Protein 7XPO (pdb70)

Solvent-accessible surface area: 27272 Å² total; per-residue (Å²): 158,76,15,0,0,0,0,10,0,2,21,29,29,1,1,2,0,0,0,29,0,0,91,119,47,17,98,0,6,0,1,14,48,26,98,93,29,54,92,32,4,7,62,62,0,31,109,42,7,48,180,52,12,88,38,23,74,64,45,131,26,36,14,84,68,108,138,22,0,57,74,10,6,78,83,60,223,22,44,0,0,0,2,26,27,34,23,100,26,71,52,57,0,72,125,87,4,25,71,1,1,14,23,6,0,20,2,2,0,4,0,0,32,4,0,34,84,52,68,8,47,57,0,0,1,8,2,20,11,38,0,2,12,69,21,150,124,43,58,0,49,18,168,39,82,62,52,24,74,16,5,29,0,39,0,15,27,16,3,0,41,0,0,49,2,3,44,145,34,34,100,92,3,29,0,0,1,0,2,12,10,48,41,9,2,0,31,57,30,1,90,0,3,24,66,40,117,57,98,9,99,80,37,5,11,37,0,12,12,11,9,38,64,98,38,94,65,6,36,1,92,0,64,100,15,103,28,167,53,7,0,8,8,37,0,11,0,0,0,6,1,0,0,26,0,0,33,11,0,2,106,29,13,130,113,28,31,134,170,11,9,26,43,20,2,1,0,2,23,26,144,30,15,0,23,58,61,0,8,57,23,0,51,175,35,13,57,92,163,8,73,60,61,134,41,57,126,92,131,70,42,15,61,50,12,48,2,16,24,76,58,1,64,170,64,3,125,19,131,21,125,39,29,41,127,58,2,2,107,2,8,46,33,2,0,48,122,18,48,121,8,33,102,78,126,8,0,0,0,0,8,0,2,20,28,25,2,1,3,0,0,17,34,0,0,122,99,49,16,124,0,0,0,1,14,51,37,92,102,19,41,98,33,3,6,58,44,0,30,110,64,14,54,108,43,13,99,55,27,51,47,64,140,22,36,13,83,69,109,134,23,0,64,68,11,3,86,77,47,95,16,40,1,0,0,2,26,27,33,21,101,28,73,41,68,0,61,135,117,4,24,71,1,1,13,22,6,0,19,2,2,1,5,0,0,33,7,0,34,96,62,59,7,52,54,0,0,0,6,2,19,10,36,0,8,12,152,22,137,112,47,59,0,46,12,136,33,85,57,80,11,44,17,5,26,0,42,0,14,28,16,2,0,40,0,0,48,2,3,43,149,29,34,98,100,3,36,0,0,0,0,2,14,10,44,50,6,4,0,46,77,43,0,74,0,3,65,85,134,83,37,4,46,85,0,12,40,8,10,67,61,171,67,103,69,8,40,0,92,0,66,100,15,107,22,131,52,9,1,8,3,41,0,10,0,2,0,22,2,0,0,48,0,0,28,7,0,2,68,17,3,125,121,53,20,148,181,15,10,29,37,19,1,1,0,1,23,26,151,23,13,0,21,48,68,0,7,57,10,0,40,118,19,12,69,93,156,7,73,59,65,120,34,57,122,109,131,52,38,12,48,47,12,50,2,16,24,61,43,1,63,152,68,0,124,12,116,20,161,81,37,25,88,60,1,0,102,14,15,46,52,9,12,59,122,18,112,94,14,63

Radius of gyration: 27.95 Å; Cα contacts (8 Å, |Δi|>4): 1480; chains: 2; bounding box: 61×54×88 Å

Secondary structure (DSSP, 8-state):
--EEEEETTTSHHHHHHHHHHHHTT-EEEEE---SS--HHHHHHHHHHTGGGGGGEEEE---TT-HHHHHHHHHH---SEEEE--S---HHHHHH-HHHHIIIIIIHHHHHHHHHHHTT--EEEEEEEGGGG-S-SSSSBPTTS----SSHHHHHHHHHHHHHHHHHHH-TT-EEEEEEE-EEE---TTSS-----SSS-SSHHHHHHHHHTTSSS-EEEE-S-SSSSSSS-EE-EEEHHHHHHHHHHHHHHHHH-GGG-SEEEEEES-S--EEHHHHHHHHHHHHS----EEEE-PPTT--SB--B--HHIIIII-------HHHHHHHHHHHHHH-TTTTT-/-EEEEETTTSHHHHHHHHHHHHTT-EEEEE---SS--HHHHHHHHHHTGGGGGGEEEE---TT-HHHHHHHHHT---SEEEE--S---HHHHHH-HHHHIIIIIIHHHHHHHHHHHHT--EEEEEEEGGGG-S-SSSSBPTTS----SSHHHHHHHHHHHHHHHHHHH-TT-EEEEEEE-EEE---TTSSS-----HHHHHHHHHTTSSS-EEEE-S-SSSTTSS-EE-EEEHHHHHHHHHHHHHHHHHHGGG-SEEEEEES-S--EEHHHHHHHHHHHHS----EEEEPPPTT--SB--B--HHIIIII-------HHHHHHHHHHHHHH-TT--

Sequence (680 aa):
LRTILVTGGAGYIGSHTVLQLLQQGFRRVVVVDNLDNASEAALARVAELAGHDGANLVFHKVDLRDRHALVDIFSSHRFEAVIHFAGLKAVGESVHHKPLLYYDNNLVGTITLLEVMAANGCKKLVFSSSATVYGWPKEVPCTEEFPLCATNPYGRRTKLVIEDICRDVHRSDPDWKIILLRYFNPVGAHPSGYIGEDPCCCGVPNNLMPYVQQVAVGRLPHLTVYYGTDYSTKDGTGVRDYIHVVDLADGHIAALRKLYEDSDKIGCEVYNLGTGKGTSVLEMVAAFEKASGKKIPLVFAGRRPGDAEIVYAATAKAEKELKWKAKYGIEEEMCRDLWNWASKNPYGYAGRTILVTGGAGYIGSHTVLQLLQQGFRVVVVDNLDNASEAALARVAELAGHDGANLVFHKVDLRDRHALVDIFSSHRFEAVIHFAGLKAVGESVHHKPLLYYDNNLVGTITLLEVMAANGCKKLVFSSSATVYGWPKEVPCTEEEFPLCATNPYGRTKLVIEDICRDVHRSDPDWKIILLRYFNPVGAHPSGYIGEDNNLMPYVQQVAVGRLPHLTVYGTDYSTKDGTGVRDYIHVVDLADGHIAALRKLYEDSDKIGCEVYNLGTGKGTSVLEMVAAFEKASGKKIPLVFAGRRPGDAEIVYAATAKAEKELKWKAKYGIIEEMCRDLWNWASKNPYGY

Foldseek 3Di:
DAEEEEEPLQAFLNLLLVLVCLLVPYQYEYEYQCPWGDCLSLVVSLVVSVVSSVSYHYDNDQLLPLVVLLVVLQVDDHQEYEYPDADADQVVCQVCVVVRCCRLVSSLVSNCVSCVVSVHQEYEYEAAPQQLQQPPDDDDEPPHHGDHDGSNNVSRVVSLVVLVVVLVVPVVHFYEYEHEWAEFFDDQVLSGHHQGPDQDPDQLVNQLLCQLPNDVAAEFAFQCFPDPRTAAKTFYAYSNLVSVLVVLSSVCCVPPVVVGTHYYAYRGQRDIDGSVRLQVLLCVLQVGHHHYDYHYHDPRDHRYYGHDHVCCCPRSVGHGDDDSNNRSNRNNSNCVVCVNHSVD/DEEEEEPLQAFLNLLLVLVCLLVPYQYEYEYLCPFGDPVSLVVSLVSSVPSSVSYHYDNDQLLPLVVLLVVLVVDPHQEYEYPDADAAQVCCQVPVVVRCCRLVSSLVSNCVSCVVSVRQEYEYEAAPQQLFQPPDDADEPPHHGDHDGSNNVSRVVSLVVQVVVLVVPVVHFYEYEHEWAEFFHDQVLQAHHLNDQLVVLLCCQVPVDVAAEFAFQCFPDPRTGAKTFYAYSNQVSVLVVLSSVCCVPPVVPGTYYYAYRGQRDIDGSVRLQVLLCVLQVGHHHYDYHYHDPRDHRYYGHDHVCCCPRSVGHGDDDSSVSSNRNNSNCVVPVSGD

InterPro domains:
  IPR005886 UDP-glucose 4-epimerase [TIGR01179] (9-345)
  IPR005886 UDP-glucose 4-epimerase [cd05247] (8-339)
  IPR016040 NAD(P)-binding domain [PF16363] (10-335)
  IPR036291 NAD(P)-binding domain superfamily [SSF51735] (8-347)

B-factor: mean 18.94, std 8.6, range [9.2, 79.82]

Structure (mmCIF, N/CA/C/O backbone):
data_7XPO
#
_entry.id   7XPO
#
_cell.length_a   60.933
_cell.length_b   84.657
_cell.length_c   73.514
_cell.angle_alpha   90.000
_cell.angle_beta   109.320
_cell.angle_gamma   90.000
#
_symmetry.space_group_name_H-M   'P 1 21 1'
#
loop_
_entity.id
_entity.type
_entity.pdbx_description
1 polymer 'UDP-glucose 4-epimerase'
2 non-polymer NICOTINAMIDE-ADENINE-DINUCLEOTIDE
3 non-polymer "URIDINE-5'-DIPHOSPHATE-GLUCOSE"
4 non-polymer GLYCEROL
5 water water
#
loop_
_atom_site.group_PDB
_atom_site.id
_atom_site.type_symbol
_atom_site.label_atom_id
_atom_site.label_alt_id
_atom_site.label_comp_id
_atom_site.label_asym_id
_atom_site.label_entity_id
_atom_site.label_seq_id
_atom_site.pdbx_PDB_ins_code
_atom_site.Cartn_x
_atom_site.Cartn_y
_atom_site.Cartn_z
_atom_site.occupancy
_atom_site.B_iso_or_equiv
_atom_site.auth_seq_id
_atom_site.auth_comp_id
_atom_site.auth_asym_id
_atom_site.auth_atom_id
_atom_site.pdbx_PDB_model_num
ATOM 1 N N . LEU A 1 6 ? -42.383 10.845 -23.242 1.00 28.44 6 LEU A N 1
ATOM 2 C CA . LEU A 1 6 ? -41.019 10.467 -23.581 1.00 28.00 6 LEU A CA 1
ATOM 3 C C . LEU A 1 6 ? -40.422 9.584 -22.492 1.00 23.93 6 LEU A C 1
ATOM 4 O O . LEU A 1 6 ? -40.476 9.909 -21.304 1.00 27.49 6 LEU A O 1
ATOM 9 N N . ARG A 1 7 ? -39.860 8.459 -22.890 1.00 17.65 7 ARG A N 1
ATOM 10 C CA . ARG A 1 7 ? -39.189 7.559 -21.959 1.00 17.59 7 ARG A CA 1
ATOM 11 C C . ARG A 1 7 ? -37.765 7.347 -22.445 1.00 15.32 7 ARG A C 1
ATOM 12 O O . ARG A 1 7 ? -37.560 6.950 -23.602 1.00 15.93 7 ARG A O 1
ATOM 20 N N . THR A 1 8 ? -36.785 7.655 -21.588 1.00 14.04 8 THR A N 1
ATOM 21 C CA . THR A 1 8 ? -35.365 7.584 -21.932 1.00 13.29 8 THR A CA 1
ATOM 22 C C . THR A 1 8 ? -34.702 6.481 -21.120 1.00 13.58 8 THR A C 1
ATOM 23 O O . THR A 1 8 ? -34.795 6.458 -19.880 1.00 15.53 8 THR A O 1
ATOM 27 N N . ILE A 1 9 ? -33.956 5.628 -21.806 1.00 12.72 9 ILE A N 1
ATOM 28 C CA . ILE A 1 9 ? -33.231 4.521 -21.189 1.00 11.54 9 ILE A CA 1
ATOM 29 C C . ILE A 1 9 ? -31.742 4.769 -21.343 1.00 12.25 9 ILE A C 1
ATOM 30 O O . ILE A 1 9 ? -31.270 5.094 -22.431 1.00 12.83 9 ILE A O 1
ATOM 35 N N . LEU A 1 10 ? -30.983 4.594 -20.251 1.00 10.88 10 LEU A N 1
ATOM 36 C CA . LEU A 1 10 ? -29.527 4.617 -20.342 1.00 11.34 10 LEU A CA 1
ATOM 37 C C . LEU A 1 10 ? -29.061 3.185 -20.561 1.00 11.87 10 LEU A C 1
ATOM 38 O O . LEU A 1 10 ? -29.406 2.287 -19.774 1.00 12.15 10 LEU A O 1
ATOM 43 N N . VAL A 1 11 ? -28.272 2.962 -21.610 1.00 10.34 11 VAL A N 1
ATOM 44 C CA . VAL A 1 11 ? -27.787 1.627 -21.936 1.00 10.84 11 VAL A CA 1
ATOM 45 C C . VAL A 1 11 ? -26.263 1.645 -21.857 1.00 10.67 11 VAL A C 1
ATOM 46 O O . VAL A 1 11 ? -25.590 2.255 -22.682 1.00 11.81 11 VAL A O 1
ATOM 50 N N . THR A 1 12 ? -25.708 0.994 -20.828 1.00 10.38 12 THR A N 1
ATOM 51 C CA . THR A 1 12 ? -24.251 0.880 -20.779 1.00 10.71 12 THR A CA 1
ATOM 52 C C . THR A 1 12 ? -23.824 -0.274 -21.680 1.00 10.34 12 THR A C 1
ATOM 53 O O . THR A 1 12 ? -24.556 -1.257 -21.853 1.00 11.05 12 THR A O 1
ATOM 57 N N . GLY A 1 13 ? -22.632 -0.149 -22.266 1.00 10.35 13 GLY A N 1
ATOM 58 C CA . GLY A 1 13 ? -22.170 -1.195 -23.158 1.00 10.55 13 GLY A CA 1
ATOM 59 C C . GLY A 1 13 ? -22.998 -1.331 -24.427 1.00 10.03 13 GLY A C 1
ATOM 60 O O . GLY A 1 13 ? -22.966 -2.390 -25.087 1.00 10.97 13 GLY A O 1
ATOM 61 N N . GLY A 1 14 ? -23.748 -0.285 -24.787 1.00 11.14 14 GLY A N 1
ATOM 62 C CA . GLY A 1 14 ? -24.687 -0.377 -25.899 1.00 11.48 14 GLY A CA 1
ATOM 63 C C . GLY A 1 14 ? -24.057 -0.455 -27.282 1.00 11.06 14 GLY A C 1
ATOM 64 O O . GLY A 1 14 ? -24.784 -0.703 -28.249 1.00 13.14 14 GLY A O 1
ATOM 65 N N . ALA A 1 15 ? -22.749 -0.265 -27.419 1.00 11.55 15 ALA A N 1
ATOM 66 C CA . ALA A 1 15 ? -22.114 -0.432 -28.714 1.00 12.59 15 ALA A CA 1
ATOM 67 C C . ALA A 1 15 ? -21.761 -1.878 -29.012 1.00 13.06 15 ALA A C 1
ATOM 68 O O . ALA A 1 15 ? -21.414 -2.196 -30.1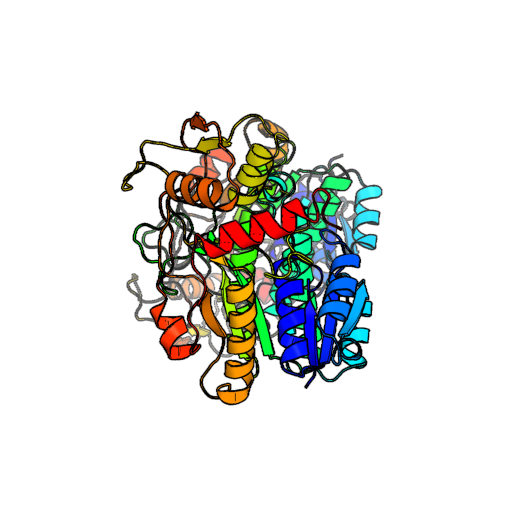56 1.00 14.15 15 ALA A O 1
ATOM 70 N N . GLY A 1 16 ? -21.836 -2.763 -28.017 1.00 12.05 16 GLY A N 1
ATOM 71 C CA . GLY A 1 16 ? -21.457 -4.147 -28.152 1.00 12.42 16 GLY A CA 1
ATOM 72 C C . GLY A 1 16 ? -22.539 -4.982 -28.830 1.00 11.65 16 GLY A C 1
ATOM 73 O O . GLY A 1 16 ? -23.523 -4.474 -29.374 1.00 12.60 16 GLY A O 1
ATOM 74 N N . TYR A 1 17 ? -22.325 -6.295 -28.821 1.00 11.75 17 TYR A N 1
ATOM 75 C CA . TYR A 1 17 ? -23.171 -7.225 -29.577 1.00 11.43 17 TYR A CA 1
ATOM 76 C C . TYR A 1 17 ? -24.616 -7.217 -29.065 1.00 10.87 17 TYR A C 1
ATOM 77 O O . TYR A 1 17 ? -25.562 -6.894 -29.810 1.00 12.05 17 TYR A O 1
ATOM 86 N N . ILE A 1 18 ? -24.832 -7.627 -27.820 1.00 10.83 18 ILE A N 1
ATOM 87 C CA . ILE A 1 18 ? -26.200 -7.726 -27.332 1.00 10.40 18 ILE A CA 1
ATOM 88 C C . ILE A 1 18 ? -26.779 -6.339 -27.134 1.00 11.02 18 ILE A C 1
ATOM 89 O O . ILE A 1 18 ? -27.969 -6.079 -27.392 1.00 11.07 18 ILE A O 1
ATOM 94 N N . GLY A 1 19 ? -25.959 -5.424 -26.628 1.00 11.29 19 GLY A N 1
ATOM 95 C CA . GLY A 1 19 ? -26.409 -4.075 -26.395 1.00 11.43 19 GLY A CA 1
ATOM 96 C C . GLY A 1 19 ? -26.899 -3.392 -27.653 1.00 11.75 19 GLY A C 1
ATOM 97 O O . GLY A 1 19 ? -27.942 -2.746 -27.632 1.00 11.12 19 GLY A O 1
ATOM 98 N N . SER A 1 20 ? -26.130 -3.483 -28.743 1.00 11.78 20 SER A N 1
ATOM 99 C CA . SER A 1 20 ? -26.550 -2.807 -29.974 1.00 11.86 20 SER A CA 1
ATOM 100 C C . SER A 1 20 ? -27.909 -3.325 -30.444 1.00 10.50 20 SER A C 1
ATOM 101 O O . SER A 1 20 ? -28.750 -2.544 -30.912 1.00 10.53 20 SER A O 1
ATOM 104 N N . HIS A 1 21 ? -28.124 -4.634 -30.357 1.00 10.50 21 HIS A N 1
ATOM 105 C CA . HIS A 1 21 ? -29.404 -5.182 -30.775 1.00 10.82 21 HIS A CA 1
ATOM 106 C C . HIS A 1 21 ? -30.512 -4.699 -29.867 1.00 10.77 21 HIS A C 1
ATOM 107 O O . HIS A 1 21 ? -31.645 -4.490 -30.328 1.00 10.87 21 HIS A O 1
ATOM 114 N N . THR A 1 22 ? -30.219 -4.573 -28.559 1.00 9.91 22 THR A N 1
ATOM 115 C CA . THR A 1 22 ? -31.230 -4.066 -27.647 1.00 10.10 22 THR A CA 1
ATOM 116 C C . THR A 1 22 ? -31.510 -2.590 -27.905 1.00 9.20 22 THR A C 1
ATOM 117 O O . THR A 1 22 ? -32.665 -2.168 -27.860 1.00 10.39 22 THR A O 1
ATOM 121 N N . VAL A 1 23 ? -30.475 -1.782 -28.153 1.00 10.32 23 VAL A N 1
ATOM 122 C CA . VAL A 1 23 ? -30.698 -0.380 -28.511 1.00 10.64 23 VAL A CA 1
ATOM 123 C C . VAL A 1 23 ? -31.645 -0.290 -29.694 1.00 9.80 23 VAL A C 1
ATOM 124 O O . VAL A 1 23 ? -32.582 0.510 -29.699 1.00 11.05 23 VAL A O 1
ATOM 128 N N . LEU A 1 24 ? -31.405 -1.113 -30.720 1.00 10.26 24 LEU A N 1
ATOM 129 C CA . LEU A 1 24 ? -32.275 -1.070 -31.894 1.00 10.36 24 LEU A CA 1
ATOM 130 C C . LEU A 1 24 ? -33.723 -1.381 -31.519 1.00 10.87 24 LEU A C 1
ATOM 131 O O . LEU A 1 24 ? -34.643 -0.668 -31.922 1.00 10.94 24 LEU A O 1
ATOM 136 N N . GLN A 1 25 ? -33.947 -2.454 -30.756 1.00 10.47 25 GLN A N 1
ATOM 137 C CA . GLN A 1 25 ? -35.323 -2.791 -30.389 1.00 11.17 25 GLN A CA 1
ATOM 138 C C . GLN A 1 25 ? -35.972 -1.668 -29.598 1.00 11.64 25 GLN A C 1
ATOM 139 O O . GLN A 1 25 ? -37.167 -1.392 -29.764 1.00 12.99 25 GLN A O 1
ATOM 145 N N . LEU A 1 26 ? -35.217 -1.052 -28.677 1.00 11.08 26 LEU A N 1
ATOM 146 C CA . LEU A 1 26 ? -35.729 0.090 -27.917 1.00 12.48 26 LEU A CA 1
ATOM 147 C C . LEU A 1 26 ? -36.137 1.243 -28.824 1.00 11.52 26 LEU A C 1
ATOM 148 O O . LEU A 1 26 ? -37.202 1.835 -28.627 1.00 12.98 26 LEU A O 1
ATOM 153 N N . LEU A 1 27 ? -35.269 1.610 -29.777 1.00 11.19 27 LEU A N 1
ATOM 154 C CA . LEU A 1 27 ? -35.604 2.710 -30.681 1.00 11.93 27 LEU A CA 1
ATOM 155 C C . LEU A 1 27 ? -36.856 2.403 -31.481 1.00 13.04 27 LEU A C 1
ATOM 156 O O . LEU A 1 27 ? -37.690 3.289 -31.700 1.00 13.80 27 LEU A O 1
ATOM 161 N N . GLN A 1 28 ? -37.016 1.146 -31.887 1.00 12.59 28 GLN A N 1
ATOM 162 C CA . GLN A 1 28 ? -38.190 0.799 -32.689 1.00 14.11 28 GLN A CA 1
ATOM 163 C C . GLN A 1 28 ? -39.456 0.867 -31.860 1.00 15.70 28 GLN A C 1
ATOM 164 O O . GLN A 1 28 ? -40.532 1.067 -32.424 1.00 18.98 28 GLN A O 1
ATOM 170 N N . GLN A 1 29 ? -39.365 0.748 -30.529 1.00 16.82 29 GLN A N 1
ATOM 171 C CA . GLN A 1 29 ? -40.522 0.904 -29.653 1.00 16.98 29 GLN A CA 1
ATOM 172 C C . GLN A 1 29 ? -40.807 2.360 -29.304 1.00 20.15 29 GLN A C 1
ATOM 173 O O . GLN A 1 29 ? -41.829 2.630 -28.680 1.00 22.59 29 GLN A O 1
ATOM 179 N N . GLY A 1 30 ? -39.953 3.301 -29.689 1.00 17.44 30 GLY A N 1
ATOM 180 C CA . GLY A 1 30 ? -40.186 4.700 -29.410 1.00 17.19 30 GLY A CA 1
ATOM 181 C C . GLY A 1 30 ? -39.415 5.242 -28.222 1.00 15.82 30 GLY A C 1
ATOM 182 O O . GLY A 1 30 ? -39.588 6.419 -27.874 1.00 17.66 30 GLY A O 1
ATOM 183 N N . PHE A 1 31 ? -38.554 4.444 -27.598 1.00 14.66 31 PHE A N 1
ATOM 184 C CA . PHE A 1 31 ? -37.758 4.977 -26.501 1.00 13.11 31 PHE A CA 1
ATOM 185 C C . PHE A 1 31 ? -36.672 5.899 -27.027 1.00 13.42 31 PHE A C 1
ATOM 186 O O . PHE A 1 31 ? -36.167 5.736 -28.134 1.00 15.69 31 PHE A O 1
ATOM 194 N N . ARG A 1 32 ? -36.300 6.873 -26.212 1.00 13.60 32 ARG A N 1
ATOM 195 C CA A ARG A 1 32 ? -35.017 7.542 -26.403 0.63 13.97 32 ARG A CA 1
ATOM 196 C CA B ARG A 1 32 ? -35.031 7.566 -26.371 0.37 13.66 32 ARG A CA 1
ATOM 197 C C . ARG A 1 32 ? -33.943 6.737 -25.698 1.00 13.06 32 ARG A C 1
ATOM 198 O O . ARG A 1 32 ? -34.176 6.170 -24.628 1.00 13.88 32 ARG A O 1
ATOM 213 N N . VAL A 1 33 ? -32.779 6.641 -26.335 1.00 12.73 33 VAL A N 1
ATOM 214 C CA . VAL A 1 33 ? -31.709 5.790 -25.822 1.00 12.32 33 VAL A CA 1
ATOM 215 C C . VAL A 1 33 ? -30.434 6.606 -25.704 1.00 12.72 33 VAL A C 1
ATOM 216 O O . VAL A 1 33 ? -30.007 7.248 -26.667 1.00 15.61 33 VAL A O 1
ATOM 220 N N . VAL A 1 34 ? -29.823 6.589 -24.519 1.00 11.69 34 VAL A N 1
ATOM 221 C CA . VAL A 1 34 ? -28.498 7.175 -24.318 1.00 12.01 34 VAL A CA 1
ATOM 222 C C . VAL A 1 34 ? -27.570 6.006 -24.100 1.00 11.12 34 VAL A C 1
ATOM 223 O O . VAL A 1 34 ? -27.790 5.205 -23.177 1.00 13.24 34 VAL A O 1
ATOM 227 N N . VAL A 1 35 ? -26.515 5.914 -24.899 1.00 10.50 35 VAL A N 1
ATOM 228 C CA . VAL A 1 35 ? -25.549 4.831 -24.777 1.00 11.64 35 VAL A CA 1
ATOM 229 C C . VAL A 1 35 ? -24.287 5.371 -24.142 1.00 11.65 35 VAL A C 1
ATOM 230 O O . VAL A 1 35 ? -23.761 6.403 -24.571 1.00 12.99 35 VAL A O 1
ATOM 234 N N . VAL A 1 36 ? -23.793 4.659 -23.129 1.00 11.63 36 VAL A N 1
ATOM 235 C CA . VAL A 1 36 ? -22.469 4.901 -22.556 1.00 12.65 36 VAL A CA 1
ATOM 236 C C . VAL A 1 36 ? -21.614 3.674 -22.866 1.00 11.31 36 VAL A C 1
ATOM 237 O O . VAL A 1 36 ? -21.950 2.564 -22.444 1.00 12.80 36 VAL A O 1
ATOM 241 N N . ASP A 1 37 ? -20.506 3.866 -23.575 1.00 11.31 37 ASP A N 1
ATOM 242 C CA . ASP A 1 37 ? -19.619 2.764 -23.934 1.00 11.23 37 ASP A CA 1
ATOM 243 C C . ASP A 1 37 ? -18.241 3.345 -24.201 1.00 11.74 37 ASP A C 1
ATOM 244 O O . ASP A 1 37 ? -18.123 4.408 -24.829 1.00 13.78 37 ASP A O 1
ATOM 249 N N . ASN A 1 38 ? -17.207 2.691 -23.652 1.00 11.96 38 ASN A N 1
ATOM 250 C CA . ASN A 1 38 ? -15.837 3.164 -23.839 1.00 12.41 38 ASN A CA 1
ATOM 251 C C . ASN A 1 38 ? -15.204 2.682 -25.129 1.00 14.26 38 ASN A C 1
ATOM 252 O O . ASN A 1 38 ? -14.057 3.026 -25.402 1.00 16.54 38 ASN A O 1
ATOM 257 N N . LEU A 1 39 ? -15.906 1.848 -25.879 1.00 13.22 39 LEU A N 1
ATOM 258 C CA . LEU A 1 39 ? -15.440 1.318 -27.157 1.00 14.14 39 LEU A CA 1
ATOM 259 C C . LEU A 1 39 ? -14.185 0.450 -26.996 1.00 14.60 39 LEU A C 1
ATOM 260 O O . LEU A 1 39 ? -13.418 0.270 -27.941 1.00 17.98 39 LEU A O 1
ATOM 265 N N . ASP A 1 40 ? -13.982 -0.122 -25.801 1.00 14.96 40 ASP A N 1
ATOM 266 C CA . ASP A 1 40 ? -12.884 -1.077 -25.636 1.00 17.09 40 ASP A CA 1
ATOM 267 C C . ASP A 1 40 ? -13.061 -2.341 -26.472 1.00 16.91 40 ASP A C 1
ATOM 268 O O . ASP A 1 40 ? -12.069 -2.895 -26.957 1.00 18.79 40 ASP A O 1
ATOM 273 N N . ASN A 1 41 ? -14.288 -2.818 -26.618 1.00 13.40 41 ASN A N 1
ATOM 274 C CA . ASN A 1 41 ? -14.518 -4.027 -27.396 1.00 14.69 41 ASN A CA 1
ATOM 275 C C . ASN A 1 41 ? -15.559 -3.832 -28.480 1.00 14.81 41 ASN A C 1
ATOM 276 O O . ASN A 1 41 ? -16.227 -4.778 -28.871 1.00 19.42 41 ASN A O 1
ATOM 281 N N . ALA A 1 42 ? -15.699 -2.603 -28.952 1.00 15.31 42 ALA A N 1
ATOM 282 C CA . ALA A 1 42 ? -16.649 -2.328 -30.022 1.00 16.13 42 ALA A CA 1
ATOM 283 C C . ALA A 1 42 ? -16.214 -1.048 -30.716 1.00 18.50 42 ALA A C 1
ATOM 284 O O . ALA A 1 42 ? -15.474 -0.256 -30.168 1.00 22.78 42 ALA A O 1
ATOM 286 N N . SER A 1 43 ? -16.743 -0.806 -31.909 1.00 24.16 43 SER A N 1
ATOM 287 C CA . SER A 1 43 ? -16.555 0.519 -32.500 1.00 22.33 43 SER A CA 1
ATOM 288 C C . SER A 1 43 ? -17.895 1.219 -32.627 1.00 20.20 43 SER A C 1
ATOM 289 O O . SER A 1 43 ? -18.955 0.630 -32.393 1.00 26.15 43 SER A O 1
ATOM 292 N N . GLU A 1 44 ? -17.840 2.501 -32.994 1.00 17.72 44 GLU A N 1
ATOM 293 C CA . GLU A 1 44 ? -19.055 3.262 -33.225 1.00 17.84 44 GLU A CA 1
ATOM 294 C C . GLU A 1 44 ? -19.873 2.690 -34.375 1.00 14.21 44 GLU A C 1
ATOM 295 O O . GLU A 1 44 ? -21.057 3.020 -34.497 1.00 14.69 44 GLU A O 1
ATOM 301 N N . ALA A 1 45 ? -19.284 1.830 -35.209 1.00 15.97 45 ALA A N 1
ATOM 302 C CA . ALA A 1 45 ? -19.959 1.392 -36.432 1.00 14.21 45 ALA A CA 1
ATOM 303 C C . ALA A 1 45 ? -21.260 0.657 -36.138 1.00 13.87 45 ALA A C 1
ATOM 304 O O . ALA A 1 45 ? -22.248 0.822 -36.870 1.00 13.97 45 ALA A O 1
ATOM 306 N N . ALA A 1 46 ? -21.286 -0.171 -35.089 1.00 14.54 46 ALA A N 1
ATOM 307 C CA . ALA A 1 46 ? -22.518 -0.867 -34.774 1.00 16.09 46 ALA A CA 1
ATOM 308 C C . ALA A 1 46 ? -23.628 0.116 -34.464 1.00 13.12 46 ALA A C 1
ATOM 309 O O . ALA A 1 46 ? -24.755 -0.037 -34.952 1.00 15.54 46 ALA A O 1
ATOM 311 N N . LEU A 1 47 ? -23.329 1.151 -33.673 1.00 12.49 47 LEU A N 1
ATOM 312 C CA . LEU A 1 47 ? -24.362 2.105 -33.322 1.00 13.34 47 LEU A CA 1
ATOM 313 C C . LEU A 1 47 ? -24.773 2.939 -34.524 1.00 11.58 47 LEU A C 1
ATOM 314 O O . LEU A 1 47 ? -25.942 3.295 -34.655 1.00 11.95 47 LEU A O 1
ATOM 319 N N . ALA A 1 48 ? -23.826 3.278 -35.397 1.00 11.61 48 ALA A N 1
ATOM 320 C CA . ALA A 1 48 ? -24.211 4.010 -36.605 1.00 11.92 48 ALA A CA 1
ATOM 321 C C . ALA A 1 48 ? -25.146 3.173 -37.475 1.00 12.16 48 ALA A C 1
ATOM 322 O O . ALA A 1 48 ? -26.100 3.698 -38.063 1.00 12.67 48 ALA A O 1
ATOM 324 N N . ARG A 1 49 ? -24.927 1.859 -37.539 1.00 12.20 49 ARG A N 1
ATOM 325 C CA . ARG A 1 49 ? -25.888 1.036 -38.329 1.00 12.74 49 ARG A CA 1
ATOM 326 C C . ARG A 1 49 ? -27.191 0.887 -37.537 1.00 12.13 49 ARG A C 1
ATOM 327 O O . ARG A 1 49 ? -28.255 0.916 -38.175 1.00 13.22 49 ARG A O 1
ATOM 335 N N . VAL A 1 50 ? -27.169 0.771 -36.329 1.00 12.03 50 VAL A N 1
ATOM 336 C CA . VAL A 1 50 ? -28.433 0.811 -35.596 1.00 12.32 50 VAL A CA 1
ATOM 337 C C . VAL A 1 50 ? -29.213 2.075 -35.937 1.00 11.93 50 VAL A C 1
ATOM 338 O O . VAL A 1 50 ? -30.418 2.022 -36.238 1.00 13.69 50 VAL A O 1
ATOM 342 N N . ALA A 1 51 ? -28.549 3.228 -35.916 1.00 11.49 51 ALA A N 1
ATOM 343 C CA . ALA A 1 51 ? -29.224 4.481 -36.223 1.00 12.32 51 ALA A CA 1
ATOM 344 C C . ALA A 1 51 ? -29.759 4.491 -37.650 1.00 12.78 51 ALA A C 1
ATOM 345 O O . ALA A 1 51 ? -30.804 5.103 -37.909 1.00 13.98 51 ALA A O 1
ATOM 347 N N . GLU A 1 52 ? -29.033 3.864 -38.578 1.00 12.62 52 GLU A N 1
ATOM 348 C CA . GLU A 1 52 ? -29.499 3.754 -39.955 1.00 13.71 52 GLU A CA 1
ATOM 349 C C . GLU A 1 52 ? -30.759 2.885 -40.044 1.00 13.76 52 GLU A C 1
ATOM 350 O O . GLU A 1 52 ? -31.750 3.271 -40.682 1.00 15.35 52 GLU A O 1
ATOM 356 N N . LEU A 1 53 ? -30.739 1.690 -39.426 1.00 13.36 53 LEU A N 1
ATOM 357 C CA . LEU A 1 53 ? -31.918 0.825 -39.413 1.00 13.80 53 LEU A CA 1
ATOM 358 C C . LEU A 1 53 ? -33.107 1.479 -38.726 1.00 14.60 53 LEU A C 1
ATOM 359 O O . LEU A 1 53 ? -34.249 1.221 -39.094 1.00 16.60 53 LEU A O 1
ATOM 364 N N . ALA A 1 54 ? -32.867 2.312 -37.700 1.00 13.11 54 ALA A N 1
ATOM 365 C CA . ALA A 1 54 ? -33.933 2.989 -36.957 1.00 12.97 54 ALA A CA 1
ATOM 366 C C . ALA A 1 54 ? -34.574 4.123 -37.751 1.00 12.81 54 ALA A C 1
ATOM 367 O O . ALA A 1 54 ? -35.563 4.698 -37.272 1.00 15.06 54 ALA A O 1
ATOM 369 N N . GLY A 1 55 ? -34.064 4.432 -38.951 1.00 14.49 55 GLY A N 1
ATOM 370 C CA . GLY A 1 55 ? -34.686 5.488 -39.741 1.00 15.88 55 GLY A CA 1
ATOM 371 C C . GLY A 1 55 ? -34.625 6.815 -39.029 1.00 15.51 55 GLY A C 1
ATOM 372 O O . GLY A 1 55 ? -33.591 7.180 -38.444 1.00 15.11 55 GLY A O 1
ATOM 373 N N . HIS A 1 56 ? -35.761 7.525 -38.984 1.00 16.41 56 HIS A N 1
ATOM 374 C CA . HIS A 1 56 ? -35.790 8.819 -38.318 1.00 18.84 56 HIS A CA 1
ATOM 375 C C . HIS A 1 56 ? -35.597 8.656 -36.819 1.00 15.61 56 HIS A C 1
ATOM 376 O O . HIS A 1 56 ? -35.114 9.581 -36.150 1.00 17.48 56 HIS A O 1
ATOM 383 N N . ASP A 1 57 ? -35.916 7.474 -36.273 1.00 14.85 57 ASP A N 1
ATOM 384 C CA . ASP A 1 57 ? -35.694 7.221 -34.851 1.00 15.84 57 ASP A CA 1
ATOM 385 C C . ASP A 1 57 ? -34.213 7.121 -34.496 1.00 14.48 57 ASP A C 1
ATOM 386 O O . ASP A 1 57 ? -33.883 7.082 -33.302 1.00 14.91 57 ASP A O 1
ATOM 391 N N . GLY A 1 58 ? -33.310 7.066 -35.479 1.00 14.77 58 GLY A N 1
ATOM 392 C CA . GLY A 1 58 ? -31.894 7.168 -35.168 1.00 14.28 58 GLY A CA 1
ATOM 393 C C . GLY A 1 58 ? -31.530 8.470 -34.482 1.00 14.70 58 GLY A C 1
ATOM 394 O O . GLY A 1 58 ? -30.517 8.532 -33.777 1.00 15.58 58 GLY A O 1
ATOM 395 N N . ALA A 1 59 ? -32.333 9.518 -34.658 1.00 14.42 59 ALA A N 1
ATOM 396 C CA . ALA A 1 59 ? -32.121 10.771 -33.937 1.00 15.83 59 ALA A CA 1
ATOM 397 C C . ALA A 1 59 ? -32.364 10.625 -32.440 1.00 16.30 59 ALA A C 1
ATOM 398 O O . ALA A 1 59 ? -31.984 11.518 -31.665 1.00 18.99 59 ALA A O 1
ATOM 400 N N . ASN A 1 60 ? -33.017 9.536 -32.024 1.00 15.13 60 ASN A N 1
ATOM 401 C CA . ASN A 1 60 ? -33.323 9.270 -30.625 1.00 14.73 60 ASN A CA 1
ATOM 402 C C . ASN A 1 60 ? -32.229 8.464 -29.927 1.00 14.31 60 ASN A C 1
ATOM 403 O O . ASN A 1 60 ? -32.428 8.070 -28.775 1.00 14.96 60 ASN A O 1
ATOM 408 N N . LEU A 1 61 ? -31.104 8.202 -30.588 1.00 13.40 61 LEU A N 1
ATOM 409 C CA . LEU A 1 61 ? -29.951 7.505 -30.009 1.00 13.08 61 LEU A CA 1
ATOM 410 C C . LEU A 1 61 ? -28.807 8.513 -29.864 1.00 12.76 61 LEU A C 1
ATOM 411 O O . LEU A 1 61 ? -28.349 9.087 -30.860 1.00 14.22 61 LEU A O 1
ATOM 416 N N . VAL A 1 62 ? -28.352 8.750 -28.633 1.00 11.94 62 VAL A N 1
ATOM 417 C CA . VAL A 1 62 ? -27.214 9.637 -28.396 1.00 11.37 62 VAL A CA 1
ATOM 418 C C . VAL A 1 62 ? -26.123 8.820 -27.727 1.00 11.40 62 VAL A C 1
ATOM 419 O O . VAL A 1 62 ? -26.377 8.135 -26.729 1.00 12.65 62 VAL A O 1
ATOM 423 N N . PHE A 1 63 ? -24.912 8.915 -28.260 1.00 10.91 63 PHE A N 1
ATOM 424 C CA . PHE A 1 63 ? -23.797 8.090 -27.827 1.00 11.33 63 PHE A CA 1
ATOM 425 C C . PHE A 1 63 ? -22.778 8.928 -27.064 1.00 11.99 63 PHE A C 1
ATOM 426 O O . PHE A 1 63 ? -22.312 9.962 -27.561 1.00 12.47 63 PHE A O 1
ATOM 434 N N . HIS A 1 64 ? -22.405 8.450 -25.866 1.00 11.08 64 HIS A N 1
ATOM 435 C CA . HIS A 1 64 ? -21.399 9.087 -25.016 1.00 12.37 64 HIS A CA 1
ATOM 436 C C . HIS A 1 64 ? -20.245 8.110 -24.850 1.00 12.07 64 HIS A C 1
ATOM 437 O O . HIS A 1 64 ? -20.428 7.034 -24.264 1.00 12.50 64 HIS A O 1
ATOM 444 N N . LYS A 1 65 ? -19.067 8.468 -25.365 1.00 12.52 65 LYS A N 1
ATOM 445 C CA . LYS A 1 65 ? -17.885 7.613 -25.242 1.00 13.28 65 LYS A CA 1
ATOM 446 C C . LYS A 1 65 ? -17.277 7.896 -23.880 1.00 15.01 65 LYS A C 1
ATOM 447 O O . LYS A 1 65 ? -16.503 8.846 -23.703 1.00 16.56 65 LYS A O 1
ATOM 453 N N . VAL A 1 66 ? -17.681 7.087 -22.895 1.00 14.26 66 VAL A N 1
ATOM 454 C CA . VAL A 1 66 ? -17.350 7.281 -21.487 1.00 15.17 66 VAL A CA 1
ATOM 455 C C . VAL A 1 66 ? -17.183 5.909 -20.869 1.00 14.78 66 VAL A C 1
ATOM 456 O O . VAL A 1 66 ? -17.929 4.970 -21.168 1.00 14.12 66 VAL A O 1
ATOM 460 N N . ASP A 1 67 ? -16.208 5.807 -19.970 1.00 14.13 67 ASP A N 1
ATOM 461 C CA . ASP A 1 67 ? -16.002 4.607 -19.181 1.00 13.19 67 ASP A CA 1
ATOM 462 C C . ASP A 1 67 ? -16.835 4.728 -17.909 1.00 13.34 67 ASP A C 1
ATOM 463 O O . ASP A 1 67 ? -16.852 5.777 -17.259 1.00 14.68 67 ASP A O 1
ATOM 468 N N . LEU A 1 68 ? -17.509 3.638 -17.526 1.00 12.84 68 LEU A N 1
ATOM 469 C CA . LEU A 1 68 ? -18.285 3.665 -16.277 1.00 12.40 68 LEU A CA 1
ATOM 470 C C . LEU A 1 68 ? -17.448 3.991 -15.043 1.00 12.80 68 LEU A C 1
ATOM 471 O O . LEU A 1 68 ? -18.008 4.477 -14.051 1.00 14.46 68 LEU A O 1
ATOM 476 N N . AR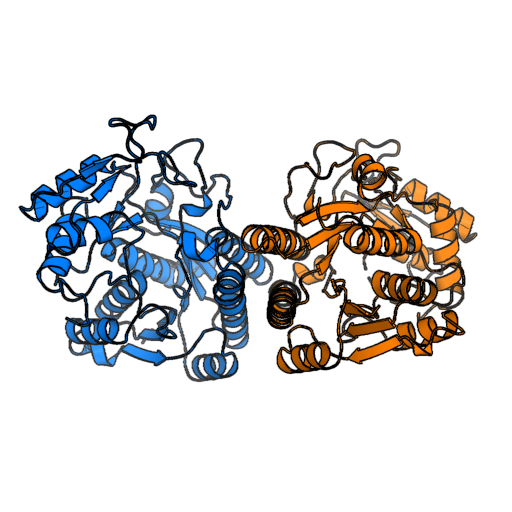G A 1 69 ? -16.135 3.757 -15.084 1.00 13.49 69 ARG A N 1
ATOM 477 C CA . ARG A 1 69 ? -15.278 4.092 -13.942 1.00 14.23 69 ARG A CA 1
ATOM 478 C C . ARG A 1 69 ? -14.986 5.586 -13.860 1.00 14.79 69 ARG A C 1
ATOM 479 O O . ARG A 1 69 ? -14.445 6.035 -12.830 1.00 16.30 69 ARG A O 1
ATOM 487 N N . ASP A 1 70 ? -15.278 6.364 -14.914 1.00 15.60 70 ASP A N 1
ATOM 488 C CA . ASP A 1 70 ? -15.051 7.814 -14.942 1.00 15.62 70 ASP A CA 1
ATOM 489 C C . ASP A 1 70 ? -16.220 8.461 -14.211 1.00 14.99 70 ASP A C 1
ATOM 490 O O . ASP A 1 70 ? -17.223 8.883 -14.814 1.00 15.76 70 ASP A O 1
ATOM 495 N N . ARG A 1 71 ? -16.079 8.546 -12.877 1.00 16.26 71 ARG A N 1
ATOM 496 C CA . ARG A 1 71 ? -17.184 8.997 -12.043 1.00 16.37 71 ARG A CA 1
ATOM 497 C C . ARG A 1 71 ? -17.664 10.388 -12.437 1.00 16.10 71 ARG A C 1
ATOM 498 O O . ARG A 1 71 ? -18.880 10.629 -12.495 1.00 18.82 71 ARG A O 1
ATOM 506 N N . HIS A 1 72 ? -16.735 11.323 -12.693 1.00 17.68 72 HIS A N 1
ATOM 507 C CA . HIS A 1 72 ? -17.160 12.681 -13.007 1.00 18.47 72 HIS A CA 1
ATOM 508 C C . HIS A 1 72 ? -17.982 12.712 -14.286 1.00 17.86 72 HIS A C 1
ATOM 509 O O . HIS A 1 72 ? -19.018 13.388 -14.350 1.00 18.47 72 HIS A O 1
ATOM 516 N N . ALA A 1 73 ? -17.531 11.993 -15.318 1.00 16.88 73 ALA A N 1
ATOM 517 C CA . ALA A 1 73 ? -18.270 12.005 -16.574 1.00 15.85 73 ALA A CA 1
ATOM 518 C C . ALA A 1 73 ? -19.621 11.328 -16.405 1.00 15.19 73 ALA A C 1
ATOM 519 O O . ALA A 1 73 ? -20.619 11.771 -16.977 1.00 16.06 73 ALA A O 1
ATOM 521 N N . LEU A 1 74 ? -19.679 10.266 -15.609 1.00 15.32 74 LEU A N 1
ATOM 522 C CA . LEU A 1 74 ? -20.947 9.585 -15.376 1.00 14.91 74 LEU A CA 1
ATOM 523 C C . LEU A 1 74 ? -21.924 10.467 -14.595 1.00 15.61 74 LEU A C 1
ATOM 524 O O . LEU A 1 74 ? -23.125 10.508 -14.901 1.00 16.82 74 LEU A O 1
ATOM 529 N N . VAL A 1 75 ? -21.432 11.182 -13.583 1.00 16.24 75 VAL A N 1
ATOM 530 C CA . VAL A 1 75 ? -22.287 12.110 -12.839 1.00 17.38 75 VAL A CA 1
ATOM 531 C C . VAL A 1 75 ? -22.853 13.181 -13.769 1.00 17.54 75 VAL A C 1
ATOM 532 O O . VAL A 1 75 ? -24.032 13.525 -13.689 1.00 20.30 75 VAL A O 1
ATOM 536 N N . ASP A 1 76 ? -22.022 13.718 -14.669 1.00 16.78 76 ASP A N 1
ATOM 537 C CA . ASP A 1 76 ? -22.507 14.731 -15.612 1.00 16.98 76 ASP A CA 1
ATOM 538 C C . ASP A 1 76 ? -23.669 14.199 -16.449 1.00 17.11 76 ASP A C 1
ATOM 539 O O . ASP A 1 76 ? -24.626 14.925 -16.732 1.00 19.38 76 ASP A O 1
ATOM 544 N N . ILE A 1 77 ? -23.594 12.933 -16.869 1.00 15.35 77 ILE A N 1
ATOM 545 C CA . ILE A 1 77 ? -24.681 12.334 -17.646 1.00 16.71 77 ILE A CA 1
ATOM 546 C C . ILE A 1 77 ? -25.936 12.188 -16.797 1.00 15.99 77 ILE A C 1
ATOM 547 O O . ILE A 1 77 ? -27.028 12.594 -17.198 1.00 18.08 77 ILE A O 1
ATOM 552 N N . PHE A 1 78 ? -25.806 11.613 -15.603 1.00 15.78 78 PHE A N 1
ATOM 553 C CA . PHE A 1 78 ? -27.007 11.379 -14.808 1.00 16.97 78 PHE A CA 1
ATOM 554 C C . PHE A 1 78 ? -27.630 12.670 -14.306 1.00 23.08 78 PHE A C 1
ATOM 555 O O . PHE A 1 78 ? -28.858 12.753 -14.176 1.00 22.49 78 PHE A O 1
ATOM 563 N N . SER A 1 79 ? -26.823 13.688 -14.036 1.00 21.68 79 SER A N 1
ATOM 564 C CA . SER A 1 79 ? -27.418 14.921 -13.546 1.00 23.47 79 SER A CA 1
ATOM 565 C C . SER A 1 79 ? -28.096 15.736 -14.646 1.00 25.48 79 SER A C 1
ATOM 566 O O . SER A 1 79 ? -28.889 16.628 -14.337 1.00 27.54 79 SER A O 1
ATOM 569 N N . SER A 1 80 ? -27.844 15.435 -15.916 1.00 24.43 80 SER A N 1
ATOM 570 C CA . SER A 1 80 ? -28.414 16.200 -17.019 1.00 25.43 80 SER A CA 1
ATOM 571 C C . SER A 1 80 ? -29.527 15.461 -17.753 1.00 22.62 80 SER A C 1
ATOM 572 O O . SER A 1 80 ? -30.069 15.996 -18.735 1.00 26.30 80 SER A O 1
ATOM 575 N N . HIS A 1 81 ? -29.897 14.257 -17.297 1.00 20.30 81 HIS A N 1
ATOM 576 C CA . HIS A 1 81 ? -30.930 13.458 -17.943 1.00 20.32 81 HIS A CA 1
ATOM 577 C C . HIS A 1 81 ? -31.928 12.989 -16.895 1.00 18.58 81 HIS A C 1
ATOM 578 O O . HIS A 1 81 ? -31.594 12.850 -15.715 1.00 21.96 81 HIS A O 1
ATOM 585 N N . ARG A 1 82 ? -33.140 12.713 -17.331 1.00 19.95 82 ARG A N 1
ATOM 586 C CA . ARG A 1 82 ? -34.123 11.962 -16.556 1.00 19.86 82 ARG A CA 1
ATOM 587 C C . ARG A 1 82 ? -34.201 10.580 -17.205 1.00 18.43 82 ARG A C 1
ATOM 588 O O . ARG A 1 82 ? -34.681 10.448 -18.345 1.00 22.51 82 ARG A O 1
ATOM 596 N N . PHE A 1 83 ? -33.698 9.555 -16.525 1.00 15.90 83 PHE A N 1
ATOM 597 C CA . PHE A 1 83 ? -33.731 8.196 -17.048 1.00 15.99 83 PHE A CA 1
ATOM 598 C C . PHE A 1 83 ? -34.817 7.382 -16.364 1.00 15.25 83 PHE A C 1
ATOM 599 O O . PHE A 1 83 ? -34.911 7.361 -15.131 1.00 17.90 83 PHE A O 1
ATOM 607 N N . GLU A 1 84 ? -35.591 6.660 -17.156 1.00 14.59 84 GLU A N 1
ATOM 608 C CA . GLU A 1 84 ? -36.560 5.732 -16.588 1.00 15.01 84 GLU A CA 1
ATOM 609 C C . GLU A 1 84 ? -35.862 4.538 -15.941 1.00 15.18 84 GLU A C 1
ATOM 610 O O . GLU A 1 84 ? -36.280 4.059 -14.882 1.00 16.50 84 GLU A O 1
ATOM 616 N N . ALA A 1 85 ? -34.801 4.039 -16.569 1.00 13.40 85 ALA A N 1
ATOM 617 C CA . ALA A 1 85 ? -34.084 2.862 -16.093 1.00 11.84 85 ALA A CA 1
ATOM 618 C C . ALA A 1 85 ? -32.738 2.824 -16.784 1.00 11.96 85 ALA A C 1
ATOM 619 O O . ALA A 1 85 ? -32.507 3.516 -17.791 1.00 12.45 85 ALA A O 1
ATOM 621 N N . VAL A 1 86 ? -31.861 1.996 -16.224 1.00 11.48 86 VAL A N 1
ATOM 622 C CA . VAL A 1 86 ? -30.548 1.695 -16.783 1.00 10.98 86 VAL A CA 1
ATOM 623 C C . VAL A 1 86 ? -30.530 0.226 -17.162 1.00 10.95 86 VAL A C 1
ATOM 624 O O . VAL A 1 86 ? -30.907 -0.634 -16.355 1.00 11.80 86 VAL A O 1
ATOM 628 N N . ILE A 1 87 ? -30.047 -0.070 -18.366 1.00 10.50 87 ILE A N 1
ATOM 629 C CA . ILE A 1 87 ? -29.708 -1.434 -18.752 1.00 9.95 87 ILE A CA 1
ATOM 630 C C . ILE A 1 87 ? -28.192 -1.523 -18.825 1.00 10.82 87 ILE A C 1
ATOM 631 O O . ILE A 1 87 ? -27.557 -0.782 -19.589 1.00 11.27 87 ILE A O 1
ATOM 636 N N . HIS A 1 88 ? -27.617 -2.432 -18.038 1.00 9.96 88 HIS A N 1
ATOM 637 C CA . HIS A 1 88 ? -26.164 -2.480 -17.852 1.00 9.68 88 HIS A CA 1
ATOM 638 C C . HIS A 1 88 ? -25.556 -3.709 -18.538 1.00 11.45 88 HIS A C 1
ATOM 639 O O . HIS A 1 88 ? -25.440 -4.783 -17.941 1.00 11.68 88 HIS A O 1
ATOM 646 N N . PHE A 1 89 ? -25.136 -3.522 -19.796 1.00 10.65 89 PHE A N 1
ATOM 647 C CA . PHE A 1 89 ? -24.395 -4.531 -20.547 1.00 10.83 89 PHE A CA 1
ATOM 648 C C . PHE A 1 89 ? -22.892 -4.357 -20.452 1.00 11.36 89 PHE A C 1
ATOM 649 O O . PHE A 1 89 ? -22.174 -5.279 -20.836 1.00 11.89 89 PHE A O 1
ATOM 657 N N . ALA A 1 90 ? -22.388 -3.195 -20.009 1.00 10.70 90 ALA A N 1
ATOM 658 C CA . ALA A 1 90 ? -20.949 -2.954 -20.101 1.00 11.42 90 ALA A CA 1
ATOM 659 C C . ALA A 1 90 ? -20.172 -3.961 -19.266 1.00 10.80 90 ALA A C 1
ATOM 660 O O . ALA A 1 90 ? -20.528 -4.234 -18.115 1.00 13.42 90 ALA A O 1
ATOM 662 N N . GLY A 1 91 ? -19.112 -4.508 -19.847 1.00 12.31 91 GLY A N 1
ATOM 663 C CA . GLY A 1 91 ? -18.220 -5.381 -19.107 1.00 13.03 91 GLY A CA 1
ATOM 664 C C . GLY A 1 91 ? -17.293 -6.066 -20.082 1.00 12.44 91 GLY A C 1
ATOM 665 O O . GLY A 1 91 ? -17.515 -6.052 -21.310 1.00 13.44 91 GLY A O 1
ATOM 666 N N . LEU A 1 92 ? -16.241 -6.651 -19.535 1.00 11.12 92 LEU A N 1
ATOM 667 C CA . LEU A 1 92 ? -15.349 -7.557 -20.251 1.00 11.67 92 LEU A CA 1
ATOM 668 C C . LEU A 1 92 ? -15.850 -8.975 -20.048 1.00 10.54 92 LEU A C 1
ATOM 669 O O . LEU A 1 92 ? -16.381 -9.303 -18.983 1.00 11.66 92 LEU A O 1
ATOM 674 N N . LYS A 1 93 ? -15.693 -9.833 -21.086 1.00 11.27 93 LYS A N 1
ATOM 675 C CA . LYS A 1 93 ? -16.370 -11.129 -21.051 1.00 13.26 93 LYS A CA 1
ATOM 676 C C . LYS A 1 93 ? -15.557 -12.316 -21.574 1.00 13.17 93 LYS A C 1
ATOM 677 O O . LYS A 1 93 ? -16.112 -13.419 -21.732 1.00 16.72 93 LYS A O 1
ATOM 683 N N . ALA A 1 94 ? -14.279 -12.153 -21.892 1.00 13.17 94 ALA A N 1
ATOM 684 C CA . ALA A 1 94 ? -13.499 -13.258 -22.444 1.00 13.79 94 ALA A CA 1
ATOM 685 C C . ALA A 1 94 ? -12.927 -14.108 -21.298 1.00 13.50 94 ALA A C 1
ATOM 686 O O . ALA A 1 94 ? -12.142 -13.629 -20.451 1.00 13.61 94 ALA A O 1
ATOM 688 N N . VAL A 1 95 ? -13.340 -15.374 -21.255 1.00 14.65 95 VAL A N 1
ATOM 689 C CA . VAL A 1 95 ? -12.958 -16.271 -20.162 1.00 14.63 95 VAL A CA 1
ATOM 690 C C . VAL A 1 95 ? -11.444 -16.428 -20.068 1.00 14.82 95 VAL A C 1
ATOM 691 O O . VAL A 1 95 ? -10.853 -16.282 -18.982 1.00 14.43 95 VAL A O 1
ATOM 695 N N . GLY A 1 96 ? -10.797 -16.816 -21.171 1.00 15.93 96 GLY A N 1
ATOM 696 C CA . GLY A 1 96 ? -9.351 -17.015 -21.136 1.00 15.28 96 GLY A CA 1
ATOM 697 C C . GLY A 1 96 ? -8.605 -15.762 -20.717 1.00 16.01 96 GLY A C 1
ATOM 698 O O . GLY A 1 96 ? -7.676 -15.812 -19.896 1.00 17.02 96 GLY A O 1
ATOM 699 N N . GLU A 1 97 ? -9.035 -14.612 -21.229 1.00 16.18 97 GLU A N 1
ATOM 700 C CA . GLU A 1 97 ? -8.395 -13.367 -20.851 1.00 15.94 97 GLU A CA 1
ATOM 701 C C . GLU A 1 97 ? -8.577 -13.094 -19.368 1.00 14.71 97 GLU A C 1
ATOM 702 O O . GLU A 1 97 ? -7.668 -12.558 -18.723 1.00 15.98 97 GLU A O 1
ATOM 708 N N . SER A 1 98 ? -9.741 -13.454 -18.815 1.00 14.04 98 SER A N 1
ATOM 709 C CA . SER A 1 98 ? -9.977 -13.224 -17.391 1.00 12.91 98 SER A CA 1
ATOM 710 C C . SER A 1 98 ? -9.068 -14.076 -16.518 1.00 12.87 98 SER A C 1
ATOM 711 O O . SER A 1 98 ? -8.674 -13.635 -15.433 1.00 13.51 98 SER A O 1
ATOM 714 N N . VAL A 1 99 ? -8.695 -15.275 -16.987 1.00 13.73 99 VAL A N 1
ATOM 715 C CA . VAL A 1 99 ? -7.779 -16.116 -16.208 1.00 15.00 99 VAL A CA 1
ATOM 716 C C . VAL A 1 99 ? -6.378 -15.530 -16.244 1.00 14.37 99 VAL A C 1
ATOM 717 O O . VAL A 1 99 ? -5.633 -15.577 -15.254 1.00 16.00 99 VAL A O 1
ATOM 721 N N . HIS A 1 100 ? -5.989 -14.957 -17.381 1.00 16.10 100 HIS A N 1
ATOM 722 C CA A HIS A 1 100 ? -4.653 -14.405 -17.557 0.58 15.51 100 HIS A CA 1
ATOM 723 C CA B HIS A 1 100 ? -4.647 -14.415 -17.538 0.42 16.62 100 HIS A CA 1
ATOM 724 C C . HIS A 1 100 ? -4.515 -13.010 -16.962 1.00 15.53 100 HIS A C 1
ATOM 725 O O . HIS A 1 100 ? -3.427 -12.646 -16.474 1.00 17.38 100 HIS A O 1
ATOM 738 N N . LYS A 1 101 ? -5.603 -12.236 -16.945 1.00 15.73 101 LYS A N 1
ATOM 739 C CA . LYS A 1 101 ? -5.601 -10.837 -16.504 1.00 15.88 101 LYS A CA 1
ATOM 740 C C . LYS A 1 101 ? -6.748 -10.595 -15.530 1.00 12.87 101 LYS A C 1
ATOM 741 O O . LYS A 1 101 ? -7.652 -9.789 -15.776 1.00 13.69 101 LYS A O 1
ATOM 747 N N . PRO A 1 102 ? -6.735 -11.264 -14.386 1.00 13.63 102 PRO A N 1
ATOM 748 C CA . PRO A 1 102 ? -7.905 -11.155 -13.501 1.00 13.55 102 PRO A CA 1
ATOM 749 C C . PRO A 1 102 ? -8.128 -9.749 -12.983 1.00 13.74 102 PRO A C 1
ATOM 750 O O . PRO A 1 102 ? -9.276 -9.318 -12.852 1.00 12.89 102 PRO A O 1
ATOM 754 N N . LEU A 1 103 ? -7.055 -9.013 -12.677 1.00 13.59 103 LEU A N 1
ATOM 755 C CA . LEU A 1 103 ? -7.261 -7.665 -12.148 1.00 14.18 103 LEU A CA 1
ATOM 756 C C . LEU A 1 103 ? -7.944 -6.764 -13.159 1.00 13.20 103 LEU A C 1
ATOM 757 O O . LEU A 1 103 ? -8.720 -5.885 -12.771 1.00 14.14 103 LEU A O 1
ATOM 762 N N . LEU A 1 104 ? -7.647 -6.950 -14.453 1.00 13.71 104 LEU A N 1
ATOM 763 C CA . LEU A 1 104 ? -8.341 -6.186 -15.480 1.00 13.66 104 LEU A CA 1
ATOM 764 C C . LEU A 1 104 ? -9.847 -6.430 -15.403 1.00 13.44 104 LEU A C 1
ATOM 765 O O . LEU A 1 104 ? -10.647 -5.489 -15.510 1.00 14.01 104 LEU A O 1
ATOM 770 N N . TYR A 1 105 ? -10.245 -7.688 -15.197 1.00 12.52 105 TYR A N 1
ATOM 771 C CA . TYR A 1 105 ? -11.665 -8.048 -15.119 1.00 12.25 105 TYR A CA 1
ATOM 772 C C . TYR A 1 105 ? -12.298 -7.551 -13.820 1.00 11.56 105 TYR A C 1
ATOM 773 O O . TYR A 1 105 ? -13.409 -7.001 -13.828 1.00 13.14 105 TYR A O 1
ATOM 782 N N . TYR A 1 106 ? -11.635 -7.782 -12.668 1.00 11.60 106 TYR A N 1
ATOM 783 C CA . TYR A 1 106 ? -12.205 -7.298 -11.417 1.00 11.90 106 TYR A CA 1
ATOM 784 C C . TYR A 1 106 ? -12.314 -5.784 -11.412 1.00 12.62 106 TYR A C 1
ATOM 785 O O . TYR A 1 106 ? -13.331 -5.238 -10.982 1.00 13.05 106 TYR A O 1
ATOM 794 N N . ASP A 1 107 ? -11.295 -5.100 -11.924 1.00 12.42 107 ASP A N 1
ATOM 795 C CA . ASP A 1 107 ? -11.330 -3.642 -11.970 1.00 12.97 107 ASP A CA 1
ATOM 796 C C . ASP A 1 107 ? -12.449 -3.182 -12.908 1.00 13.19 107 ASP A C 1
ATOM 797 O O . ASP A 1 107 ? -13.400 -2.505 -12.491 1.00 13.33 107 ASP A O 1
ATOM 802 N N . ASN A 1 108 ? -12.383 -3.574 -14.185 1.00 12.00 108 ASN A N 1
ATOM 803 C CA . ASN A 1 108 ? -13.385 -3.077 -15.122 1.00 12.12 108 ASN A CA 1
ATOM 804 C C . ASN A 1 108 ? -14.795 -3.420 -14.661 1.00 12.13 108 ASN A C 1
ATOM 805 O O . ASN A 1 108 ? -15.677 -2.550 -14.599 1.00 12.45 108 ASN A O 1
ATOM 810 N N . ASN A 1 109 ? -15.040 -4.700 -14.366 1.00 11.74 109 ASN A N 1
ATOM 811 C CA . ASN A 1 109 ? -16.419 -5.130 -14.134 1.00 11.55 109 ASN A CA 1
ATOM 812 C C . ASN A 1 109 ? -16.943 -4.703 -12.772 1.00 11.73 109 ASN A C 1
ATOM 813 O O . ASN A 1 109 ? -18.064 -4.203 -12.658 1.00 12.43 109 ASN A O 1
ATOM 818 N N . LEU A 1 110 ? -16.142 -4.872 -11.705 1.00 11.50 110 LEU A N 1
ATOM 819 C CA . LEU A 1 110 ? -16.633 -4.517 -10.370 1.00 11.91 110 LEU A CA 1
ATOM 820 C C . LEU A 1 110 ? -16.543 -3.027 -10.126 1.00 11.85 110 LEU A C 1
ATOM 821 O O . LEU A 1 110 ? -17.493 -2.440 -9.611 1.00 12.70 110 LEU A O 1
ATOM 826 N N . VAL A 1 111 ? -15.406 -2.396 -10.444 1.00 12.99 111 VAL A N 1
ATOM 827 C CA . VAL A 1 111 ? -15.321 -0.962 -10.172 1.00 13.24 111 VAL A CA 1
ATOM 828 C C . VAL A 1 111 ? -16.306 -0.205 -11.060 1.00 12.28 111 VAL A C 1
ATOM 829 O O . VAL A 1 111 ? -16.971 0.738 -10.614 1.00 13.08 111 VAL A O 1
ATOM 833 N N . GLY A 1 112 ? -16.431 -0.603 -12.335 1.00 12.39 112 GLY A N 1
ATOM 834 C CA . GLY A 1 112 ? -17.411 0.070 -13.201 1.00 12.09 112 GLY A CA 1
ATOM 835 C C . GLY A 1 112 ? -18.824 -0.071 -12.665 1.00 11.19 112 GLY A C 1
ATOM 836 O O . GLY A 1 112 ? -19.591 0.896 -12.626 1.00 13.02 112 GLY A O 1
ATOM 837 N N . THR A 1 113 ? -19.199 -1.288 -12.242 1.00 10.83 113 THR A N 1
ATOM 838 C CA . THR A 1 113 ? -20.561 -1.504 -11.775 1.00 10.90 113 THR A CA 1
ATOM 839 C C . THR A 1 113 ? -20.807 -0.772 -10.468 1.00 11.75 113 THR A C 1
ATOM 840 O O . THR A 1 113 ? -21.864 -0.174 -10.274 1.00 12.38 113 THR A O 1
ATOM 844 N N . ILE A 1 114 ? -19.848 -0.828 -9.524 1.00 11.74 114 ILE A N 1
ATOM 845 C CA . ILE A 1 114 ? -20.044 -0.127 -8.258 1.00 12.60 114 ILE A CA 1
ATOM 846 C C . ILE A 1 114 ? -20.201 1.375 -8.500 1.00 12.63 114 ILE A C 1
ATOM 847 O O . ILE A 1 114 ? -21.049 2.027 -7.888 1.00 12.57 114 ILE A O 1
ATOM 852 N N . THR A 1 115 ? -19.357 1.948 -9.364 1.00 11.75 115 THR A N 1
ATOM 853 C CA . THR A 1 115 ? -19.454 3.378 -9.655 1.00 12.48 115 THR A CA 1
ATOM 854 C C . THR A 1 115 ? -20.820 3.705 -10.251 1.00 11.79 115 THR A C 1
ATOM 855 O O . THR A 1 115 ? -21.500 4.652 -9.811 1.00 12.74 115 THR A O 1
ATOM 859 N N . LEU A 1 116 ? -21.275 2.877 -11.202 1.00 11.83 116 LEU A N 1
ATOM 860 C CA . LEU A 1 116 ? -22.589 3.082 -11.803 1.00 12.07 116 LEU A CA 1
ATOM 861 C C . LEU A 1 116 ? -23.692 3.064 -10.743 1.00 12.10 116 LEU A C 1
ATOM 862 O O . LEU A 1 116 ? -24.542 3.955 -10.718 1.00 12.64 116 LEU A O 1
ATOM 867 N N . LEU A 1 117 ? -23.684 2.053 -9.849 1.00 11.74 117 LEU A N 1
ATOM 868 C CA . LEU A 1 117 ? -24.760 1.953 -8.864 1.00 11.54 117 LEU A CA 1
ATOM 869 C C . LEU A 1 117 ? -24.763 3.164 -7.942 1.00 12.02 117 LEU A C 1
ATOM 870 O O . LEU A 1 117 ? -25.826 3.652 -7.543 1.00 13.26 117 LEU A O 1
ATOM 875 N N . GLU A 1 118 ? -23.568 3.627 -7.546 1.00 12.54 118 GLU A N 1
ATOM 876 C CA . GLU A 1 118 ? -23.491 4.795 -6.663 1.00 12.98 118 GLU A CA 1
ATOM 877 C C . GLU A 1 118 ? -24.010 6.041 -7.353 1.00 12.77 118 GLU A C 1
ATOM 878 O O . GLU A 1 118 ? -24.747 6.836 -6.752 1.00 13.90 118 GLU A O 1
ATOM 884 N N . VAL A 1 119 ? -23.642 6.236 -8.620 1.00 12.72 119 VAL A N 1
ATOM 885 C CA . VAL A 1 119 ? -24.089 7.429 -9.331 1.00 13.40 119 VAL A CA 1
ATOM 886 C C . VAL A 1 119 ? -25.594 7.381 -9.569 1.00 12.64 119 VAL A C 1
ATOM 887 O O . VAL A 1 119 ? -26.291 8.390 -9.388 1.00 14.16 119 VAL A O 1
ATOM 891 N N . MET A 1 120 ? -26.125 6.201 -9.941 1.00 12.91 120 MET A N 1
ATOM 892 C CA . MET A 1 120 ? -27.579 5.997 -10.033 1.00 13.52 120 MET A CA 1
ATOM 893 C C . MET A 1 120 ? -28.275 6.390 -8.735 1.00 14.69 120 MET A C 1
ATOM 894 O O . MET A 1 120 ? -29.229 7.183 -8.735 1.00 16.21 120 MET A O 1
ATOM 899 N N . ALA A 1 121 ? -27.799 5.853 -7.603 1.00 14.37 121 ALA A N 1
ATOM 900 C CA . ALA A 1 121 ? -28.490 6.090 -6.338 1.00 16.08 121 ALA A CA 1
ATOM 901 C C . ALA A 1 121 ? -28.475 7.568 -5.976 1.00 16.90 121 ALA A C 1
ATOM 902 O O . ALA A 1 121 ? -29.472 8.101 -5.484 1.00 20.15 121 ALA A O 1
ATOM 904 N N . ALA A 1 122 ? -27.373 8.247 -6.264 1.00 15.18 122 ALA A N 1
ATOM 905 C CA . ALA A 1 122 ? -27.231 9.654 -5.913 1.00 16.88 122 ALA A CA 1
ATOM 906 C C . ALA A 1 122 ? -28.038 10.562 -6.818 1.00 17.25 122 ALA A C 1
ATOM 907 O O . ALA A 1 122 ? -28.289 11.712 -6.436 1.00 22.01 122 ALA A O 1
ATOM 909 N N . ASN A 1 123 ? -28.446 10.082 -7.999 1.00 16.67 123 ASN A N 1
ATOM 910 C CA . ASN A 1 123 ? -29.133 10.895 -8.981 1.00 22.20 123 ASN A CA 1
ATOM 911 C C . ASN A 1 123 ? -30.564 10.428 -9.194 1.00 22.78 123 ASN A C 1
ATOM 912 O O . ASN A 1 123 ? -31.195 10.770 -10.209 1.00 25.90 123 ASN A O 1
ATOM 917 N N . GLY A 1 124 ? -31.082 9.644 -8.246 1.00 23.51 124 GLY A N 1
ATOM 918 C CA . GLY A 1 124 ? -32.496 9.324 -8.188 1.00 25.77 124 GLY A CA 1
ATOM 919 C C . GLY A 1 124 ? -32.985 8.321 -9.206 1.00 24.96 124 GLY A C 1
ATOM 920 O O . GLY A 1 124 ? -34.190 8.280 -9.476 1.00 26.66 124 GLY A O 1
ATOM 921 N N . CYS A 1 125 ? -32.101 7.502 -9.785 1.00 18.36 125 CYS A N 1
ATOM 922 C CA . CYS A 1 125 ? -32.489 6.475 -10.748 1.00 15.78 125 CYS A CA 1
ATOM 923 C C . CYS A 1 125 ? -32.123 5.142 -10.132 1.00 14.49 125 CYS A C 1
ATOM 924 O O . CYS A 1 125 ? -30.957 4.757 -10.142 1.00 19.73 125 CYS A O 1
ATOM 927 N N . LYS A 1 126 ? -33.100 4.461 -9.587 1.00 14.35 126 LYS A N 1
ATOM 928 C CA . LYS A 1 126 ? -32.884 3.205 -8.880 1.00 14.17 126 LYS A CA 1
ATOM 929 C C . LYS A 1 126 ? -33.632 2.074 -9.568 1.00 12.60 126 LYS A C 1
ATOM 930 O O . LYS A 1 126 ? -34.181 1.194 -8.923 1.00 15.91 126 LYS A O 1
ATOM 936 N N . LYS A 1 127 ? -33.599 2.057 -10.901 1.00 13.37 127 LYS A N 1
ATOM 937 C CA . LYS A 1 127 ? -34.218 1.010 -11.718 1.00 13.85 127 LYS A CA 1
ATOM 938 C C . LYS A 1 127 ? -33.146 0.459 -12.659 1.00 12.07 127 LYS A C 1
ATOM 939 O O . LYS A 1 127 ? -32.580 1.205 -13.466 1.00 12.51 127 LYS A O 1
ATOM 945 N N . LEU A 1 128 ? -32.878 -0.845 -12.560 1.00 11.63 128 LEU A N 1
ATOM 946 C CA . LEU A 1 128 ? -31.737 -1.443 -13.222 1.00 10.75 128 LEU A CA 1
ATOM 947 C C . LEU A 1 128 ? -32.095 -2.790 -13.817 1.00 10.84 128 LEU A C 1
ATOM 948 O O . LEU A 1 128 ? -32.777 -3.589 -13.167 1.00 11.87 128 LEU A O 1
ATOM 953 N N . VAL A 1 129 ? -31.614 -3.033 -15.046 1.00 11.18 129 VAL A N 1
ATOM 954 C CA . VAL A 1 129 ? -31.638 -4.353 -15.654 1.00 10.44 129 VAL A CA 1
ATOM 955 C C . VAL A 1 129 ? -30.183 -4.736 -15.908 1.00 10.69 129 VAL A C 1
ATOM 956 O O . VAL A 1 129 ? -29.443 -3.966 -16.530 1.00 12.16 129 VAL A O 1
ATOM 960 N N . PHE A 1 130 ? -29.756 -5.891 -15.390 1.00 11.12 130 PHE A N 1
ATOM 961 C CA . PHE A 1 130 ? -28.355 -6.296 -15.470 1.00 11.14 130 PHE A CA 1
ATOM 962 C C . PHE A 1 130 ? -28.151 -7.532 -16.343 1.00 11.42 130 PHE A C 1
ATOM 963 O O . PHE A 1 130 ? -28.893 -8.519 -16.243 1.00 12.60 130 PHE A O 1
ATOM 971 N N . SER A 1 131 ? -27.089 -7.488 -17.153 1.00 11.44 131 SER A N 1
ATOM 972 C CA . SER A 1 131 ? -26.651 -8.624 -17.985 1.00 11.85 131 SER A CA 1
ATOM 973 C C . SER A 1 131 ? -25.935 -9.650 -17.106 1.00 11.75 131 SER A C 1
ATOM 974 O O . SER A 1 131 ? -24.737 -9.527 -16.835 1.00 13.52 131 SER A O 1
ATOM 977 N N . SER A 1 132 ? -26.649 -10.659 -16.628 1.00 11.84 132 SER A N 1
ATOM 978 C CA . SER A 1 132 ? -25.996 -11.792 -15.997 1.00 12.46 132 SER A CA 1
ATOM 979 C C . SER A 1 132 ? -25.868 -12.937 -17.011 1.00 11.28 132 SER A C 1
ATOM 980 O O . SER A 1 132 ? -26.041 -12.740 -18.223 1.00 13.22 132 SER A O 1
ATOM 983 N N . SER A 1 133 ? -25.578 -14.135 -16.522 1.00 12.29 133 SER A N 1
ATOM 984 C CA . SER A 1 133 ? -25.184 -15.223 -17.401 1.00 12.89 133 SER A CA 1
ATOM 985 C C . SER A 1 133 ? -25.473 -16.552 -16.745 1.00 12.30 133 SER A C 1
ATOM 986 O O . SER A 1 133 ? -25.269 -16.718 -15.539 1.00 14.54 133 SER A O 1
ATOM 989 N N . ALA A 1 134 ? -25.850 -17.524 -17.565 1.00 12.14 134 ALA A N 1
ATOM 990 C CA . ALA A 1 134 ? -25.993 -18.900 -17.125 1.00 12.32 134 ALA A CA 1
ATOM 991 C C . ALA A 1 134 ? -24.678 -19.496 -16.618 1.00 13.75 134 ALA A C 1
ATOM 992 O O . ALA A 1 134 ? -24.691 -20.582 -16.007 1.00 14.44 134 ALA A O 1
ATOM 994 N N . THR A 1 135 ? -23.551 -18.823 -16.842 1.00 12.91 135 THR A N 1
ATOM 995 C CA . THR A 1 135 ? -22.305 -19.279 -16.233 1.00 14.53 135 THR A CA 1
ATOM 996 C C . THR A 1 135 ? -22.412 -19.415 -14.712 1.00 15.30 135 THR A C 1
ATOM 997 O O . THR A 1 135 ? -21.714 -20.241 -14.115 1.00 16.82 135 THR A O 1
ATOM 1001 N N . VAL A 1 136 ? -23.311 -18.655 -14.074 1.00 14.59 136 VAL A N 1
ATOM 1002 C CA . VAL A 1 136 ? -23.444 -18.764 -12.621 1.00 16.86 136 VAL A CA 1
ATOM 1003 C C . VAL A 1 136 ? -23.982 -20.116 -12.187 1.00 15.78 136 VAL A C 1
ATOM 1004 O O . VAL A 1 136 ? -23.863 -20.465 -11.021 1.00 17.99 136 VAL A O 1
ATOM 1008 N N . TYR A 1 137 ? -24.548 -20.905 -13.083 1.00 15.99 137 TYR A N 1
ATOM 1009 C CA . TYR A 1 137 ? -24.963 -22.256 -12.711 1.00 16.25 137 TYR A CA 1
ATOM 1010 C C . TYR A 1 137 ? -23.804 -23.247 -12.676 1.00 17.11 137 TYR A C 1
ATOM 1011 O O . TYR A 1 137 ? -24.001 -24.388 -12.245 1.00 20.50 137 TYR A O 1
ATOM 1020 N N . GLY A 1 138 ? -22.638 -22.810 -13.175 1.00 19.69 138 GLY A N 1
ATOM 1021 C CA . GLY A 1 138 ? -21.423 -23.652 -13.194 1.00 21.95 138 GLY A CA 1
ATOM 1022 C C . GLY A 1 138 ? -21.609 -24.933 -13.975 1.00 22.79 138 GLY A C 1
ATOM 1023 O O . GLY A 1 138 ? -21.877 -24.847 -15.187 1.00 23.73 138 GLY A O 1
ATOM 1024 N N . TRP A 1 139 ? -21.410 -26.076 -13.320 1.00 21.88 139 TRP A N 1
ATOM 1025 C CA . TRP A 1 139 ? -21.667 -27.388 -13.966 1.00 22.10 139 TRP A CA 1
ATOM 1026 C C . TRP A 1 139 ? -22.975 -27.909 -13.375 1.00 23.66 139 TRP A C 1
ATOM 1027 O O . TRP A 1 139 ? -22.920 -28.565 -12.318 1.00 24.03 139 TRP A O 1
ATOM 1029 N N . PRO A 1 140 ? -24.145 -27.635 -13.991 1.00 20.84 140 PRO A N 1
ATOM 1030 C CA . PRO A 1 140 ? -25.431 -28.002 -13.393 1.00 24.02 140 PRO A CA 1
ATOM 1031 C C . PRO A 1 140 ? -25.603 -29.502 -13.125 1.00 25.58 140 PRO A C 1
ATOM 1032 O O . PRO A 1 140 ? -25.339 -30.298 -14.011 1.00 27.26 140 PRO A O 1
ATOM 1036 N N . LYS A 1 141 ? -26.047 -29.842 -11.914 1.00 25.09 141 LYS A N 1
ATOM 1037 C CA . LYS A 1 141 ? -26.243 -31.239 -11.556 1.00 27.40 141 LYS A CA 1
ATOM 1038 C C . LYS A 1 141 ? -27.437 -31.856 -12.267 1.00 27.09 141 LYS A C 1
ATOM 1039 O O . LYS A 1 141 ? -27.506 -33.081 -12.400 1.00 28.92 141 LYS A O 1
ATOM 1045 N N . GLU A 1 142 ? -28.379 -31.037 -12.711 1.00 25.21 142 GLU A N 1
ATOM 1046 C CA . GLU A 1 142 ? -29.512 -31.452 -13.517 1.00 26.13 142 GLU A CA 1
ATOM 1047 C C . GLU A 1 142 ? -29.801 -30.341 -14.515 1.00 23.07 142 GLU A C 1
ATOM 1048 O O . GLU A 1 142 ? -29.287 -29.224 -14.401 1.00 21.22 142 GLU A O 1
ATOM 1054 N N . VAL A 1 143 ? -30.612 -30.664 -15.519 1.00 19.98 143 VAL A N 1
ATOM 1055 C CA . VAL A 1 143 ? -31.165 -29.675 -16.446 1.00 18.81 143 VAL A CA 1
ATOM 1056 C C . VAL A 1 143 ? -32.656 -29.949 -16.610 1.00 18.13 143 VAL A C 1
ATOM 1057 O O . VAL A 1 143 ? -33.086 -31.106 -16.459 1.00 20.58 143 VAL A O 1
ATOM 1061 N N . PRO A 1 144 ? -33.485 -28.936 -16.946 1.00 17.27 144 PRO A N 1
ATOM 1062 C CA . PRO A 1 144 ? -33.108 -27.526 -17.166 1.00 16.03 144 PRO A CA 1
ATOM 1063 C C . PRO A 1 144 ? -32.785 -26.814 -15.858 1.00 16.31 144 PRO A C 1
ATOM 1064 O O . PRO A 1 144 ? -33.188 -27.216 -14.761 1.00 18.53 144 PRO A O 1
ATOM 1068 N N . CYS A 1 145 ? -32.011 -25.750 -15.986 1.00 15.18 145 CYS A N 1
ATOM 1069 C CA . CYS A 1 145 ? -31.575 -24.974 -14.829 1.00 14.66 145 CYS A CA 1
ATOM 1070 C C . CYS A 1 145 ? -32.634 -23.937 -14.481 1.00 14.29 145 CYS A C 1
ATOM 1071 O O . CYS A 1 145 ? -32.933 -23.053 -15.293 1.00 14.19 145 CYS A O 1
ATOM 1074 N N . THR A 1 146 ? -33.182 -24.022 -13.279 1.00 15.01 146 THR A N 1
ATOM 1075 C CA . THR A 1 146 ? -34.103 -22.985 -12.827 1.00 15.16 146 THR A CA 1
ATOM 1076 C C . THR A 1 146 ? -33.323 -21.916 -12.077 1.00 14.46 146 THR A C 1
ATOM 1077 O O . THR A 1 146 ? -32.173 -22.119 -11.685 1.00 15.04 146 THR A O 1
ATOM 1081 N N . GLU A 1 147 ? -33.979 -20.771 -11.844 1.00 14.80 147 GLU A N 1
ATOM 1082 C CA . GLU A 1 147 ? -33.304 -19.646 -11.194 1.00 13.32 147 GLU A CA 1
ATOM 1083 C C . GLU A 1 147 ? -32.900 -19.948 -9.757 1.00 15.66 147 GLU A C 1
ATOM 1084 O O . GLU A 1 147 ? -32.039 -19.237 -9.215 1.00 17.66 147 GLU A O 1
ATOM 1090 N N . GLU A 1 148 ? -33.507 -20.965 -9.128 1.00 16.22 148 GLU A N 1
ATOM 1091 C CA . GLU A 1 148 ? -33.193 -21.356 -7.763 1.00 18.22 148 GLU A CA 1
ATOM 1092 C C . GLU A 1 148 ? -32.053 -22.360 -7.664 1.00 17.65 148 GLU A C 1
ATOM 1093 O O . GLU A 1 148 ? -31.729 -22.801 -6.559 1.00 17.99 148 GLU A O 1
ATOM 1099 N N . PHE A 1 149 ? -31.411 -22.719 -8.765 1.00 16.33 149 PHE A N 1
ATOM 1100 C CA . PHE A 1 149 ? -30.291 -23.641 -8.719 1.00 16.14 149 PHE A CA 1
ATOM 1101 C C . PHE A 1 149 ? -29.112 -23.043 -7.943 1.00 16.49 149 PHE A C 1
ATOM 1102 O O . PHE A 1 149 ? -28.986 -21.819 -7.823 1.00 18.19 149 PHE A O 1
ATOM 1110 N N . PRO A 1 150 ? -28.239 -23.905 -7.398 1.00 17.93 150 PRO A N 1
ATOM 1111 C CA . PRO A 1 150 ? -27.028 -23.424 -6.729 1.00 19.04 150 PRO A CA 1
ATOM 1112 C C . PRO A 1 150 ? -26.154 -22.631 -7.684 1.00 19.05 150 PRO A C 1
ATOM 1113 O O . PRO A 1 150 ? -26.056 -22.941 -8.882 1.00 20.23 150 PRO A O 1
ATOM 1117 N N . LEU A 1 151 ? -25.534 -21.597 -7.143 1.00 17.54 151 LEU A N 1
ATOM 1118 C CA . LEU A 1 151 ? -24.748 -20.653 -7.927 1.00 17.66 151 LEU A CA 1
ATOM 1119 C C . LEU A 1 151 ? -23.279 -20.819 -7.587 1.00 17.45 151 LEU A C 1
ATOM 1120 O O . LEU A 1 151 ? -22.897 -20.983 -6.416 1.00 20.99 151 LEU A O 1
ATOM 1125 N N . CYS A 1 152 ? -22.441 -20.795 -8.597 1.00 17.86 152 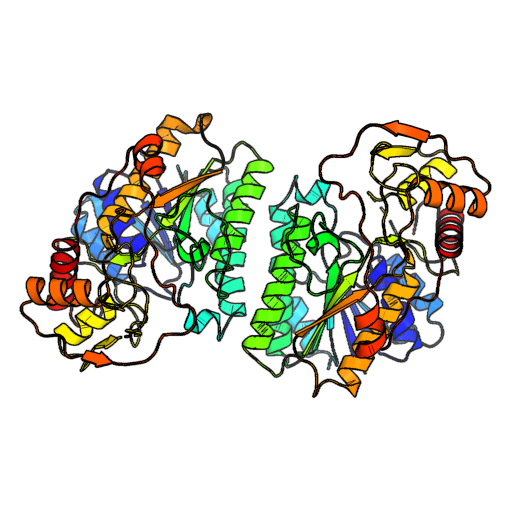CYS A N 1
ATOM 1126 C CA . CYS A 1 152 ? -21.009 -20.811 -8.374 1.00 19.27 152 CYS A CA 1
ATOM 1127 C C . CYS A 1 152 ? -20.374 -20.040 -9.519 1.00 19.88 152 CYS A C 1
ATOM 1128 O O . CYS A 1 152 ? -21.055 -19.479 -10.378 1.00 23.76 152 CYS A O 1
ATOM 1131 N N . ALA A 1 153 ? -19.072 -19.973 -9.503 1.00 17.50 153 ALA A N 1
ATOM 1132 C CA . ALA A 1 153 ? -18.344 -19.351 -10.578 1.00 22.31 153 ALA A CA 1
ATOM 1133 C C . ALA A 1 153 ? -17.133 -20.220 -10.804 1.00 21.33 153 ALA A C 1
ATOM 1134 O O . ALA A 1 153 ? -16.555 -20.741 -9.850 1.00 23.80 153 ALA A O 1
ATOM 1136 N N . THR A 1 154 ? -16.755 -20.389 -12.062 1.00 19.96 154 THR A N 1
ATOM 1137 C CA . THR A 1 154 ? -15.661 -21.290 -12.395 1.00 22.76 154 THR A CA 1
ATOM 1138 C C . THR A 1 154 ? -14.479 -20.575 -13.040 1.00 20.15 154 THR A C 1
ATOM 1139 O O . THR A 1 154 ? -13.533 -21.239 -13.457 1.00 20.87 154 THR A O 1
ATOM 1143 N N . ASN A 1 155 ? -14.513 -19.249 -13.151 1.00 16.45 155 ASN A N 1
ATOM 1144 C CA . ASN A 1 155 ? -13.395 -18.480 -13.687 1.00 15.17 155 ASN A CA 1
ATOM 1145 C C . ASN A 1 155 ? -13.579 -17.036 -13.219 1.00 12.84 155 ASN A C 1
ATOM 1146 O O . ASN A 1 155 ? -14.646 -16.680 -12.708 1.00 14.05 155 ASN A O 1
ATOM 1151 N N . PRO A 1 156 ? -12.576 -16.171 -13.409 1.00 13.19 156 PRO A N 1
ATOM 1152 C CA . PRO A 1 156 ? -12.702 -14.809 -12.866 1.00 12.83 156 PRO A CA 1
ATOM 1153 C C . PRO A 1 156 ? -13.818 -13.995 -13.497 1.00 13.46 156 PRO A C 1
ATOM 1154 O O . PRO A 1 156 ? -14.512 -13.249 -12.808 1.00 12.28 156 PRO A O 1
ATOM 1158 N N . TYR A 1 157 ? -14.029 -14.140 -14.806 1.00 12.21 157 TYR A N 1
ATOM 1159 C CA . TYR A 1 157 ? -15.165 -13.479 -15.445 1.00 11.84 157 TYR A CA 1
ATOM 1160 C C . TYR A 1 157 ? -16.477 -13.888 -14.781 1.00 11.16 157 TYR A C 1
ATOM 1161 O O . TYR A 1 157 ? -17.292 -13.046 -14.403 1.00 11.29 157 TYR A O 1
ATOM 1170 N N . GLY A 1 158 ? -16.692 -15.192 -14.627 1.00 11.64 158 GLY A N 1
ATOM 1171 C CA . GLY A 1 158 ? -17.918 -15.666 -14.013 1.00 13.44 158 GLY A CA 1
ATOM 1172 C C . GLY A 1 158 ? -18.047 -15.184 -12.582 1.00 14.04 158 GLY A C 1
ATOM 1173 O O . GLY A 1 158 ? -19.151 -14.916 -12.096 1.00 12.38 158 GLY A O 1
ATOM 1174 N N . ARG A 1 159 ? -16.921 -15.095 -11.871 1.00 12.62 159 ARG A N 1
ATOM 1175 C CA A ARG A 1 159 ? -16.965 -14.550 -10.521 0.68 12.44 159 ARG A CA 1
ATOM 1176 C CA B ARG A 1 159 ? -16.949 -14.544 -10.525 0.32 13.75 159 ARG A CA 1
ATOM 1177 C C . ARG A 1 159 ? -17.455 -13.106 -10.534 1.00 12.36 159 ARG A C 1
ATOM 1178 O O . ARG A 1 159 ? -18.267 -12.713 -9.683 1.00 13.04 159 ARG A O 1
ATOM 1193 N N . THR A 1 160 ? -17.010 -12.296 -11.507 1.00 10.92 160 THR A N 1
ATOM 1194 C CA . THR A 1 160 ? -17.521 -10.925 -11.525 1.00 13.12 160 THR A CA 1
ATOM 1195 C C . THR A 1 160 ? -19.036 -10.890 -11.694 1.00 11.61 160 THR A C 1
ATOM 1196 O O . THR A 1 160 ? -19.710 -10.067 -11.085 1.00 12.50 160 THR A O 1
ATOM 1200 N N . LYS A 1 161 ? -19.600 -11.779 -12.526 1.00 11.62 161 LYS A N 1
ATOM 1201 C CA . LYS A 1 161 ? -21.062 -11.763 -12.706 1.00 12.14 161 LYS A CA 1
ATOM 1202 C C . LYS A 1 161 ? -21.777 -12.159 -11.424 1.00 11.89 161 LYS A C 1
ATOM 1203 O O . LYS A 1 161 ? -22.790 -11.554 -11.066 1.00 12.58 161 LYS A O 1
ATOM 1209 N N . LEU A 1 162 ? -21.298 -13.208 -10.740 1.00 11.66 162 LEU A N 1
ATOM 1210 C CA . LEU A 1 162 ? -21.969 -13.634 -9.527 1.00 11.80 162 LEU A CA 1
ATOM 1211 C C . LEU A 1 162 ? -21.814 -12.587 -8.429 1.00 11.17 162 LEU A C 1
ATOM 1212 O O . LEU A 1 162 ? -22.771 -12.316 -7.686 1.00 12.18 162 LEU A O 1
ATOM 1217 N N . VAL A 1 163 ? -20.618 -11.985 -8.315 1.00 11.18 163 VAL A N 1
ATOM 1218 C CA . VAL A 1 163 ? -20.414 -10.929 -7.322 1.00 11.54 163 VAL A CA 1
ATOM 1219 C C . VAL A 1 163 ? -21.372 -9.766 -7.589 1.00 11.56 163 VAL A C 1
ATOM 1220 O O . VAL A 1 163 ? -21.981 -9.227 -6.659 1.00 12.63 163 VAL A O 1
ATOM 1224 N N . ILE A 1 164 ? -21.548 -9.370 -8.863 1.00 11.50 164 ILE A N 1
ATOM 1225 C CA . ILE A 1 164 ? -22.446 -8.252 -9.160 1.00 11.66 164 ILE A CA 1
ATOM 1226 C C . ILE A 1 164 ? -23.896 -8.612 -8.851 1.00 11.52 164 ILE A C 1
ATOM 1227 O O . ILE A 1 164 ? -24.625 -7.800 -8.264 1.00 11.62 164 ILE A O 1
ATOM 1232 N N . GLU A 1 165 ? -24.315 -9.857 -9.147 1.00 11.49 165 GLU A N 1
ATOM 1233 C CA . GLU A 1 165 ? -25.657 -10.268 -8.735 1.00 11.32 165 GLU A CA 1
ATOM 1234 C C . GLU A 1 165 ? -25.819 -10.098 -7.228 1.00 10.88 165 GLU A C 1
ATOM 1235 O O . GLU A 1 165 ? -26.842 -9.589 -6.750 1.00 11.61 165 GLU A O 1
ATOM 1241 N N . ASP A 1 166 ? -24.807 -10.530 -6.456 1.00 11.20 166 ASP A N 1
ATOM 1242 C CA . ASP A 1 166 ? -24.881 -10.431 -4.985 1.00 12.42 166 ASP A CA 1
ATOM 1243 C C . ASP A 1 166 ? -24.884 -8.984 -4.513 1.00 11.15 166 ASP A C 1
ATOM 1244 O O . ASP A 1 166 ? -25.611 -8.650 -3.558 1.00 13.07 166 ASP A O 1
ATOM 1249 N N . ILE A 1 167 ? -24.090 -8.112 -5.163 1.00 12.21 167 ILE A N 1
ATOM 1250 C CA . ILE A 1 167 ? -24.129 -6.685 -4.836 1.00 12.17 167 ILE A CA 1
ATOM 1251 C C . ILE A 1 167 ? -25.539 -6.161 -5.036 1.00 11.40 167 ILE A C 1
ATOM 1252 O O . ILE A 1 167 ? -26.078 -5.444 -4.195 1.00 12.25 167 ILE A O 1
ATOM 1257 N N . CYS A 1 168 ? -26.150 -6.480 -6.188 1.00 11.91 168 CYS A N 1
ATOM 1258 C CA . CYS A 1 168 ? -27.508 -6.006 -6.461 1.00 12.72 168 CYS A CA 1
ATOM 1259 C C . CYS A 1 168 ? -28.502 -6.492 -5.415 1.00 11.23 168 CYS A C 1
ATOM 1260 O O . CYS A 1 168 ? -29.364 -5.710 -4.965 1.00 13.05 168 CYS A O 1
ATOM 1263 N N . ARG A 1 169 ? -28.402 -7.783 -4.998 1.00 11.30 169 ARG A N 1
ATOM 1264 C CA . ARG A 1 169 ? -29.311 -8.265 -3.957 1.00 13.09 169 ARG A CA 1
ATOM 1265 C C . ARG A 1 169 ? -29.095 -7.519 -2.645 1.00 13.76 169 ARG A C 1
ATOM 1266 O O . ARG A 1 169 ? -30.071 -7.177 -1.961 1.00 13.48 169 ARG A O 1
ATOM 1274 N N . ASP A 1 170 ? -27.827 -7.225 -2.302 1.00 12.97 170 ASP A N 1
ATOM 1275 C CA . ASP A 1 170 ? -27.542 -6.484 -1.070 1.00 12.50 170 ASP A CA 1
ATOM 1276 C C . ASP A 1 170 ? -28.027 -5.050 -1.164 1.00 12.97 170 ASP A C 1
ATOM 1277 O O . ASP A 1 170 ? -28.572 -4.507 -0.198 1.00 13.12 170 ASP A O 1
ATOM 1282 N N . VAL A 1 171 ? -27.870 -4.420 -2.331 1.00 12.45 171 VAL A N 1
ATOM 1283 C CA . VAL A 1 171 ? -28.354 -3.052 -2.500 1.00 12.04 171 VAL A CA 1
ATOM 1284 C C . VAL A 1 171 ? -29.865 -3.014 -2.321 1.00 12.86 171 VAL A C 1
ATOM 1285 O O . VAL A 1 171 ? -30.410 -2.173 -1.593 1.00 14.26 171 VAL A O 1
ATOM 1289 N N . HIS A 1 172 ? -30.573 -3.954 -2.961 1.00 13.59 172 HIS A N 1
ATOM 1290 C CA . HIS A 1 172 ? -32.020 -3.977 -2.781 1.00 13.39 172 HIS A CA 1
ATOM 1291 C C . HIS A 1 172 ? -32.409 -4.167 -1.311 1.00 14.35 172 HIS A C 1
ATOM 1292 O O . HIS A 1 172 ? -33.314 -3.488 -0.806 1.00 15.44 172 HIS A O 1
ATOM 1299 N N . ARG A 1 173 ? -31.750 -5.093 -0.609 1.00 15.15 173 ARG A N 1
ATOM 1300 C CA . ARG A 1 173 ? -32.081 -5.321 0.801 1.00 16.48 173 ARG A CA 1
ATOM 1301 C C . ARG A 1 173 ? -31.878 -4.057 1.632 1.00 15.40 173 ARG A C 1
ATOM 1302 O O . ARG A 1 173 ? -32.622 -3.801 2.585 1.00 18.46 173 ARG A O 1
ATOM 1310 N N . SER A 1 174 ? -30.885 -3.258 1.273 1.00 13.78 174 SER A N 1
ATOM 1311 C CA . SER A 1 174 ? -30.575 -2.040 2.011 1.00 14.48 174 SER A CA 1
ATOM 1312 C C . SER A 1 174 ? -31.545 -0.906 1.722 1.00 13.48 174 SER A C 1
ATOM 1313 O O . SER A 1 174 ? -31.630 0.030 2.523 1.00 16.20 174 SER A O 1
ATOM 1316 N N . ASP A 1 175 ? -32.244 -0.949 0.600 1.00 14.93 175 ASP A N 1
ATOM 1317 C CA . ASP A 1 175 ? -32.980 0.224 0.153 1.00 14.78 175 ASP A CA 1
ATOM 1318 C C . ASP A 1 175 ? -34.096 -0.243 -0.776 1.00 15.83 175 ASP A C 1
ATOM 1319 O O . ASP A 1 175 ? -33.849 -0.493 -1.967 1.00 17.09 175 ASP A O 1
ATOM 1324 N N . PRO A 1 176 ? -35.318 -0.381 -0.251 1.00 18.46 176 PRO A N 1
ATOM 1325 C CA . PRO A 1 176 ? -36.422 -0.953 -1.031 1.00 19.87 176 PRO A CA 1
ATOM 1326 C C . PRO A 1 176 ? -36.893 -0.080 -2.179 1.00 18.35 176 PRO A C 1
ATOM 1327 O O . PRO A 1 176 ? -37.771 -0.509 -2.942 1.00 18.41 176 PRO A O 1
ATOM 1331 N N . ASP A 1 177 ? -36.356 1.131 -2.335 1.00 17.11 177 ASP A N 1
ATOM 1332 C CA . ASP A 1 177 ? -36.711 1.898 -3.524 1.00 16.52 177 ASP A CA 1
ATOM 1333 C C . ASP A 1 177 ? -36.022 1.365 -4.774 1.00 15.67 177 ASP A C 1
ATOM 1334 O O . ASP A 1 177 ? -36.466 1.667 -5.891 1.00 18.37 177 ASP A O 1
ATOM 1339 N N . TRP A 1 178 ? -34.948 0.596 -4.627 1.00 13.86 178 TRP A N 1
ATOM 1340 C CA . TRP A 1 178 ? -34.343 -0.039 -5.799 1.00 16.27 178 TRP A CA 1
ATOM 1341 C C . TRP A 1 178 ? -35.253 -1.120 -6.387 1.00 14.36 178 TRP A C 1
ATOM 1342 O O . TRP A 1 178 ? -35.892 -1.891 -5.664 1.00 16.40 178 TRP A O 1
ATOM 1353 N N . LYS A 1 179 ? -35.314 -1.164 -7.712 1.00 13.78 179 LYS A N 1
ATOM 1354 C CA . LYS A 1 179 ? -36.008 -2.230 -8.424 1.00 13.52 179 LYS A CA 1
ATOM 1355 C C . LYS A 1 179 ? -35.020 -2.741 -9.458 1.00 12.65 179 LYS A C 1
ATOM 1356 O O . LYS A 1 179 ? -34.554 -1.971 -10.301 1.00 13.75 179 LYS A O 1
ATOM 1362 N N . ILE A 1 180 ? -34.650 -4.008 -9.346 1.00 13.12 180 ILE A N 1
ATOM 1363 C CA . ILE A 1 180 ? -33.561 -4.581 -10.135 1.00 12.86 180 ILE A CA 1
ATOM 1364 C C . ILE A 1 180 ? -34.047 -5.869 -10.761 1.00 12.33 180 ILE A C 1
ATOM 1365 O O . ILE A 1 180 ? -34.641 -6.719 -10.074 1.00 13.81 180 ILE A O 1
ATOM 1370 N N . ILE A 1 181 ? -33.776 -6.015 -12.054 1.00 11.24 181 ILE A N 1
ATOM 1371 C CA . ILE A 1 181 ? -34.001 -7.275 -12.743 1.00 12.39 181 ILE A CA 1
ATOM 1372 C C . ILE A 1 181 ? -32.661 -7.787 -13.243 1.00 10.84 181 ILE A C 1
ATOM 1373 O O . ILE A 1 181 ? -31.989 -7.113 -14.041 1.00 12.79 181 ILE A O 1
ATOM 1378 N N . LEU A 1 182 ? -32.283 -8.988 -12.786 1.00 11.17 182 LEU A N 1
ATOM 1379 C CA . LEU A 1 182 ? -31.070 -9.664 -13.235 1.00 10.96 182 LEU A CA 1
ATOM 1380 C C . LEU A 1 182 ? -31.492 -10.656 -14.310 1.00 11.00 182 LEU A C 1
ATOM 1381 O O . LEU A 1 182 ? -32.388 -11.473 -14.076 1.00 13.31 182 LEU A O 1
ATOM 1386 N N . LEU A 1 183 ? -30.867 -10.585 -15.483 1.00 10.97 183 LEU A N 1
ATOM 1387 C CA . LEU A 1 183 ? -31.235 -11.478 -16.577 1.00 11.57 183 LEU A CA 1
ATOM 1388 C C . LEU A 1 183 ? -30.080 -12.427 -16.843 1.00 10.70 183 LEU A C 1
ATOM 1389 O O . LEU A 1 183 ? -28.969 -11.986 -17.182 1.00 12.49 183 LEU A O 1
ATOM 1394 N N . ARG A 1 184 ? -30.323 -13.725 -16.666 1.00 11.48 184 ARG A N 1
ATOM 1395 C CA . ARG A 1 184 ? -29.262 -14.700 -16.901 1.00 11.60 184 ARG A CA 1
ATOM 1396 C C . ARG A 1 184 ? -29.362 -15.170 -18.346 1.00 10.79 184 ARG A C 1
ATOM 1397 O O . ARG A 1 184 ? -30.193 -16.037 -18.684 1.00 11.70 184 ARG A O 1
ATOM 1405 N N . TYR A 1 185 ? -28.534 -14.588 -19.221 1.00 11.79 185 TYR A N 1
ATOM 1406 C CA . TYR A 1 185 ? -28.565 -14.986 -20.625 1.00 11.53 185 TYR A CA 1
ATOM 1407 C C . TYR A 1 185 ? -27.973 -16.380 -20.749 1.00 11.16 185 TYR A C 1
ATOM 1408 O O . TYR A 1 185 ? -27.002 -16.729 -20.064 1.00 11.91 185 TYR A O 1
ATOM 1417 N N . PHE A 1 186 ? -28.551 -17.164 -21.650 1.00 11.30 186 PHE A N 1
ATOM 1418 C CA . PHE A 1 186 ? -27.925 -18.416 -22.092 1.00 12.98 186 PHE A CA 1
ATOM 1419 C C . PHE A 1 186 ? -26.906 -18.153 -23.203 1.00 14.19 186 PHE A C 1
ATOM 1420 O O . PHE A 1 186 ? -26.075 -17.272 -23.010 1.00 19.57 186 PHE A O 1
ATOM 1428 N N . ASN A 1 187 ? -26.933 -18.842 -24.334 1.00 11.18 187 ASN A N 1
ATOM 1429 C CA . ASN A 1 187 ? -25.863 -18.646 -25.316 1.00 11.49 187 ASN A CA 1
ATOM 1430 C C . ASN A 1 187 ? -26.368 -17.799 -26.481 1.00 11.53 187 ASN A C 1
ATOM 1431 O O . ASN A 1 187 ? -27.023 -18.331 -27.385 1.00 11.50 187 ASN A O 1
ATOM 1436 N N . PRO A 1 188 ? -26.041 -16.507 -26.558 1.00 12.29 188 PRO A N 1
ATOM 1437 C CA . PRO A 1 188 ? -26.583 -15.659 -27.628 1.00 12.63 188 PRO A CA 1
ATOM 1438 C C . PRO A 1 188 ? -25.980 -16.022 -28.972 1.00 11.97 188 PRO A C 1
ATOM 1439 O O . PRO A 1 188 ? -24.760 -16.191 -29.087 1.00 13.17 188 PRO A O 1
ATOM 1443 N N . VAL A 1 189 ? -26.831 -16.102 -30.003 1.00 11.77 189 VAL A N 1
ATOM 1444 C CA . VAL A 1 189 ? -26.369 -16.345 -31.368 1.00 12.75 189 VAL A CA 1
ATOM 1445 C C . VAL A 1 189 ? -27.196 -15.521 -32.343 1.00 12.11 189 VAL A C 1
ATOM 1446 O O . VAL A 1 189 ? -28.292 -15.067 -32.041 1.00 13.10 189 VAL A O 1
ATOM 1450 N N . GLY A 1 190 ? -26.663 -15.340 -33.529 1.00 10.68 190 GLY A N 1
ATOM 1451 C CA . GLY A 1 190 ? -27.458 -14.732 -34.579 1.00 11.28 190 GLY A CA 1
ATOM 1452 C C . GLY A 1 190 ? -27.225 -13.238 -34.689 1.00 10.82 190 GLY A C 1
ATOM 1453 O O . GLY A 1 190 ? -26.265 -12.678 -34.191 1.00 11.24 190 GLY A O 1
ATOM 1454 N N . ALA A 1 191 ? -28.128 -12.595 -35.422 1.00 10.96 191 ALA A N 1
ATOM 1455 C CA . ALA A 1 191 ? -27.980 -11.189 -35.775 1.00 11.05 191 ALA A CA 1
ATOM 1456 C C . ALA A 1 191 ? -29.342 -10.670 -36.184 1.00 10.59 191 ALA A C 1
ATOM 1457 O O . ALA A 1 191 ? -30.233 -11.435 -36.574 1.00 11.23 191 ALA A O 1
ATOM 1459 N N . HIS A 1 192 ? -29.495 -9.351 -36.152 1.00 10.31 192 HIS A N 1
ATOM 1460 C CA . HIS A 1 192 ? -30.720 -8.758 -36.660 1.00 11.74 192 HIS A CA 1
ATOM 1461 C C . HIS A 1 192 ? -30.947 -9.251 -38.090 1.00 11.54 192 HIS A C 1
ATOM 1462 O O . HIS A 1 192 ? -29.985 -9.396 -38.850 1.00 11.28 192 HIS A O 1
ATOM 1469 N N . PRO A 1 193 ? -32.193 -9.552 -38.484 1.00 11.30 193 PRO A N 1
ATOM 1470 C CA . PRO A 1 193 ? -32.409 -10.192 -39.811 1.00 12.07 193 PRO A CA 1
ATOM 1471 C C . PRO A 1 193 ? -32.011 -9.340 -41.006 1.00 11.59 193 PRO A C 1
ATOM 1472 O O . PRO A 1 193 ? -31.875 -9.893 -42.102 1.00 12.51 193 PRO A O 1
ATOM 1476 N N . SER A 1 194 ? -31.851 -8.031 -40.845 1.00 11.89 194 SER A N 1
ATOM 1477 C CA . SER A 1 194 ? -31.393 -7.198 -41.962 1.00 12.50 194 SER A CA 1
ATOM 1478 C C . SER A 1 194 ? -29.988 -7.584 -42.421 1.00 11.40 194 SER A C 1
ATOM 1479 O O . SER A 1 194 ? -29.583 -7.286 -43.554 1.00 13.19 194 SER A O 1
ATOM 1482 N N . GLY A 1 195 ? -29.173 -8.152 -41.516 1.00 12.16 195 GLY A N 1
ATOM 1483 C CA . GLY A 1 195 ? -27.761 -8.436 -41.787 1.00 11.85 195 GLY A CA 1
ATOM 1484 C C . GLY A 1 195 ? -26.837 -7.248 -41.657 1.00 12.37 195 GLY A C 1
ATOM 1485 O O . GLY A 1 195 ? -25.654 -7.357 -42.032 1.00 13.83 195 GLY A O 1
ATOM 1486 N N . TYR A 1 196 ? -27.347 -6.115 -41.161 1.00 12.78 196 TYR A N 1
ATOM 1487 C CA . TYR A 1 196 ? -26.527 -4.917 -41.052 1.00 13.92 196 TYR A CA 1
ATOM 1488 C C . TYR A 1 196 ? -25.663 -4.909 -39.799 1.00 13.80 196 TYR A C 1
ATOM 1489 O O . TYR A 1 196 ? -24.646 -4.190 -39.767 1.00 15.10 196 TYR A O 1
ATOM 1498 N N . ILE A 1 197 ? -26.056 -5.647 -38.751 1.00 13.23 197 ILE A N 1
ATOM 1499 C CA . ILE A 1 197 ? -25.347 -5.662 -37.473 1.00 13.63 197 ILE A CA 1
ATOM 1500 C C . ILE A 1 197 ? -25.239 -7.098 -37.015 1.00 13.42 197 ILE A C 1
ATOM 1501 O O . ILE A 1 197 ? -26.013 -7.958 -37.427 1.00 15.64 197 ILE A O 1
ATOM 1506 N N . GLY A 1 198 ? -24.241 -7.350 -36.170 1.00 13.99 198 GLY A N 1
ATOM 1507 C CA . GLY A 1 198 ? -24.008 -8.697 -35.680 1.00 15.84 198 GLY A CA 1
ATOM 1508 C C . GLY A 1 198 ? -22.766 -8.710 -34.825 1.00 14.63 198 GLY A C 1
ATOM 1509 O O . GLY A 1 198 ? -22.154 -7.670 -34.571 1.00 20.00 198 GLY A O 1
ATOM 1510 N N . GLU A 1 199 ? -22.372 -9.896 -34.405 1.00 13.13 199 GLU A N 1
ATOM 1511 C CA . GLU A 1 199 ? -21.215 -10.005 -33.520 1.00 14.03 199 GLU A CA 1
ATOM 1512 C C . GLU A 1 199 ? -19.941 -9.833 -34.357 1.00 14.38 199 GLU A C 1
ATOM 1513 O O . GLU A 1 199 ? -19.783 -10.455 -35.416 1.00 13.63 199 GLU A O 1
ATOM 1519 N N . ASP A 1 200 ? -19.060 -8.946 -33.916 1.00 15.44 200 ASP A N 1
ATOM 1520 C CA . ASP A 1 200 ? -17.834 -8.624 -34.644 1.00 14.55 200 ASP A CA 1
ATOM 1521 C C . ASP A 1 200 ? -16.652 -8.815 -33.701 1.00 15.65 200 ASP A C 1
ATOM 1522 O O . ASP A 1 200 ? -16.066 -7.842 -33.223 1.00 17.64 200 ASP A O 1
ATOM 1527 N N . PRO A 1 201 ? -16.269 -10.055 -33.415 1.00 16.97 201 PRO A N 1
ATOM 1528 C CA . PRO A 1 201 ? -15.202 -10.291 -32.426 1.00 16.88 201 PRO A CA 1
ATOM 1529 C C . PRO A 1 201 ? -13.844 -9.931 -32.983 1.00 16.82 201 PRO A C 1
ATOM 1530 O O . PRO A 1 201 ? -13.608 -10.006 -34.182 1.00 19.79 201 PRO A O 1
ATOM 1534 N N . CYS A 1 202 ? -12.935 -9.546 -32.095 1.00 19.47 202 CYS A N 1
ATOM 1535 C CA A CYS A 1 202 ? -11.542 -9.290 -32.441 0.43 21.58 202 CYS A CA 1
ATOM 1536 C CA B CYS A 1 202 ? -11.551 -9.307 -32.472 0.32 23.48 202 CYS A CA 1
ATOM 1537 C CA C CYS A 1 202 ? -11.559 -9.314 -32.496 0.25 22.34 202 CYS A CA 1
ATOM 1538 C C . CYS A 1 202 ? -10.768 -10.601 -32.338 1.00 22.68 202 CYS A C 1
ATOM 1539 O O . CYS A 1 202 ? -11.032 -11.421 -31.455 1.00 26.57 202 CYS A O 1
ATOM 1546 N N . GLY A 1 203 ? -9.808 -10.795 -33.234 1.00 18.05 203 GLY A N 1
ATOM 1547 C CA . GLY A 1 203 ? -8.989 -11.974 -33.090 1.00 17.36 203 GLY A CA 1
ATOM 1548 C C . GLY A 1 203 ? -9.706 -13.276 -33.460 1.00 16.87 203 GLY A C 1
ATOM 1549 O O . GLY A 1 203 ? -10.685 -13.320 -34.212 1.00 17.87 203 GLY A O 1
ATOM 1550 N N . VAL A 1 204 ? -9.167 -14.365 -32.952 1.00 16.33 204 VAL A N 1
ATOM 1551 C CA . VAL A 1 204 ? -9.757 -15.675 -33.202 1.00 16.81 204 VAL A CA 1
ATOM 1552 C C . VAL A 1 204 ? -10.946 -15.829 -32.266 1.00 15.98 204 VAL A C 1
ATOM 1553 O O . VAL A 1 204 ? -10.776 -15.681 -31.047 1.00 17.62 204 VAL A O 1
ATOM 1557 N N . PRO A 1 205 ? -12.148 -16.117 -32.758 1.00 13.40 205 PRO A N 1
ATOM 1558 C CA . PRO A 1 205 ? -13.313 -16.139 -31.862 1.00 14.41 205 PRO A CA 1
ATOM 1559 C C . PRO A 1 205 ? -13.193 -17.217 -30.805 1.00 13.77 205 PRO A C 1
ATOM 1560 O O . PRO A 1 205 ? -12.715 -18.319 -31.074 1.00 16.68 205 PRO A O 1
ATOM 1564 N N . ASN A 1 206 ? -13.662 -16.885 -29.593 1.00 13.23 206 ASN A N 1
ATOM 1565 C CA . ASN A 1 206 ? -13.679 -17.841 -28.495 1.00 14.72 206 ASN A CA 1
ATOM 1566 C C . ASN A 1 206 ? -14.945 -18.679 -28.428 1.00 14.08 206 ASN A C 1
ATOM 1567 O O . ASN A 1 206 ? -14.960 -19.666 -27.680 1.00 19.36 206 ASN A O 1
ATOM 1572 N N . ASN A 1 207 ? -16.017 -18.272 -29.093 1.00 12.17 207 ASN A N 1
ATOM 1573 C CA . ASN A 1 207 ? -17.298 -18.953 -29.031 1.00 11.76 207 ASN A CA 1
ATOM 1574 C C . ASN A 1 207 ? -17.586 -19.688 -30.337 1.00 11.11 207 ASN A C 1
ATOM 1575 O O . ASN A 1 207 ? -16.974 -19.431 -31.381 1.00 12.51 207 ASN A O 1
ATOM 1580 N N . LEU A 1 208 ? -18.511 -20.643 -30.233 1.00 10.82 208 LEU A N 1
ATOM 1581 C CA . LEU A 1 208 ? -18.747 -21.592 -31.320 1.00 10.67 208 LEU A CA 1
ATOM 1582 C C . LEU A 1 208 ? -19.184 -20.903 -32.615 1.00 10.43 208 LEU A C 1
ATOM 1583 O O . LEU A 1 208 ? -18.569 -21.086 -33.683 1.00 10.62 208 LEU A O 1
ATOM 1588 N N . MET A 1 209 ? -20.297 -20.168 -32.560 1.00 10.19 209 MET A N 1
ATOM 1589 C CA . MET A 1 209 ? -20.918 -19.747 -33.817 1.00 10.20 209 MET A CA 1
ATOM 1590 C C . MET A 1 209 ? -20.131 -18.646 -34.516 1.00 9.92 209 MET A C 1
ATOM 1591 O O . MET A 1 209 ? -20.040 -18.680 -35.751 1.00 10.41 209 MET A O 1
ATOM 1596 N N . PRO A 1 210 ? -19.520 -17.670 -33.823 1.00 10.71 210 PRO A N 1
ATOM 1597 C CA . PRO A 1 210 ? -18.622 -16.758 -34.568 1.00 11.32 210 PRO A CA 1
ATOM 1598 C C . PRO A 1 210 ? -17.452 -17.465 -35.216 1.00 10.48 210 PRO A C 1
ATOM 1599 O O . PRO A 1 210 ? -16.942 -17.016 -36.250 1.00 11.75 210 PRO A O 1
ATOM 1603 N N . TYR A 1 211 ? -16.979 -18.550 -34.602 1.00 9.72 211 TYR A N 1
ATOM 1604 C CA . TYR A 1 211 ? -15.900 -19.335 -35.215 1.00 9.62 211 TYR A CA 1
ATOM 1605 C C . TYR A 1 211 ? -16.414 -20.027 -36.487 1.00 9.32 211 TYR A C 1
ATOM 1606 O O . TYR A 1 211 ? -15.805 -19.921 -37.561 1.00 10.40 211 TYR A O 1
ATOM 1615 N N . VAL A 1 212 ? -17.546 -20.725 -36.360 1.00 10.63 212 VAL A N 1
ATOM 1616 C CA . VAL A 1 212 ? -18.153 -21.404 -37.504 1.00 9.88 212 VAL A CA 1
ATOM 1617 C C . VAL A 1 212 ? -18.354 -20.447 -38.663 1.00 10.52 212 VAL A C 1
ATOM 1618 O O . VAL A 1 212 ? -18.079 -20.798 -39.814 1.00 11.15 212 VAL A O 1
ATOM 1622 N N . GLN A 1 213 ? -18.855 -19.233 -38.387 1.00 9.98 213 GLN A N 1
ATOM 1623 C CA . GLN A 1 213 ? -19.143 -18.382 -39.533 1.00 10.81 213 GLN A CA 1
ATOM 1624 C C . GLN A 1 213 ? -17.857 -17.954 -40.228 1.00 11.00 213 GLN A C 1
ATOM 1625 O O . GLN A 1 213 ? -17.847 -17.834 -41.454 1.00 11.82 213 GLN A O 1
ATOM 1631 N N . GLN A 1 214 ? -16.758 -17.772 -39.480 1.00 10.56 214 GLN A N 1
ATOM 1632 C CA . GLN A 1 214 ? -15.495 -17.438 -40.121 1.00 9.66 214 GLN A CA 1
ATOM 1633 C C . GLN A 1 214 ? -14.970 -18.571 -40.979 1.00 10.84 214 GLN A C 1
ATOM 1634 O O . GLN A 1 214 ? -14.295 -18.320 -41.997 1.00 11.81 214 GLN A O 1
ATOM 1640 N N . VAL A 1 215 ? -15.230 -19.823 -40.580 1.00 10.49 215 VAL A N 1
ATOM 1641 C CA . VAL A 1 215 ? -14.882 -20.940 -41.438 1.00 11.41 215 VAL A CA 1
ATOM 1642 C C . VAL A 1 215 ? -15.725 -20.879 -42.710 1.00 11.58 215 VAL A C 1
ATOM 1643 O O . VAL A 1 215 ? -15.228 -21.077 -43.826 1.00 14.14 215 VAL A O 1
ATOM 1647 N N . ALA A 1 216 ? -17.036 -20.653 -42.549 1.00 11.29 216 ALA A N 1
ATOM 1648 C CA . ALA A 1 216 ? -17.954 -20.635 -43.691 1.00 11.96 216 ALA A CA 1
ATOM 1649 C C . ALA A 1 216 ? -17.576 -19.581 -44.715 1.00 13.19 216 ALA A C 1
ATOM 1650 O O . ALA A 1 216 ? -17.748 -19.808 -45.915 1.00 14.56 216 ALA A O 1
ATOM 1652 N N . VAL A 1 217 ? -17.109 -18.402 -44.279 1.00 12.96 217 VAL A N 1
ATOM 1653 C CA . VAL A 1 217 ? -16.733 -17.349 -45.236 1.00 13.37 217 VAL A CA 1
ATOM 1654 C C . VAL A 1 217 ? -15.291 -17.494 -45.718 1.00 15.32 217 VAL A C 1
ATOM 1655 O O . VAL A 1 217 ? -14.794 -16.632 -46.462 1.00 19.69 217 VAL A O 1
ATOM 1659 N N . GLY A 1 218 ? -14.579 -18.540 -45.296 1.00 14.90 218 GLY A N 1
ATOM 1660 C CA . GLY A 1 218 ? -13.261 -18.835 -45.843 1.00 15.47 218 GLY A CA 1
ATOM 1661 C C . GLY A 1 218 ? -12.087 -18.236 -45.107 1.00 15.06 218 GLY A C 1
ATOM 1662 O O . GLY A 1 218 ? -10.951 -18.362 -45.586 1.00 16.69 218 GLY A O 1
ATOM 1663 N N . ARG A 1 219 ? -12.303 -17.612 -43.952 1.00 13.14 219 ARG A N 1
ATOM 1664 C CA . ARG A 1 219 ? -11.210 -16.956 -43.240 1.00 13.19 219 ARG A CA 1
ATOM 1665 C C . ARG A 1 219 ? -10.427 -17.871 -42.316 1.00 12.13 219 ARG A C 1
ATOM 1666 O O . ARG A 1 219 ? -9.243 -17.604 -42.065 1.00 14.73 219 ARG A O 1
ATOM 1674 N N . LEU A 1 220 ? -11.046 -18.927 -41.787 1.00 13.07 220 LEU A N 1
ATOM 1675 C CA . LEU A 1 220 ? -10.373 -19.931 -40.975 1.00 13.03 220 LEU A CA 1
ATOM 1676 C C . LEU A 1 220 ? -10.666 -21.293 -41.578 1.00 13.12 220 LEU A C 1
ATOM 1677 O O . LEU A 1 220 ? -11.727 -21.482 -42.191 1.00 13.96 220 LEU A O 1
ATOM 1682 N N . PRO A 1 221 ? -9.740 -22.256 -41.460 1.00 13.80 221 PRO A N 1
ATOM 1683 C CA . PRO A 1 221 ? -9.842 -23.459 -42.308 1.00 13.86 221 PRO A CA 1
ATOM 1684 C C . PRO A 1 221 ? -10.766 -24.533 -41.763 1.00 12.37 221 PRO A C 1
ATOM 1685 O O . PRO A 1 221 ? -11.206 -25.399 -42.531 1.00 14.45 221 PRO A O 1
ATOM 1689 N N . HIS A 1 222 ? -11.039 -24.553 -40.461 1.00 12.81 222 HIS A N 1
ATOM 1690 C CA . HIS A 1 222 ? -11.828 -25.646 -39.906 1.00 12.37 222 HIS A CA 1
ATOM 1691 C C . HIS A 1 222 ? -12.245 -25.255 -38.506 1.00 10.19 222 HIS A C 1
ATOM 1692 O O . HIS A 1 222 ? -11.620 -24.405 -37.866 1.00 12.35 222 HIS A O 1
ATOM 1699 N N . LEU A 1 223 ? -13.342 -25.842 -38.062 1.00 10.83 223 LEU A N 1
ATOM 1700 C CA . LEU A 1 223 ? -13.751 -25.735 -36.670 1.00 10.20 223 LEU A CA 1
ATOM 1701 C C . LEU A 1 223 ? -13.095 -26.841 -35.870 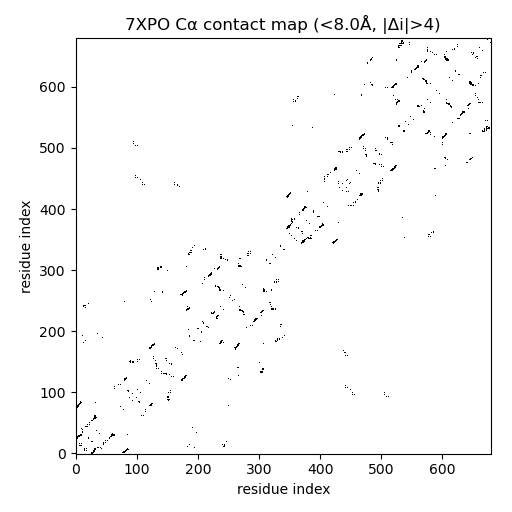1.00 9.96 223 LEU A C 1
ATOM 1702 O O . LEU A 1 223 ? -13.131 -27.993 -36.276 1.00 11.88 223 LEU A O 1
ATOM 1707 N N . THR A 1 224 ? -12.484 -26.489 -34.748 1.00 10.58 224 THR A N 1
ATOM 1708 C CA . THR A 1 224 ? -12.051 -27.498 -33.785 1.00 11.16 224 THR A CA 1
ATOM 1709 C C . THR A 1 224 ? -13.203 -27.777 -32.828 1.00 10.69 224 THR A C 1
ATOM 1710 O O . THR A 1 224 ? -13.748 -26.850 -32.221 1.00 12.30 224 THR A O 1
ATOM 1714 N N . VAL A 1 225 ? -13.559 -29.055 -32.692 1.00 10.96 225 VAL A N 1
ATOM 1715 C CA . VAL A 1 225 ? -14.599 -29.501 -31.774 1.00 11.14 225 VAL A CA 1
ATOM 1716 C C . VAL A 1 225 ? -13.920 -29.893 -30.475 1.00 11.85 225 VAL A C 1
ATOM 1717 O O . VAL A 1 225 ? -13.070 -30.783 -30.459 1.00 13.39 225 VAL A O 1
ATOM 1721 N N . TYR A 1 226 ? -14.279 -29.210 -29.386 1.00 11.42 226 TYR A N 1
ATOM 1722 C CA B TYR A 1 226 ? -13.650 -29.410 -28.073 0.48 13.01 226 TYR A CA 1
ATOM 1723 C CA C TYR A 1 226 ? -13.626 -29.450 -28.095 0.52 12.94 226 TYR A CA 1
ATOM 1724 C C . TYR A 1 226 ? -14.451 -30.449 -27.294 1.00 12.87 226 TYR A C 1
ATOM 1725 O O . TYR A 1 226 ? -15.394 -30.109 -26.554 1.00 13.85 226 TYR A O 1
ATOM 1742 N N . GLY A 1 227 ? -14.068 -31.714 -27.404 1.00 14.25 227 GLY A N 1
ATOM 1743 C CA . GLY A 1 227 ? -14.699 -32.728 -26.587 1.00 13.74 227 GLY A CA 1
ATOM 1744 C C . GLY A 1 227 ? -15.798 -33.468 -27.324 1.00 14.01 227 GLY A C 1
ATOM 1745 O O . GLY A 1 227 ? -16.786 -32.864 -27.762 1.00 16.04 227 GLY A O 1
ATOM 1746 N N . THR A 1 228 ? -15.651 -34.799 -27.412 1.00 14.10 228 THR A N 1
ATOM 1747 C CA . THR A 1 228 ? -16.630 -35.638 -28.076 1.00 14.24 228 THR A CA 1
ATOM 1748 C C . THR A 1 228 ? -17.000 -36.830 -27.217 1.00 14.02 228 THR A C 1
ATOM 1749 O O . THR A 1 228 ? -17.620 -37.790 -27.708 1.00 16.39 228 THR A O 1
ATOM 1753 N N . ASP A 1 229 ? -16.660 -36.757 -25.932 1.00 15.01 229 ASP A N 1
ATOM 1754 C CA . ASP A 1 229 ? -16.844 -37.867 -24.996 1.00 15.49 229 ASP A CA 1
ATOM 1755 C C . ASP A 1 229 ? -17.742 -37.470 -23.835 1.00 15.71 229 ASP A C 1
ATOM 1756 O O . ASP A 1 229 ? -17.702 -38.090 -22.769 1.00 17.02 229 ASP A O 1
ATOM 1761 N N . TYR A 1 230 ? -18.547 -36.435 -24.021 1.00 15.25 230 TYR A N 1
ATOM 1762 C CA . TYR A 1 230 ? -19.529 -36.079 -23.015 1.00 16.40 230 TYR A CA 1
ATOM 1763 C C . TYR A 1 230 ? -20.699 -37.070 -23.018 1.00 16.82 230 TYR A C 1
ATOM 1764 O O . TYR A 1 230 ? -20.940 -37.794 -24.001 1.00 17.42 230 TYR A O 1
ATOM 1773 N N . SER A 1 231 ? -21.441 -37.093 -21.904 1.00 19.27 231 SER A N 1
ATOM 1774 C CA . SER A 1 231 ? -22.622 -37.990 -21.778 1.00 21.42 231 SER A CA 1
ATOM 1775 C C . SER A 1 231 ? -23.820 -37.316 -22.442 1.00 22.31 231 SER A C 1
ATOM 1776 O O . SER A 1 231 ? -24.812 -37.035 -21.743 1.00 24.74 231 SER A O 1
ATOM 1779 N N . THR A 1 232 ? -23.702 -37.041 -23.738 1.00 19.85 232 THR A N 1
ATOM 1780 C CA . THR A 1 232 ? -24.802 -36.393 -24.487 1.00 18.40 232 THR A CA 1
ATOM 1781 C C . THR A 1 232 ? -25.124 -37.278 -25.690 1.00 21.47 232 THR A C 1
ATOM 1782 O O . THR A 1 232 ? -24.391 -38.259 -25.898 1.00 23.18 232 THR A O 1
ATOM 1786 N N . LYS A 1 233 ? -26.145 -36.917 -26.469 1.00 22.92 233 LYS A N 1
ATOM 1787 C CA . LYS A 1 233 ? -26.590 -37.768 -27.608 1.00 26.61 233 LYS A CA 1
ATOM 1788 C C . LYS A 1 233 ? -25.436 -38.047 -28.585 1.00 26.34 233 LYS A C 1
ATOM 1789 O O . LYS A 1 233 ? -25.338 -39.198 -29.044 1.00 26.43 233 LYS A O 1
ATOM 1795 N N . ASP A 1 234 ? -24.590 -37.055 -28.882 1.00 22.08 234 ASP A N 1
ATOM 1796 C CA . ASP A 1 234 ? -23.513 -37.263 -29.886 1.00 19.73 234 ASP A CA 1
ATOM 1797 C C . ASP A 1 234 ? -22.135 -37.096 -29.240 1.00 19.11 234 ASP A C 1
ATOM 1798 O O . ASP A 1 234 ? -21.136 -37.122 -29.979 1.00 20.28 234 ASP A O 1
ATOM 1803 N N . GLY A 1 235 ? -22.097 -36.889 -27.922 1.00 17.34 235 GLY A N 1
ATOM 1804 C CA . GLY A 1 235 ? -20.829 -36.727 -27.256 1.00 16.26 235 GLY A CA 1
ATOM 1805 C C . GLY A 1 235 ? -20.279 -35.321 -27.178 1.00 15.16 235 GLY A C 1
ATOM 1806 O O . GLY A 1 235 ? -19.284 -35.108 -26.469 1.00 14.97 235 GLY A O 1
ATOM 1807 N N . THR A 1 236 ? -20.873 -34.357 -27.880 1.00 14.19 236 THR A N 1
ATOM 1808 C CA . THR A 1 236 ? -20.410 -32.980 -27.798 1.00 13.66 236 THR A CA 1
ATOM 1809 C C . THR A 1 236 ? -21.260 -32.199 -26.803 1.00 13.06 236 THR A C 1
ATOM 1810 O O . THR A 1 236 ? -22.354 -32.616 -26.409 1.00 14.55 236 THR A O 1
ATOM 1814 N N . GLY A 1 237 ? -20.749 -31.037 -26.412 1.00 13.09 237 GLY A N 1
ATOM 1815 C CA . GLY A 1 237 ? -21.472 -30.226 -25.444 1.00 12.01 237 GLY A CA 1
ATOM 1816 C C . GLY A 1 237 ? -22.828 -29.767 -25.957 1.00 12.75 237 GLY A C 1
ATOM 1817 O O . GLY A 1 237 ? -23.042 -29.590 -27.161 1.00 12.19 237 GLY A O 1
ATOM 1818 N N . VAL A 1 238 ? -23.761 -29.559 -25.025 1.00 12.08 238 VAL A N 1
ATOM 1819 C CA . VAL A 1 238 ? -25.131 -29.150 -25.319 1.00 11.40 238 VAL A CA 1
ATOM 1820 C C . VAL A 1 238 ? -25.411 -27.824 -24.620 1.00 11.15 238 VAL A C 1
ATOM 1821 O O . VAL A 1 238 ? -25.087 -27.653 -23.433 1.00 12.54 238 VAL A O 1
ATOM 1825 N N . ARG A 1 239 ? -25.998 -26.891 -25.350 1.00 12.21 239 ARG A N 1
ATOM 1826 C CA . ARG A 1 239 ? -26.261 -25.558 -24.837 1.00 11.75 239 ARG A CA 1
ATOM 1827 C C . ARG A 1 239 ? -27.637 -25.097 -25.298 1.00 11.50 239 ARG A C 1
ATOM 1828 O O . ARG A 1 239 ? -28.220 -25.644 -26.237 1.00 12.15 239 ARG A O 1
ATOM 1836 N N . ASP A 1 240 ? -28.091 -24.008 -24.703 1.00 10.74 240 ASP A N 1
ATOM 1837 C CA . ASP A 1 240 ? -29.344 -23.346 -25.051 1.00 11.03 240 ASP A CA 1
ATOM 1838 C C . ASP A 1 240 ? -28.981 -22.101 -25.855 1.00 11.01 240 ASP A C 1
ATOM 1839 O O . ASP A 1 240 ? -28.600 -21.067 -25.290 1.00 11.66 240 ASP A O 1
ATOM 1844 N N . TYR A 1 241 ? -29.056 -22.227 -27.169 1.00 10.97 241 TYR A N 1
ATOM 1845 C CA . TYR A 1 241 ? -28.723 -21.122 -28.065 1.00 11.28 241 TYR A CA 1
ATOM 1846 C C . TYR A 1 241 ? -29.959 -20.259 -28.281 1.00 11.35 241 TYR A C 1
ATOM 1847 O O . TYR A 1 241 ? -31.036 -20.767 -28.621 1.00 12.29 241 TYR A O 1
ATOM 1856 N N . ILE A 1 242 ? -29.819 -18.967 -28.030 1.00 11.01 242 ILE A N 1
ATOM 1857 C CA . ILE A 1 242 ? -30.942 -18.039 -28.097 1.00 10.62 242 ILE A CA 1
ATOM 1858 C C . ILE A 1 242 ? -30.610 -16.897 -29.049 1.00 11.13 242 ILE A C 1
ATOM 1859 O O . ILE A 1 242 ? -29.512 -16.324 -29.003 1.00 11.24 242 ILE A O 1
ATOM 1864 N N . HIS A 1 243 ? -31.550 -16.586 -29.940 1.00 10.95 243 HIS A N 1
ATOM 1865 C CA . HIS A 1 243 ? -31.350 -15.523 -30.910 1.00 10.60 243 HIS A CA 1
ATOM 1866 C C . HIS A 1 243 ? -31.126 -14.201 -30.180 1.00 10.06 243 HIS A C 1
ATOM 1867 O O . HIS A 1 243 ? -31.873 -13.860 -29.262 1.00 11.43 243 HIS A O 1
ATOM 1874 N N . VAL A 1 244 ? -30.096 -13.469 -30.603 1.00 9.91 244 VAL A N 1
ATOM 1875 C CA . VAL A 1 244 ? -29.808 -12.190 -29.965 1.00 10.47 244 VAL A CA 1
ATOM 1876 C C . VAL A 1 244 ? -31.009 -11.241 -29.997 1.00 10.28 244 VAL A C 1
ATOM 1877 O O . VAL A 1 244 ? -31.154 -10.398 -29.098 1.00 10.38 244 VAL A O 1
ATOM 1881 N N . VAL A 1 245 ? -31.850 -11.308 -31.049 1.00 10.63 245 VAL A N 1
ATOM 1882 C CA . VAL A 1 245 ? -33.036 -10.442 -31.072 1.00 11.13 245 VAL A CA 1
ATOM 1883 C C . VAL A 1 245 ? -34.055 -10.868 -30.007 1.00 11.07 245 VAL A C 1
ATOM 1884 O O . VAL A 1 245 ? -34.722 -10.019 -29.388 1.00 12.11 245 VAL A O 1
ATOM 1888 N N . ASP A 1 246 ? -34.154 -12.173 -29.724 1.00 11.09 246 ASP A N 1
ATOM 1889 C CA . ASP A 1 246 ? -34.965 -12.600 -28.589 1.00 11.82 246 ASP A CA 1
ATOM 1890 C C . ASP A 1 246 ? -34.397 -12.070 -27.277 1.00 11.74 246 ASP A C 1
ATOM 1891 O O . ASP A 1 246 ? -35.149 -11.618 -26.405 1.00 11.82 246 ASP A O 1
ATOM 1896 N N . LEU A 1 247 ? -33.067 -12.099 -27.116 1.00 11.06 247 LEU A N 1
ATOM 1897 C CA . LEU A 1 247 ? -32.492 -11.519 -25.889 1.00 11.38 247 LEU A CA 1
ATOM 1898 C C . LEU A 1 247 ? -32.892 -10.060 -25.779 1.00 11.66 247 LEU A C 1
ATOM 1899 O O . LEU A 1 247 ? -33.267 -9.583 -24.706 1.00 13.31 247 LEU A O 1
ATOM 1904 N N . ALA A 1 248 ? -32.767 -9.320 -26.880 1.00 12.14 248 ALA A N 1
ATOM 1905 C CA . ALA A 1 248 ? -33.114 -7.901 -26.872 1.00 13.58 248 ALA A CA 1
ATOM 1906 C C . ALA A 1 248 ? -34.563 -7.701 -26.457 1.00 11.96 248 ALA A C 1
ATOM 1907 O O . ALA A 1 248 ? -34.870 -6.851 -25.603 1.00 13.71 248 ALA A O 1
ATOM 1909 N N . ASP A 1 249 ? -35.463 -8.539 -26.984 1.00 11.66 249 ASP A N 1
ATOM 1910 C CA . ASP A 1 249 ? -36.875 -8.435 -26.603 1.00 12.45 249 ASP A CA 1
ATOM 1911 C C . ASP A 1 249 ? -37.087 -8.770 -25.124 1.00 13.28 249 ASP A C 1
ATOM 1912 O O . ASP A 1 249 ? -37.988 -8.204 -24.486 1.00 13.48 249 ASP A O 1
ATOM 1917 N N . GLY A 1 250 ? -36.259 -9.658 -24.541 1.00 13.13 250 GLY A N 1
ATOM 1918 C CA . GLY A 1 250 ? -36.378 -9.906 -23.114 1.00 12.05 250 GLY A CA 1
ATOM 1919 C C . GLY A 1 250 ? -36.078 -8.673 -22.280 1.00 11.43 250 GLY A C 1
ATOM 1920 O O . GLY A 1 250 ? -36.629 -8.510 -21.189 1.00 12.81 250 GLY A O 1
ATOM 1921 N N . HIS A 1 251 ? -35.255 -7.757 -22.806 1.00 12.74 251 HIS A N 1
ATOM 1922 C CA . HIS A 1 251 ? -34.995 -6.504 -22.088 1.00 11.69 251 HIS A CA 1
ATOM 1923 C C . HIS A 1 251 ? -36.195 -5.567 -22.178 1.00 12.16 251 HIS A C 1
ATOM 1924 O O . HIS A 1 251 ? -36.492 -4.828 -21.230 1.00 13.64 251 HIS A O 1
ATOM 1931 N N . ILE A 1 252 ? -36.862 -5.531 -23.331 1.00 12.63 252 ILE A N 1
ATOM 1932 C CA . ILE A 1 252 ? -38.119 -4.792 -23.422 1.00 13.52 252 ILE A CA 1
ATOM 1933 C C . ILE A 1 252 ? -39.116 -5.324 -22.403 1.00 12.58 252 ILE A C 1
ATOM 1934 O O . ILE A 1 252 ? -39.816 -4.550 -21.742 1.00 14.11 252 ILE A O 1
ATOM 1939 N N . ALA A 1 253 ? -39.195 -6.654 -22.264 1.00 13.00 253 ALA A N 1
ATOM 1940 C CA . ALA A 1 253 ? -40.102 -7.245 -21.281 1.00 12.80 253 ALA A CA 1
ATOM 1941 C C . ALA A 1 253 ? -39.689 -6.848 -19.857 1.00 12.72 253 ALA A C 1
ATOM 1942 O O . ALA A 1 253 ? -40.543 -6.561 -19.015 1.00 13.61 253 ALA A O 1
ATOM 1944 N N . ALA A 1 254 ? -38.378 -6.803 -19.569 1.00 12.55 254 ALA A N 1
ATOM 1945 C CA . ALA A 1 254 ? -37.924 -6.384 -18.241 1.00 12.24 254 ALA A CA 1
ATOM 1946 C C . ALA A 1 254 ? -38.296 -4.924 -17.964 1.00 12.94 254 ALA A C 1
ATOM 1947 O O . ALA A 1 254 ? -38.719 -4.591 -16.846 1.00 13.14 254 ALA A O 1
ATOM 1949 N N . LEU A 1 255 ? -38.125 -4.034 -18.955 1.00 12.68 255 LEU A N 1
ATOM 1950 C CA . LEU A 1 255 ? -38.540 -2.649 -18.771 1.00 14.68 255 LEU A CA 1
ATOM 1951 C C . LEU A 1 255 ? -40.040 -2.567 -18.556 1.00 13.05 255 LEU A C 1
ATOM 1952 O O . LEU A 1 255 ? -40.515 -1.757 -17.759 1.00 14.88 255 LEU A O 1
ATOM 1957 N N . ARG A 1 256 ? -40.813 -3.377 -19.287 1.00 13.80 256 ARG A N 1
ATOM 1958 C CA . ARG A 1 256 ? -42.257 -3.393 -19.066 1.00 15.22 256 ARG A CA 1
ATOM 1959 C C . ARG A 1 256 ? -42.602 -3.815 -17.647 1.00 15.14 256 ARG A C 1
ATOM 1960 O O . ARG A 1 256 ? -43.516 -3.248 -17.022 1.00 18.82 256 ARG A O 1
ATOM 1968 N N . LYS A 1 257 ? -41.914 -4.829 -17.136 1.00 15.55 257 LYS A N 1
ATOM 1969 C CA . LYS A 1 257 ? -42.156 -5.280 -15.768 1.00 17.63 257 LYS A CA 1
ATOM 1970 C C . LYS A 1 257 ? -41.838 -4.172 -14.757 1.00 16.39 257 LYS A C 1
ATOM 1971 O O . LYS A 1 257 ? -42.604 -3.944 -13.810 1.00 18.73 257 LYS A O 1
ATOM 1977 N N . LEU A 1 258 ? -40.726 -3.462 -14.956 1.00 15.21 258 LEU A N 1
ATOM 1978 C CA . LEU A 1 258 ? -40.388 -2.358 -14.064 1.00 15.94 258 LEU A CA 1
ATOM 1979 C C . LEU A 1 258 ? -41.403 -1.233 -14.168 1.00 18.43 258 LEU A C 1
ATOM 1980 O O . LEU A 1 258 ? -41.701 -0.559 -13.176 1.00 21.13 258 LEU A O 1
ATOM 1985 N N . TYR A 1 259 ? -41.931 -0.998 -15.365 1.00 20.67 259 TYR A N 1
ATOM 1986 C CA . TYR A 1 259 ? -42.834 0.122 -15.583 1.00 20.99 259 TYR A CA 1
ATOM 1987 C C . TYR A 1 259 ? -44.239 -0.172 -15.088 1.00 22.48 259 TYR A C 1
ATOM 1988 O O . TYR A 1 259 ? -44.906 0.733 -14.584 1.00 25.60 259 TYR A O 1
ATOM 1997 N N . GLU A 1 260 ? -44.694 -1.423 -15.210 1.00 24.22 260 GLU A N 1
ATOM 1998 C CA . GLU A 1 260 ? -46.062 -1.791 -14.886 1.00 26.12 260 GLU A CA 1
ATOM 1999 C C . GLU A 1 260 ? -46.205 -2.549 -13.575 1.00 26.48 260 GLU A C 1
ATOM 2000 O O . GLU A 1 260 ? -47.285 -2.510 -12.983 1.00 28.26 260 GLU A O 1
ATOM 2006 N N . ASP A 1 261 ? -45.148 -3.213 -13.087 1.00 27.90 261 ASP A N 1
ATOM 2007 C CA . ASP A 1 261 ? -45.254 -4.102 -11.933 1.00 29.39 261 ASP A CA 1
ATOM 2008 C C . ASP A 1 261 ? -44.214 -3.823 -10.854 1.00 26.80 261 ASP A C 1
ATOM 2009 O O . ASP A 1 261 ? -43.848 -4.731 -10.115 1.00 31.29 261 ASP A O 1
ATOM 2014 N N . SER A 1 262 ? -43.708 -2.587 -10.783 1.00 27.63 262 SER A N 1
ATOM 2015 C CA . SER A 1 262 ? -42.606 -2.258 -9.834 1.00 33.56 262 SER A CA 1
ATOM 2016 C C . SER A 1 262 ? -42.918 -2.701 -8.400 1.00 31.03 262 SER A C 1
ATOM 2017 O O . SER A 1 262 ? -42.014 -3.246 -7.752 1.00 29.96 262 SER A O 1
ATOM 2020 N N . ASP A 1 263 ? -44.144 -2.488 -7.921 1.00 32.49 263 ASP A N 1
ATOM 2021 C CA . ASP A 1 263 ? -44.455 -2.789 -6.496 1.00 35.37 263 ASP A CA 1
ATOM 2022 C C . ASP A 1 263 ? -44.251 -4.276 -6.184 1.00 38.36 263 ASP A C 1
ATOM 2023 O O . ASP A 1 263 ? -43.784 -4.576 -5.069 1.00 37.75 263 ASP A O 1
ATOM 2028 N N . LYS A 1 264 ? -44.573 -5.168 -7.124 1.00 34.88 264 LYS A N 1
ATOM 2029 C CA . LYS A 1 264 ? -44.506 -6.626 -6.836 1.00 40.50 264 LYS A CA 1
ATOM 2030 C C . LYS A 1 264 ? -43.071 -7.155 -6.923 1.00 38.86 264 LYS A C 1
ATOM 2031 O O . LYS A 1 264 ? -42.894 -8.364 -6.672 1.00 41.08 264 LYS A O 1
ATOM 2037 N N . ILE A 1 265 ? -42.085 -6.313 -7.257 1.00 37.28 265 ILE A N 1
ATOM 2038 C CA . ILE A 1 265 ? -40.736 -6.827 -7.459 1.00 30.80 265 ILE A CA 1
ATOM 2039 C C . ILE A 1 265 ? -39.731 -6.100 -6.567 1.00 24.81 265 ILE A C 1
ATOM 2040 O O . ILE A 1 265 ? -39.975 -4.992 -6.083 1.00 28.47 265 ILE A O 1
ATOM 2045 N N . GLY A 1 266 ? -38.578 -6.750 -6.362 1.00 21.68 266 GLY A N 1
ATOM 2046 C CA . GLY A 1 266 ? -37.475 -6.204 -5.586 1.00 20.69 266 GLY A CA 1
ATOM 2047 C C . GLY A 1 266 ? -36.156 -6.305 -6.337 1.00 19.92 266 GLY A C 1
ATOM 2048 O O . GLY A 1 266 ? -35.802 -5.394 -7.082 1.00 23.95 266 GLY A O 1
ATOM 2049 N N . CYS A 1 267 ? -35.434 -7.409 -6.175 1.00 17.51 267 CYS A N 1
ATOM 2050 C CA . CYS A 1 267 ? -34.305 -7.773 -7.029 1.00 17.03 267 CYS A CA 1
ATOM 2051 C C . CYS A 1 267 ? -34.632 -9.168 -7.544 1.00 18.54 267 CYS A C 1
ATOM 2052 O O . CYS A 1 267 ? -34.449 -10.162 -6.836 1.00 20.47 267 CYS A O 1
ATOM 2055 N N . GLU A 1 268 ? -35.207 -9.233 -8.742 1.00 15.87 268 GLU A N 1
ATOM 2056 C CA . GLU A 1 268 ? -35.695 -10.478 -9.320 1.00 15.11 268 GLU A CA 1
ATOM 2057 C C . GLU A 1 268 ? -34.680 -10.990 -10.328 1.00 14.73 268 GLU A C 1
ATOM 2058 O O . GLU A 1 268 ? -33.948 -10.209 -10.945 1.00 17.09 268 GLU A O 1
ATOM 2064 N N . VAL A 1 269 ? -34.681 -12.296 -10.552 1.00 13.43 269 VAL A N 1
ATOM 2065 C CA . VAL A 1 269 ? -33.805 -12.891 -11.549 1.00 12.57 269 VAL A CA 1
ATOM 2066 C C . VAL A 1 269 ? -34.612 -13.790 -12.486 1.00 12.41 269 VAL A C 1
ATOM 2067 O O . VAL A 1 269 ? -35.506 -14.532 -12.043 1.00 14.69 269 VAL A O 1
ATOM 2071 N N . TYR A 1 270 ? -34.316 -13.702 -13.792 1.00 12.59 270 TYR A N 1
ATOM 2072 C CA . TYR A 1 270 ? -34.995 -14.526 -14.777 1.00 11.43 270 TYR A CA 1
ATOM 2073 C C . TYR A 1 270 ? -33.955 -15.054 -15.745 1.00 12.46 270 TYR A C 1
ATOM 2074 O O . TYR A 1 270 ? -33.101 -14.308 -16.233 1.00 13.13 270 TYR A O 1
ATOM 2083 N N . ASN A 1 271 ? -34.078 -16.337 -16.068 1.00 11.38 271 ASN A N 1
ATOM 2084 C CA . ASN A 1 271 ? -33.372 -16.892 -17.217 1.00 11.46 271 ASN A CA 1
ATOM 2085 C C . ASN A 1 271 ? -33.905 -16.276 -18.512 1.00 11.60 271 ASN A C 1
ATOM 2086 O O . ASN A 1 271 ? -35.115 -16.088 -18.661 1.00 13.38 271 ASN A O 1
ATOM 2091 N N . LEU A 1 272 ? -33.005 -16.018 -19.471 1.00 11.69 272 LEU A N 1
ATOM 2092 C CA . LEU A 1 272 ? -33.414 -15.761 -20.857 1.00 10.65 272 LEU A CA 1
ATOM 2093 C C . LEU A 1 272 ? -32.787 -16.848 -21.729 1.00 10.38 272 LEU A C 1
ATOM 2094 O O . LEU A 1 272 ? -31.600 -16.794 -22.083 1.00 11.58 272 LEU A O 1
ATOM 2099 N N . GLY A 1 273 ? -33.578 -17.867 -22.036 1.00 12.21 273 GLY A N 1
ATOM 2100 C CA . GLY A 1 273 ? -33.175 -18.916 -22.944 1.00 12.14 273 GLY A CA 1
ATOM 2101 C C . GLY A 1 273 ? -34.374 -19.426 -23.697 1.00 12.11 273 GLY A C 1
ATOM 2102 O O . GLY A 1 273 ? -35.498 -18.913 -23.535 1.00 12.33 273 GLY A O 1
ATOM 2103 N N . THR A 1 274 ? -34.154 -20.464 -24.500 1.00 13.17 274 THR A N 1
ATOM 2104 C CA . THR A 1 274 ? -35.250 -21.082 -25.246 1.00 12.20 274 THR A CA 1
ATOM 2105 C C . THR A 1 274 ? -35.789 -22.332 -24.567 1.00 12.78 274 THR A C 1
ATOM 2106 O O . THR A 1 274 ? -36.898 -22.778 -24.898 1.00 13.59 274 THR A O 1
ATOM 2110 N N . GLY A 1 275 ? -35.037 -22.918 -23.648 1.00 12.46 275 GLY A N 1
ATOM 2111 C CA . GLY A 1 275 ? -35.422 -24.183 -23.032 1.00 13.73 275 GLY A CA 1
ATOM 2112 C C . GLY A 1 275 ? -35.047 -25.429 -23.802 1.00 14.29 275 GLY A C 1
ATOM 2113 O O . GLY A 1 275 ? -35.378 -26.529 -23.352 1.00 16.00 275 GLY A O 1
ATOM 2114 N N . LYS A 1 276 ? -34.428 -25.286 -24.975 1.00 13.49 276 LYS A N 1
ATOM 2115 C CA . LYS A 1 276 ? -34.002 -26.406 -25.801 1.00 12.95 276 LYS A CA 1
ATOM 2116 C C . LYS A 1 276 ? -32.479 -26.499 -25.790 1.00 12.80 276 LYS A C 1
ATOM 2117 O O . LYS A 1 276 ? -31.789 -25.472 -25.895 1.00 13.95 276 LYS A O 1
ATOM 2123 N N . GLY A 1 277 ? -31.959 -27.716 -25.634 1.00 13.00 277 GLY A N 1
ATOM 2124 C CA . GLY A 1 277 ? -30.533 -27.964 -25.752 1.00 13.51 277 GLY A CA 1
ATOM 2125 C C . GLY A 1 277 ? -30.189 -28.456 -27.151 1.00 14.32 277 GLY A C 1
ATOM 2126 O O . GLY A 1 277 ? -30.880 -29.324 -27.715 1.00 16.54 277 GLY A O 1
ATOM 2127 N N . THR A 1 278 ? -29.109 -27.913 -27.704 1.00 12.80 278 THR A N 1
ATOM 2128 C CA . THR A 1 278 ? -28.615 -28.301 -29.021 1.00 12.91 278 THR A CA 1
ATOM 2129 C C . THR A 1 278 ? -27.122 -28.579 -28.919 1.00 12.04 278 THR A C 1
ATOM 2130 O O . THR A 1 278 ? -26.403 -27.853 -28.226 1.00 12.60 278 THR A O 1
ATOM 2134 N N . SER A 1 279 ? -26.667 -29.654 -29.550 1.00 12.78 279 SER A N 1
ATOM 2135 C CA . SER A 1 279 ? -25.253 -30.025 -29.451 1.00 11.71 279 SER A CA 1
ATOM 2136 C C . SER A 1 279 ? -24.393 -29.236 -30.442 1.00 11.23 279 SER A C 1
ATOM 2137 O O . SER A 1 279 ? -24.892 -28.571 -31.371 1.00 11.94 279 SER A O 1
ATOM 2140 N N . VAL A 1 280 ? -23.074 -29.368 -30.284 1.00 12.07 280 VAL A N 1
ATOM 2141 C CA . VAL A 1 280 ? -22.143 -28.702 -31.194 1.00 11.78 280 VAL A CA 1
ATOM 2142 C C . VAL A 1 280 ? -22.362 -29.200 -32.614 1.00 11.70 280 VAL A C 1
ATOM 2143 O O . VAL A 1 280 ? -22.456 -28.406 -33.563 1.00 12.26 280 VAL A O 1
ATOM 2147 N N . LEU A 1 281 ? -22.411 -30.525 -32.782 1.00 11.92 281 LEU A N 1
ATOM 2148 C CA . LEU A 1 281 ? -22.595 -31.059 -34.120 1.00 12.79 281 LEU A CA 1
ATOM 2149 C C . LEU A 1 281 ? -23.930 -30.666 -34.717 1.00 11.72 281 LEU A C 1
ATOM 2150 O O . LEU A 1 281 ? -24.012 -30.453 -35.934 1.00 13.08 281 LEU A O 1
ATOM 2155 N N . GLU A 1 282 ? -24.984 -30.583 -33.904 1.00 12.42 282 GLU A N 1
ATOM 2156 C CA . GLU A 1 282 ? -26.268 -30.154 -34.429 1.00 12.16 282 GLU A CA 1
ATOM 2157 C C . GLU A 1 282 ? -26.224 -28.708 -34.887 1.00 12.36 282 GLU A C 1
ATOM 2158 O O . GLU A 1 282 ? -26.856 -28.358 -35.892 1.00 12.83 282 GLU A O 1
ATOM 2164 N N . MET A 1 283 ? -25.490 -27.844 -34.180 1.00 12.25 283 MET A N 1
ATOM 2165 C CA . MET A 1 283 ? -25.377 -26.453 -34.613 1.00 12.56 283 MET A CA 1
ATOM 2166 C C . MET A 1 283 ? -24.595 -26.347 -35.906 1.00 12.52 283 MET A C 1
ATOM 2167 O O . MET A 1 283 ? -24.950 -25.550 -36.795 1.00 13.08 283 MET A O 1
ATOM 2172 N N . VAL A 1 284 ? -23.526 -27.133 -36.037 1.00 12.25 284 VAL A N 1
ATOM 2173 C CA . VAL A 1 284 ? -22.775 -27.158 -37.291 1.00 13.25 284 VAL A CA 1
ATOM 2174 C C . VAL A 1 284 ? -23.661 -27.610 -38.444 1.00 13.43 284 VAL A C 1
ATOM 2175 O O . VAL A 1 284 ? -23.674 -26.984 -39.510 1.00 12.92 284 VAL A O 1
ATOM 2179 N N . ALA A 1 285 ? -24.464 -28.667 -38.233 1.00 13.76 285 ALA A N 1
ATOM 2180 C CA . ALA A 1 285 ? -25.345 -29.127 -39.307 1.00 13.81 285 ALA A CA 1
ATOM 2181 C C . ALA A 1 285 ? -26.376 -28.064 -39.651 1.00 12.95 285 ALA A C 1
ATOM 2182 O O . ALA A 1 285 ? -26.683 -27.828 -40.831 1.00 13.50 285 ALA A O 1
ATOM 2184 N N . ALA A 1 286 ? -26.926 -27.386 -38.649 1.00 11.88 286 ALA A N 1
ATOM 2185 C CA . ALA A 1 286 ? -27.914 -26.352 -38.936 1.00 13.43 286 ALA A CA 1
ATOM 2186 C C . ALA A 1 286 ? -27.282 -25.190 -39.697 1.00 12.03 286 ALA A C 1
ATOM 2187 O O . ALA A 1 286 ? -27.914 -24.612 -40.609 1.00 13.12 286 ALA A O 1
ATOM 2189 N N . PHE A 1 287 ? -26.025 -24.871 -39.383 1.00 11.32 287 PHE A N 1
ATOM 2190 C CA . PHE A 1 287 ? -25.359 -23.784 -40.092 1.00 11.55 287 PHE A CA 1
ATOM 2191 C C . PHE A 1 287 ? -24.999 -24.170 -41.516 1.00 13.00 287 PHE A C 1
ATOM 2192 O O . PHE A 1 287 ? -25.128 -23.336 -42.433 1.00 13.61 287 PHE A O 1
ATOM 2200 N N . GLU A 1 288 ? -24.601 -25.421 -41.730 1.00 12.04 288 GLU A N 1
ATOM 2201 C CA . GLU A 1 288 ? -24.390 -25.897 -43.109 1.00 13.10 288 GLU A CA 1
ATOM 2202 C C . GLU A 1 288 ? -25.661 -25.783 -43.927 1.00 13.45 288 GLU A C 1
ATOM 2203 O O . GLU A 1 288 ? -25.629 -25.352 -45.088 1.00 14.42 288 GLU A O 1
ATOM 2209 N N . LYS A 1 289 ? -26.801 -26.111 -43.323 1.00 12.52 289 LYS A N 1
ATOM 2210 C CA . LYS A 1 289 ? -28.059 -26.012 -44.061 1.00 15.02 289 LYS A CA 1
ATOM 2211 C C . LYS A 1 289 ? -28.415 -24.556 -44.359 1.00 14.80 289 LYS A C 1
ATOM 2212 O O . LYS A 1 289 ? -28.878 -24.233 -45.463 1.00 17.17 289 LYS A O 1
ATOM 2218 N N . ALA A 1 290 ? -28.205 -23.654 -43.409 1.00 14.61 290 ALA A N 1
ATOM 2219 C CA . ALA A 1 290 ? -28.538 -22.251 -43.626 1.00 16.00 290 ALA A CA 1
ATOM 2220 C C . ALA A 1 290 ? -27.630 -21.595 -44.658 1.00 14.64 290 ALA A C 1
ATOM 2221 O O . ALA A 1 290 ? -28.083 -20.723 -45.413 1.00 17.00 290 ALA A O 1
ATOM 2223 N N . SER A 1 291 ? -26.352 -21.956 -44.679 1.00 14.27 291 SER A N 1
ATOM 2224 C CA . SER A 1 291 ? -25.339 -21.253 -45.451 1.00 15.38 291 SER A CA 1
ATOM 2225 C C . SER A 1 291 ? -25.058 -21.907 -46.786 1.00 15.69 291 SER A C 1
ATOM 2226 O O . SER A 1 291 ? -24.540 -21.230 -47.673 1.00 16.51 291 SER A O 1
ATOM 2229 N N . GLY A 1 292 ? -25.332 -23.202 -46.923 1.00 14.11 292 GLY A N 1
ATOM 2230 C CA . GLY A 1 292 ? -24.904 -23.949 -48.098 1.00 15.27 292 GLY A CA 1
ATOM 2231 C C . GLY A 1 292 ? -23.419 -24.237 -48.133 1.00 15.65 292 GLY A C 1
ATOM 2232 O O . GLY A 1 292 ? -22.922 -24.734 -49.152 1.00 20.29 292 GLY A O 1
ATOM 2233 N N . LYS A 1 293 ? -22.691 -23.937 -47.047 1.00 15.52 293 LYS A N 1
ATOM 2234 C CA . LYS A 1 293 ? -21.269 -24.182 -46.934 1.00 14.56 293 LYS A CA 1
ATOM 2235 C C . LYS A 1 293 ? -21.052 -25.461 -46.141 1.00 16.91 293 LYS A C 1
ATOM 2236 O O . LYS A 1 293 ? -21.941 -25.941 -45.438 1.00 17.97 293 LYS A O 1
ATOM 2242 N N . LYS A 1 294 ? -19.870 -26.028 -46.312 1.00 15.85 294 LYS A N 1
ATOM 2243 C CA . LYS A 1 294 ? -19.422 -27.169 -45.530 1.00 16.65 294 LYS A CA 1
ATOM 2244 C C . LYS A 1 294 ? -18.394 -26.708 -44.509 1.00 15.43 294 LYS A C 1
ATOM 2245 O O . LYS A 1 294 ? -17.510 -25.905 -44.821 1.00 18.93 294 LYS A O 1
ATOM 2251 N N . ILE A 1 295 ? -18.519 -27.211 -43.289 1.00 12.86 295 ILE A N 1
ATOM 2252 C CA . ILE A 1 295 ? -17.614 -26.820 -42.209 1.00 12.98 295 ILE A CA 1
ATOM 2253 C C . ILE A 1 295 ? -16.676 -27.985 -41.912 1.00 12.00 295 ILE A C 1
ATOM 2254 O O . ILE A 1 295 ? -17.087 -28.954 -41.249 1.00 14.28 295 ILE A O 1
ATOM 2259 N N . PRO A 1 296 ? -15.426 -27.935 -42.347 1.00 11.48 296 PRO A N 1
ATOM 2260 C CA . PRO A 1 296 ? -14.491 -29.008 -41.986 1.00 11.29 296 PRO A CA 1
ATOM 2261 C C . PRO A 1 296 ? -14.207 -28.978 -40.495 1.00 9.94 296 PRO A C 1
ATOM 2262 O O . PRO A 1 296 ? -14.215 -27.919 -39.866 1.00 10.62 296 PRO A O 1
ATOM 2266 N N . LEU A 1 297 ? -13.968 -30.166 -39.940 1.00 10.87 297 LEU A N 1
ATOM 2267 C CA . LEU A 1 297 ? -13.781 -30.335 -38.500 1.00 11.08 297 LEU A CA 1
ATOM 2268 C C . LEU A 1 297 ? -12.422 -30.932 -38.152 1.00 10.83 297 LEU A C 1
ATOM 2269 O O . LEU A 1 297 ? -11.912 -31.817 -38.837 1.00 12.13 297 LEU A O 1
ATOM 2274 N N . VAL A 1 298 ? -11.878 -30.464 -37.038 1.00 10.99 298 VAL A N 1
ATOM 2275 C CA . VAL A 1 298 ? -10.767 -31.092 -36.329 1.00 11.32 298 VAL A CA 1
ATOM 2276 C C . VAL A 1 298 ? -11.289 -31.502 -34.961 1.00 11.63 298 VAL A C 1
ATOM 2277 O O . VAL A 1 298 ? -12.034 -30.750 -34.327 1.00 12.20 298 VAL A O 1
ATOM 2281 N N . PHE A 1 299 ? -10.896 -32.676 -34.498 1.00 11.66 299 PHE A N 1
ATOM 2282 C CA . PHE A 1 299 ? -11.363 -33.182 -33.202 1.00 11.48 299 PHE A CA 1
ATOM 2283 C C . PHE A 1 299 ? -10.294 -33.007 -32.150 1.00 12.15 299 PHE A C 1
ATOM 2284 O O . PHE A 1 299 ? -9.134 -33.396 -32.372 1.00 13.02 299 PHE A O 1
ATOM 2292 N N . ALA A 1 300 ? -10.694 -32.430 -31.022 1.00 11.98 300 ALA A N 1
ATOM 2293 C CA . ALA A 1 300 ? -9.800 -32.193 -29.902 1.00 12.58 300 ALA A CA 1
ATOM 2294 C C . ALA A 1 300 ? -10.469 -32.609 -28.597 1.00 13.56 300 ALA A C 1
ATOM 2295 O O . ALA A 1 300 ? -11.670 -32.899 -28.519 1.00 13.61 300 ALA A O 1
ATOM 2297 N N . GLY A 1 301 ? -9.653 -32.645 -27.550 1.00 15.54 301 GLY A N 1
ATOM 2298 C CA . GLY A 1 301 ? -10.156 -32.953 -26.224 1.00 15.13 301 GLY A CA 1
ATOM 2299 C C . GLY A 1 301 ? -10.963 -31.797 -25.640 1.00 14.52 301 GLY A C 1
ATOM 2300 O O . GLY A 1 301 ? -11.108 -30.712 -26.220 1.00 15.84 301 GLY A O 1
ATOM 2301 N N . ARG A 1 302 ? -11.544 -32.054 -24.474 1.00 16.05 302 ARG A N 1
ATOM 2302 C CA . ARG A 1 302 ? -12.370 -31.050 -23.819 1.00 15.30 302 ARG A CA 1
ATOM 2303 C C . ARG A 1 302 ? -11.603 -29.759 -23.554 1.00 15.47 302 ARG A C 1
ATOM 2304 O O . ARG A 1 302 ? -10.406 -29.765 -23.244 1.00 17.85 302 ARG A O 1
ATOM 2312 N N . ARG A 1 303 ? -12.307 -28.658 -23.646 1.00 15.15 303 ARG A N 1
ATOM 2313 C CA . ARG A 1 303 ? -11.762 -27.367 -23.281 1.00 16.02 303 ARG A CA 1
ATOM 2314 C C . ARG A 1 303 ? -11.918 -27.165 -21.773 1.00 17.67 303 ARG A C 1
ATOM 2315 O O . ARG A 1 303 ? -13.022 -27.344 -21.246 1.00 19.68 303 ARG A O 1
ATOM 2323 N N . PRO A 1 304 ? -10.849 -26.825 -21.052 1.00 17.69 304 PRO A N 1
ATOM 2324 C CA . PRO A 1 304 ? -10.942 -26.701 -19.585 1.00 20.36 304 PRO A CA 1
ATOM 2325 C C . PRO A 1 304 ? -12.048 -25.741 -19.175 1.00 19.23 304 PRO A C 1
ATOM 2326 O O . PRO A 1 304 ? -12.187 -24.650 -19.732 1.00 21.67 304 PRO A O 1
ATOM 2330 N N . GLY A 1 305 ? -12.854 -26.172 -18.205 1.00 21.92 305 GLY A N 1
ATOM 2331 C CA . GLY A 1 305 ? -13.926 -25.354 -17.693 1.00 22.47 305 GLY A CA 1
ATOM 2332 C C . GLY A 1 305 ? -15.269 -25.552 -18.362 1.00 19.71 305 GLY A C 1
ATOM 2333 O O . GLY A 1 305 ? -16.270 -25.021 -17.866 1.00 22.81 305 GLY A O 1
ATOM 2334 N N . ASP A 1 306 ? -15.332 -26.284 -19.475 1.00 17.47 306 ASP A N 1
ATOM 2335 C CA . ASP A 1 306 ? -16.584 -26.385 -20.209 1.00 18.44 306 ASP A CA 1
ATOM 2336 C C . ASP A 1 306 ? -17.594 -27.228 -19.450 1.00 16.64 306 ASP A C 1
ATOM 2337 O O . ASP A 1 306 ? -17.272 -28.318 -18.965 1.00 17.23 306 ASP A O 1
ATOM 2342 N N . ALA A 1 307 ? -18.829 -26.752 -19.386 1.00 18.45 307 ALA A N 1
ATOM 2343 C CA . ALA A 1 307 ? -19.909 -27.599 -18.919 1.00 17.68 307 ALA A CA 1
ATOM 2344 C C . ALA A 1 307 ? -20.300 -28.636 -19.983 1.00 15.98 307 ALA A C 1
ATOM 2345 O O . ALA A 1 307 ? -20.058 -28.488 -21.187 1.00 17.28 307 ALA A O 1
ATOM 2347 N N . GLU A 1 308 ? -20.937 -29.692 -19.514 1.00 16.07 308 GLU A N 1
ATOM 2348 C CA . GLU A 1 308 ? -21.427 -30.751 -20.384 1.00 16.69 308 GLU A CA 1
ATOM 2349 C C . GLU A 1 308 ? -22.740 -30.346 -21.050 1.00 13.77 308 GLU A C 1
ATOM 2350 O O . GLU A 1 308 ? -22.838 -30.291 -22.281 1.00 15.67 308 GLU A O 1
ATOM 2356 N N . ILE A 1 309 ? -23.769 -30.087 -20.261 1.00 15.46 309 ILE A N 1
ATOM 2357 C CA . ILE A 1 309 ? -25.092 -29.746 -20.765 1.00 15.93 309 ILE A CA 1
ATOM 2358 C C . ILE A 1 309 ? -25.667 -28.650 -19.895 1.00 15.06 309 ILE A C 1
ATOM 2359 O O . ILE A 1 309 ? -25.648 -28.746 -18.661 1.00 16.58 309 ILE A O 1
ATOM 2364 N N . VAL A 1 310 ? -26.145 -27.591 -20.538 1.00 14.40 310 VAL A N 1
ATOM 2365 C CA . VAL A 1 310 ? -26.761 -26.466 -19.839 1.00 15.24 310 VAL A CA 1
ATOM 2366 C C . VAL A 1 310 ? -27.900 -25.978 -20.713 1.00 14.05 310 VAL A C 1
ATOM 2367 O O . VAL A 1 310 ? -27.670 -25.645 -21.875 1.00 16.15 310 VAL A O 1
ATOM 2371 N N . TYR A 1 311 ? -29.110 -25.910 -20.172 1.00 12.78 311 TYR A N 1
ATOM 2372 C CA . TYR A 1 311 ? -30.189 -25.198 -20.865 1.00 12.18 311 TYR A CA 1
ATOM 2373 C C . TYR A 1 311 ? -31.195 -24.673 -19.849 1.00 13.11 311 TYR A C 1
ATOM 2374 O O . TYR A 1 311 ? -31.183 -25.076 -18.684 1.00 13.51 311 TYR A O 1
ATOM 2383 N N . ALA A 1 312 ? -32.034 -23.736 -20.277 1.00 12.87 312 ALA A N 1
ATOM 2384 C CA . ALA A 1 312 ? -32.839 -22.959 -19.353 1.00 12.64 312 ALA A CA 1
ATOM 2385 C C . ALA A 1 312 ? -34.176 -23.609 -19.020 1.00 14.36 312 ALA A C 1
ATOM 2386 O O . ALA A 1 312 ? -34.852 -24.163 -19.898 1.00 14.33 312 ALA A O 1
ATOM 2388 N N . ALA A 1 313 ? -34.591 -23.475 -17.756 1.00 13.52 313 ALA A N 1
ATOM 2389 C CA . ALA A 1 313 ? -36.007 -23.619 -17.419 1.00 13.61 313 ALA A CA 1
ATOM 2390 C C . ALA A 1 313 ? -36.677 -22.276 -17.678 1.00 14.70 313 ALA A C 1
ATOM 2391 O O . ALA A 1 313 ? -36.309 -21.265 -17.065 1.00 15.89 313 ALA A O 1
ATOM 2393 N N . THR A 1 314 ? -37.601 -22.235 -18.633 1.00 13.57 314 THR A N 1
ATOM 2394 C CA . THR A 1 314 ? -38.191 -20.977 -19.101 1.00 14.60 314 THR A CA 1
ATOM 2395 C C . THR A 1 314 ? -39.465 -20.594 -18.363 1.00 14.37 314 THR A C 1
ATOM 2396 O O . THR A 1 314 ? -40.010 -19.505 -18.629 1.00 15.68 314 THR A O 1
ATOM 2400 N N . ALA A 1 315 ? -39.938 -21.418 -17.420 1.00 14.91 315 ALA A N 1
ATOM 2401 C CA . ALA A 1 315 ? -41.284 -21.205 -16.880 1.00 16.19 315 ALA A CA 1
ATOM 2402 C C . ALA A 1 315 ? -41.391 -19.868 -16.166 1.00 15.32 315 ALA A C 1
ATOM 2403 O O . ALA A 1 315 ? -42.418 -19.193 -16.269 1.00 16.18 315 ALA A O 1
ATOM 2405 N N . LYS A 1 316 ? -40.348 -19.474 -15.422 1.00 14.95 316 LYS A N 1
ATOM 2406 C CA . LYS A 1 316 ? -40.470 -18.249 -14.633 1.00 16.50 316 LYS A CA 1
ATOM 2407 C C . LYS A 1 316 ? -40.517 -17.016 -15.531 1.00 15.47 316 LYS A C 1
ATOM 2408 O O . LYS A 1 316 ? -41.333 -16.114 -15.317 1.00 15.38 316 LYS A O 1
ATOM 2414 N N . ALA A 1 317 ? -39.668 -16.964 -16.558 1.00 14.80 317 ALA A N 1
ATOM 2415 C CA . ALA A 1 317 ? -39.715 -15.822 -17.459 1.00 15.25 317 ALA A CA 1
ATOM 2416 C C . ALA A 1 317 ? -41.036 -15.788 -18.216 1.00 13.84 317 ALA A C 1
ATOM 2417 O O . ALA A 1 317 ? -41.607 -14.713 -18.415 1.00 16.13 317 ALA A O 1
ATOM 2419 N N . GLU A 1 318 ? -41.537 -16.955 -18.649 1.00 14.80 318 GLU A N 1
ATOM 2420 C CA . GLU A 1 318 ? -42.820 -16.989 -19.355 1.00 15.82 318 GLU A CA 1
ATOM 2421 C C . GLU A 1 318 ? -43.947 -16.452 -18.476 1.00 16.27 318 GLU A C 1
ATOM 2422 O O . GLU A 1 318 ? -44.782 -15.666 -18.935 1.00 18.99 318 GLU A O 1
ATOM 2428 N N . LYS A 1 319 ? -43.970 -16.835 -17.197 1.00 15.64 319 LYS A N 1
ATOM 2429 C CA . LYS A 1 319 ? -45.068 -16.436 -16.325 1.00 18.59 319 LYS A CA 1
ATOM 2430 C C . LYS A 1 319 ? -44.90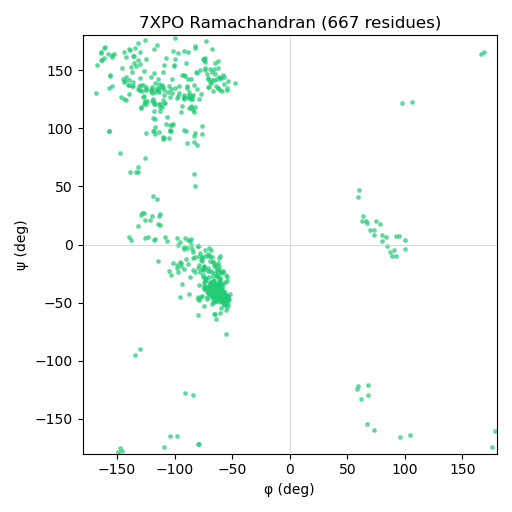4 -14.998 -15.846 1.00 19.80 319 LYS A C 1
ATOM 2431 O O . LYS A 1 319 ? -45.855 -14.205 -15.898 1.00 22.48 319 LYS A O 1
ATOM 2437 N N . GLU A 1 320 ? -43.660 -14.668 -15.372 1.00 17.57 320 GLU A N 1
ATOM 2438 C CA . GLU A 1 320 ? -43.529 -13.411 -14.637 1.00 20.13 320 GLU A CA 1
ATOM 2439 C C . GLU A 1 320 ? -43.114 -12.243 -15.525 1.00 20.55 320 GLU A C 1
ATOM 2440 O O . GLU A 1 320 ? -43.570 -11.116 -15.304 1.00 21.06 320 GLU A O 1
ATOM 2446 N N . LEU A 1 321 ? -42.266 -12.521 -16.565 1.00 22.70 321 LEU A N 1
ATOM 2447 C CA . LEU A 1 321 ? -41.929 -11.487 -17.539 1.00 21.28 321 LEU A CA 1
ATOM 2448 C C . LEU A 1 321 ? -42.877 -11.464 -18.723 1.00 23.48 321 LEU A C 1
ATOM 2449 O O . LEU A 1 321 ? -42.828 -10.523 -19.518 1.00 27.70 321 LEU A O 1
ATOM 2454 N N . LYS A 1 322 ? -43.711 -12.488 -18.877 1.00 23.78 322 LYS A N 1
ATOM 2455 C CA . LYS A 1 322 ? -44.610 -12.595 -20.020 1.00 24.45 322 LYS A CA 1
ATOM 2456 C C . LYS A 1 322 ? -43.805 -12.618 -21.314 1.00 22.72 322 LYS A C 1
ATOM 2457 O O . LYS A 1 322 ? -44.163 -11.994 -22.313 1.00 26.19 322 LYS A O 1
ATOM 2463 N N . TRP A 1 323 ? -42.694 -13.344 -21.286 1.00 17.60 323 TRP A N 1
ATOM 2464 C CA . TRP A 1 323 ? -41.739 -13.350 -22.388 1.00 16.39 323 TRP A CA 1
ATOM 2465 C C . TRP A 1 323 ? -41.366 -14.779 -22.758 1.00 14.95 323 TRP A C 1
ATOM 2466 O O . TRP A 1 323 ? -41.082 -15.597 -21.874 1.00 15.11 323 TRP A O 1
ATOM 2477 N N . LYS A 1 324 ? -41.368 -15.089 -24.069 1.00 14.93 324 LYS A N 1
ATOM 2478 C CA . LYS A 1 324 ? -40.843 -16.358 -24.558 1.00 15.19 324 LYS A CA 1
ATOM 2479 C C . LYS A 1 324 ? -40.128 -16.122 -25.884 1.00 14.07 324 LYS A C 1
ATOM 2480 O O . LYS A 1 324 ? -40.584 -15.330 -26.714 1.00 17.18 324 LYS A O 1
ATOM 2486 N N . ALA A 1 325 ? -39.056 -16.825 -26.131 1.00 13.31 325 ALA A N 1
ATOM 2487 C CA . ALA A 1 325 ? -38.328 -16.714 -27.399 1.00 14.44 325 ALA A CA 1
ATOM 2488 C C . ALA A 1 325 ? -39.213 -16.998 -28.610 1.00 14.33 325 ALA A C 1
ATOM 2489 O O . ALA A 1 325 ? -40.028 -17.922 -28.593 1.00 16.84 325 ALA A O 1
ATOM 2491 N N . LYS A 1 326 ? -39.049 -16.187 -29.668 1.00 13.12 326 LYS A N 1
ATOM 2492 C CA . LYS A 1 326 ? -39.805 -16.329 -30.907 1.00 14.46 326 LYS A CA 1
ATOM 2493 C C . LYS A 1 326 ? -39.018 -17.018 -32.013 1.00 15.36 326 LYS A C 1
ATOM 2494 O O . LYS A 1 326 ? -39.636 -17.473 -32.984 1.00 16.85 326 LYS A O 1
ATOM 2500 N N . TYR A 1 327 ? -37.697 -17.131 -31.896 1.00 12.74 327 TYR A N 1
ATOM 2501 C CA . TYR A 1 327 ? -36.884 -17.716 -32.949 1.00 13.55 327 TYR A CA 1
ATOM 2502 C C . TYR A 1 327 ? -36.316 -19.066 -32.541 1.00 12.80 327 TYR A C 1
ATOM 2503 O O . TYR A 1 327 ? -35.991 -19.299 -31.371 1.00 14.27 327 TYR A O 1
ATOM 2512 N N . GLY A 1 328 ? -36.154 -19.932 -33.541 1.00 12.96 328 GLY A N 1
ATOM 2513 C CA . GLY A 1 328 ? -35.509 -21.210 -33.374 1.00 12.84 328 GLY A CA 1
ATOM 2514 C C . GLY A 1 328 ? -34.141 -21.267 -34.037 1.00 11.57 328 GLY A C 1
ATOM 2515 O O . GLY A 1 328 ? -33.619 -20.277 -34.555 1.00 12.55 328 GLY A O 1
ATOM 2516 N N . ILE A 1 329 ? -33.556 -22.474 -34.014 1.00 13.26 329 ILE A N 1
ATOM 2517 C CA . ILE A 1 329 ? -32.177 -22.668 -34.445 1.00 12.52 329 ILE A CA 1
ATOM 2518 C C . ILE A 1 329 ? -32.013 -22.332 -35.923 1.00 11.74 329 ILE A C 1
ATOM 2519 O O . ILE A 1 329 ? -31.020 -21.726 -36.335 1.00 12.62 329 ILE A O 1
ATOM 2524 N N . GLU A 1 330 ? -32.975 -22.737 -36.740 1.00 12.68 330 GLU A N 1
ATOM 2525 C CA A GLU A 1 330 ? -32.876 -22.457 -38.175 0.47 11.68 330 GLU A CA 1
ATOM 2526 C CA B GLU A 1 330 ? -32.884 -22.464 -38.168 0.53 11.91 330 GLU A CA 1
ATOM 2527 C C . GLU A 1 330 ? -32.812 -20.957 -38.427 1.00 11.83 330 GLU A C 1
ATOM 2528 O O . GLU A 1 330 ? -32.006 -20.493 -39.234 1.00 12.60 330 GLU A O 1
ATOM 2539 N N . GLU A 1 331 ? -33.631 -20.182 -37.721 1.00 11.87 331 GLU A N 1
ATOM 2540 C CA . GLU A 1 331 ? -33.650 -18.738 -37.919 1.00 12.39 331 GLU A CA 1
ATOM 2541 C C . GLU A 1 331 ? -32.376 -18.089 -37.387 1.00 9.84 331 GLU A C 1
ATOM 2542 O O . GLU A 1 331 ? -31.828 -17.183 -38.024 1.00 11.51 331 GLU A O 1
ATOM 2548 N N . MET A 1 332 ? -31.884 -18.531 -36.212 1.00 11.19 332 MET A N 1
ATOM 2549 C CA . MET A 1 332 ? -30.604 -18.051 -35.706 1.00 12.05 332 MET A CA 1
ATOM 2550 C C . MET A 1 332 ? -29.483 -18.255 -36.715 1.00 10.79 332 MET A C 1
ATOM 2551 O O . MET A 1 332 ? -28.661 -17.353 -36.942 1.00 11.43 332 MET A O 1
ATOM 2556 N N . CYS A 1 333 ? -29.422 -19.454 -37.307 1.00 11.34 333 CYS A N 1
ATOM 2557 C CA . CYS A 1 333 ? -28.363 -19.736 -38.272 1.00 10.72 333 CYS A CA 1
ATOM 2558 C C . CYS A 1 333 ? -28.555 -18.927 -39.555 1.00 10.08 333 CYS A C 1
ATOM 2559 O O . CYS A 1 333 ? -27.583 -18.435 -40.120 1.00 11.46 333 CYS A O 1
ATOM 2562 N N . ARG A 1 334 ? -29.798 -18.800 -40.026 1.00 10.38 334 ARG A N 1
ATOM 2563 C CA . ARG A 1 334 ? -30.077 -17.962 -41.194 1.00 10.00 334 ARG A CA 1
ATOM 2564 C C . ARG A 1 334 ? -29.565 -16.549 -40.963 1.00 10.53 334 ARG A C 1
ATOM 2565 O O . ARG A 1 334 ? -28.904 -15.948 -41.827 1.00 10.98 334 ARG A O 1
ATOM 2573 N N . ASP A 1 335 ? -29.879 -15.999 -39.801 1.00 10.07 335 ASP A N 1
ATOM 2574 C CA . ASP A 1 335 ? -29.568 -14.603 -39.558 1.00 10.52 335 ASP A CA 1
ATOM 2575 C C . ASP A 1 335 ? -28.076 -14.411 -39.347 1.00 9.74 335 ASP A C 1
ATOM 2576 O O . ASP A 1 335 ? -27.517 -13.395 -39.774 1.00 11.16 335 ASP A O 1
ATOM 2581 N N . LEU A 1 336 ? -27.413 -15.366 -38.660 1.00 10.88 336 LEU A N 1
ATOM 2582 C CA . LEU A 1 336 ? -25.956 -15.328 -38.575 1.00 10.96 336 LEU A CA 1
ATOM 2583 C C . LEU A 1 336 ? -25.325 -15.358 -39.955 1.00 10.80 336 LEU A C 1
ATOM 2584 O O . LEU A 1 336 ? -24.413 -14.578 -40.243 1.00 11.17 336 LEU A O 1
ATOM 2589 N N . TRP A 1 337 ? -25.796 -16.263 -40.826 1.00 11.39 337 TRP A N 1
ATOM 2590 C CA . TRP A 1 337 ? -25.199 -16.363 -42.165 1.00 11.78 337 TRP A CA 1
ATOM 2591 C C . TRP A 1 337 ? -25.430 -15.088 -42.979 1.00 11.08 337 TRP A C 1
ATOM 2592 O O . TRP A 1 337 ? -24.545 -14.650 -43.716 1.00 11.77 337 TRP A O 1
ATOM 2603 N N . ASN A 1 338 ? -26.581 -14.460 -42.809 1.00 11.26 338 ASN A N 1
ATOM 2604 C CA . ASN A 1 338 ? -26.852 -13.247 -43.560 1.00 11.57 338 ASN A CA 1
ATOM 2605 C C . ASN A 1 338 ? -25.880 -12.141 -43.147 1.00 11.03 338 ASN A C 1
ATOM 2606 O O . ASN A 1 338 ? -25.309 -11.438 -44.001 1.00 12.55 338 ASN A O 1
ATOM 2611 N N . TRP A 1 339 ? -25.661 -11.972 -41.829 1.00 11.27 339 TRP A N 1
ATOM 2612 C CA . TRP A 1 339 ? -24.683 -11.007 -41.330 1.00 11.46 339 TRP A CA 1
ATOM 2613 C C . TRP A 1 339 ? -23.279 -11.342 -41.809 1.00 10.57 339 TRP A C 1
ATOM 2614 O O . TRP A 1 339 ? -22.554 -10.469 -42.315 1.00 12.22 339 TRP A O 1
ATOM 2625 N N . ALA A 1 340 ? -22.894 -12.621 -41.712 1.00 10.38 340 ALA A N 1
ATOM 2626 C CA . ALA A 1 340 ? -21.526 -13.021 -42.047 1.00 11.20 340 ALA A CA 1
ATOM 2627 C C . ALA A 1 340 ? -21.257 -12.856 -43.535 1.00 12.45 340 ALA A C 1
ATOM 2628 O O . ALA A 1 340 ? -20.207 -12.365 -43.951 1.00 13.12 340 ALA A O 1
ATOM 2630 N N . SER A 1 341 ? -22.184 -13.312 -44.353 1.00 12.43 341 SER A N 1
ATOM 2631 C CA . SER A 1 341 ? -21.894 -13.268 -45.782 1.00 15.31 341 SER A CA 1
ATOM 2632 C C . SER A 1 341 ? -21.948 -11.844 -46.323 1.00 14.98 341 SER A C 1
ATOM 2633 O O . SER A 1 341 ? -21.204 -11.509 -47.254 1.00 18.30 341 SER A O 1
ATOM 2636 N N . LYS A 1 342 ? -22.785 -10.975 -45.748 1.00 14.06 342 LYS A N 1
ATOM 2637 C CA . LYS A 1 342 ? -22.783 -9.572 -46.166 1.00 14.95 342 LYS A CA 1
ATOM 2638 C C . LYS A 1 342 ? -21.653 -8.770 -45.541 1.00 14.52 342 LYS A C 1
ATOM 2639 O O . LYS A 1 342 ? -21.319 -7.696 -46.054 1.00 15.53 342 LYS A O 1
ATOM 2645 N N . ASN A 1 343 ? -21.069 -9.237 -44.429 1.00 12.84 343 ASN A N 1
ATOM 2646 C CA . ASN A 1 343 ? -20.034 -8.488 -43.715 1.00 12.44 343 ASN A CA 1
ATOM 2647 C C . ASN A 1 343 ? -18.949 -9.464 -43.270 1.00 11.53 343 ASN A C 1
ATOM 2648 O O . ASN A 1 343 ? -18.711 -9.651 -42.073 1.00 12.47 343 ASN A O 1
ATOM 2653 N N . PRO A 1 344 ? -18.273 -10.116 -44.220 1.00 12.72 344 PRO A N 1
ATOM 2654 C CA . PRO A 1 344 ? -17.323 -11.176 -43.845 1.00 12.71 344 PRO A CA 1
ATOM 2655 C C . PRO A 1 344 ? -16.154 -10.685 -43.010 1.00 12.07 344 PRO A C 1
ATOM 2656 O O . PRO A 1 344 ? -15.553 -11.484 -42.285 1.00 12.85 344 PRO A O 1
ATOM 2660 N N . TYR A 1 345 ? -15.839 -9.388 -43.064 1.00 12.95 345 TYR A N 1
ATOM 2661 C CA . TYR A 1 345 ? -14.801 -8.769 -42.257 1.00 14.21 345 TYR A CA 1
ATOM 2662 C C . TYR A 1 345 ? -15.398 -7.797 -41.237 1.00 14.92 345 TYR A C 1
ATOM 2663 O O . TYR A 1 345 ? -14.741 -6.838 -40.824 1.00 18.77 345 TYR A O 1
ATOM 2672 N N . GLY A 1 346 ? -16.653 -8.030 -40.848 1.00 13.06 346 GLY A N 1
ATOM 2673 C CA . GLY A 1 346 ? -17.272 -7.210 -39.827 1.00 15.23 346 GLY A CA 1
ATOM 2674 C C . GLY A 1 346 ? -17.486 -5.784 -40.318 1.00 14.83 346 GLY A C 1
ATOM 2675 O O . GLY A 1 346 ? -17.626 -5.514 -41.520 1.00 17.05 346 GLY A O 1
ATOM 2676 N N . TYR A 1 347 ? -17.535 -4.858 -39.360 1.00 15.57 347 TYR A N 1
ATOM 2677 C CA . TYR A 1 347 ? -17.870 -3.484 -39.699 1.00 17.68 347 TYR A CA 1
ATOM 2678 C C . TYR A 1 347 ? -16.749 -2.826 -40.473 1.00 19.31 347 TYR A C 1
ATOM 2679 O O . TYR A 1 347 ? -17.000 -1.908 -41.262 1.00 21.81 347 TYR A O 1
ATOM 2688 N N . ALA A 1 348 ? -15.509 -3.267 -40.258 1.00 20.15 348 ALA A N 1
ATOM 2689 C CA . ALA A 1 348 ? -14.394 -2.601 -40.914 1.00 24.18 348 ALA A CA 1
ATOM 2690 C C . ALA A 1 348 ? -14.358 -2.915 -42.398 1.00 25.31 348 ALA A C 1
ATOM 2691 O O . ALA A 1 348 ? -13.849 -2.111 -43.185 1.00 26.84 348 ALA A O 1
ATOM 2693 N N . GLY A 1 349 ? -14.857 -4.075 -42.800 1.00 25.50 349 GLY A N 1
ATOM 2694 C CA . GLY A 1 349 ? -14.878 -4.440 -44.212 1.00 28.92 349 GLY A CA 1
ATOM 2695 C C . GLY A 1 349 ? -13.562 -4.975 -44.737 1.00 34.77 349 GLY A C 1
ATOM 2696 O O . GLY A 1 349 ? -12.535 -4.889 -44.057 1.00 36.59 349 GLY A O 1
ATOM 2697 N N . ARG B 1 7 ? 14.819 -3.872 6.028 1.00 20.71 7 ARG B N 1
ATOM 2698 C CA . ARG B 1 7 ? 13.668 -4.422 5.322 1.00 18.79 7 ARG B CA 1
ATOM 2699 C C . ARG B 1 7 ? 12.436 -3.582 5.647 1.00 18.33 7 ARG B C 1
ATOM 2700 O O . ARG B 1 7 ? 12.175 -3.271 6.822 1.00 19.04 7 ARG B O 1
ATOM 2708 N N . THR B 1 8 ? 11.689 -3.178 4.611 1.00 17.22 8 THR B N 1
ATOM 2709 C CA . THR B 1 8 ? 10.607 -2.219 4.780 1.00 17.10 8 THR B CA 1
ATOM 2710 C C . THR B 1 8 ? 9.279 -2.872 4.412 1.00 15.88 8 THR B C 1
ATOM 2711 O O . THR B 1 8 ? 9.146 -3.480 3.344 1.00 15.83 8 THR B O 1
ATOM 2715 N N . ILE B 1 9 ? 8.295 -2.719 5.289 1.00 14.89 9 ILE B N 1
ATOM 2716 C CA . ILE B 1 9 ? 6.959 -3.283 5.113 1.00 14.03 9 ILE B CA 1
ATOM 2717 C C . ILE B 1 9 ? 5.968 -2.140 4.987 1.00 13.93 9 ILE B C 1
ATOM 2718 O O . ILE B 1 9 ? 6.014 -1.186 5.773 1.00 14.77 9 ILE B O 1
ATOM 2723 N N . LEU B 1 10 ? 5.063 -2.242 4.007 1.00 12.95 10 LEU B N 1
ATOM 2724 C CA . LEU B 1 10 ? 3.928 -1.334 3.925 1.00 13.08 10 LEU B CA 1
ATOM 2725 C C . LEU B 1 10 ? 2.764 -1.971 4.676 1.00 13.17 10 LEU B C 1
ATOM 2726 O O . LEU B 1 10 ? 2.408 -3.125 4.416 1.00 13.65 10 LEU B O 1
ATOM 2731 N N . VAL B 1 11 ? 2.173 -1.238 5.620 1.00 13.29 11 VAL B N 1
ATOM 2732 C CA . VAL B 1 11 ? 1.051 -1.748 6.388 1.00 12.58 11 VAL B CA 1
ATOM 2733 C C . VAL B 1 11 ? -0.153 -0.871 6.094 1.00 12.41 11 VAL B C 1
ATOM 2734 O O . VAL B 1 11 ? -0.222 0.276 6.547 1.00 13.36 11 VAL B O 1
ATOM 2738 N N . THR B 1 12 ? -1.113 -1.408 5.335 1.00 11.89 12 THR B N 1
ATOM 2739 C CA . THR B 1 12 ? -2.345 -0.651 5.140 1.00 11.72 12 THR B CA 1
ATOM 2740 C C . THR B 1 12 ? -3.238 -0.841 6.363 1.00 11.65 12 THR B C 1
ATOM 2741 O O . THR B 1 12 ? -3.235 -1.902 6.995 1.00 12.35 12 THR B O 1
ATOM 2745 N N . GLY B 1 13 ? -4.014 0.187 6.693 1.00 12.85 13 GLY B N 1
ATOM 2746 C CA . GLY B 1 13 ? -4.859 0.064 7.860 1.00 12.28 13 GLY B CA 1
ATOM 2747 C C . GLY B 1 13 ? -4.099 -0.018 9.168 1.00 13.05 13 GLY B C 1
ATOM 2748 O O . GLY B 1 13 ? -4.659 -0.485 10.170 1.00 13.59 13 GLY B O 1
ATOM 2749 N N . GLY B 1 14 ? -2.823 0.407 9.191 1.00 12.58 14 GLY B N 1
ATOM 2750 C CA . GLY B 1 14 ? -1.963 0.180 10.341 1.00 13.01 14 GLY B CA 1
ATOM 2751 C C . GLY B 1 14 ? -2.262 1.049 11.552 1.00 13.31 14 GLY B C 1
ATOM 2752 O O . GLY B 1 14 ? -1.679 0.797 12.618 1.00 13.94 14 GLY B O 1
ATOM 2753 N N . ALA B 1 15 ? -3.110 2.068 11.428 1.00 13.45 15 ALA B N 1
ATOM 2754 C CA . ALA B 1 15 ? -3.512 2.820 12.608 1.00 13.54 15 ALA B CA 1
ATOM 2755 C C . ALA B 1 15 ? -4.631 2.140 13.384 1.00 12.92 15 ALA B C 1
ATOM 2756 O O . ALA B 1 15 ? -4.952 2.585 14.496 1.00 13.68 15 ALA B O 1
ATOM 2758 N N . GLY B 1 16 ? -5.262 1.102 12.810 1.00 13.64 16 GLY B N 1
ATOM 2759 C CA . GLY B 1 16 ? -6.404 0.478 13.439 1.00 13.54 16 GLY B CA 1
ATOM 2760 C C . GLY B 1 16 ? -5.990 -0.485 14.559 1.00 12.15 16 GLY B C 1
ATOM 2761 O O . GLY B 1 16 ? -4.838 -0.533 15.003 1.00 13.04 16 GLY B O 1
ATOM 2762 N N . TYR B 1 17 ? -6.981 -1.222 15.072 1.00 11.77 17 TYR B N 1
ATOM 2763 C CA . TYR B 1 17 ? -6.772 -2.145 16.222 1.00 12.73 17 TYR B CA 1
ATOM 2764 C C . TYR B 1 17 ? -5.657 -3.158 15.944 1.00 12.06 17 TYR B C 1
ATOM 2765 O O . TYR B 1 17 ? -4.553 -3.004 16.499 1.00 12.35 17 TYR B O 1
ATOM 2774 N N . ILE B 1 18 ? -5.948 -4.187 15.148 1.00 11.41 18 ILE B N 1
ATOM 2775 C CA . ILE B 1 18 ? -4.936 -5.258 14.912 1.00 11.54 18 ILE B CA 1
ATOM 2776 C C . ILE B 1 18 ? -3.703 -4.639 14.245 1.00 11.50 18 ILE B C 1
ATOM 2777 O O . ILE B 1 18 ? -2.583 -5.039 14.616 1.00 12.23 18 ILE B O 1
ATOM 2782 N N . GLY B 1 19 ? -3.895 -3.675 13.337 1.00 11.45 19 GLY B N 1
ATOM 2783 C CA . GLY B 1 19 ? -2.758 -3.104 12.641 1.00 12.59 19 GLY B CA 1
ATOM 2784 C C . GLY B 1 19 ? -1.781 -2.427 13.581 1.00 12.00 19 GLY B C 1
ATOM 2785 O O . GLY B 1 19 ? -0.575 -2.594 13.446 1.00 12.36 19 GLY B O 1
ATOM 2786 N N . SER B 1 20 ? -2.288 -1.612 14.508 1.00 12.02 20 SER B N 1
ATOM 2787 C CA . SER B 1 20 ? -1.371 -0.897 15.395 1.00 11.85 20 SER B CA 1
ATOM 2788 C C . SER B 1 20 ? -0.555 -1.852 16.254 1.00 11.06 20 SER B C 1
ATOM 2789 O O . SER B 1 20 ? 0.651 -1.625 16.462 1.00 12.04 20 SER B O 1
ATOM 2792 N N . HIS B 1 21 ? -1.179 -2.938 16.739 1.00 10.80 21 HIS B N 1
ATOM 2793 C CA . HIS B 1 21 ? -0.439 -3.924 17.517 1.00 10.48 21 HIS B CA 1
ATOM 2794 C C . HIS B 1 21 ? 0.595 -4.619 16.657 1.00 11.31 21 HIS B C 1
ATOM 2795 O O . HIS B 1 21 ? 1.688 -4.955 17.143 1.00 11.74 21 HIS B O 1
ATOM 2802 N N . THR B 1 22 ? 0.271 -4.840 15.373 1.00 11.20 22 THR B N 1
ATOM 2803 C CA . THR B 1 22 ? 1.210 -5.486 14.464 1.00 11.41 22 THR B CA 1
ATOM 2804 C C . THR B 1 22 ? 2.366 -4.552 14.141 1.00 11.29 22 THR B C 1
ATOM 2805 O O . THR B 1 22 ? 3.522 -4.983 14.134 1.00 12.37 22 THR B O 1
ATOM 2809 N N . VAL B 1 23 ? 2.071 -3.264 13.926 1.00 11.03 23 VAL B N 1
ATOM 2810 C CA . VAL B 1 23 ? 3.137 -2.286 13.685 1.00 12.23 23 VAL B CA 1
ATOM 2811 C C . VAL B 1 23 ? 4.125 -2.265 14.855 1.00 12.33 23 VAL B C 1
ATOM 2812 O O . VAL B 1 23 ? 5.348 -2.220 14.657 1.00 12.72 23 VAL B O 1
ATOM 2816 N N . LEU B 1 24 ? 3.614 -2.286 16.084 1.00 12.31 24 LEU B N 1
ATOM 2817 C CA . LEU B 1 24 ? 4.513 -2.305 17.247 1.00 13.33 24 LEU B CA 1
ATOM 2818 C C . LEU B 1 24 ? 5.468 -3.498 17.188 1.00 12.89 24 LEU B C 1
ATOM 2819 O O . LEU B 1 24 ? 6.677 -3.347 17.388 1.00 13.36 24 LEU B O 1
ATOM 2824 N N . GLN B 1 25 ? 4.945 -4.698 16.922 1.00 11.88 25 GLN B N 1
ATOM 2825 C CA . GLN B 1 25 ? 5.813 -5.870 16.836 1.00 13.29 25 GLN B CA 1
ATOM 2826 C C . GLN B 1 25 ? 6.787 -5.782 15.663 1.00 11.89 25 GLN B C 1
ATOM 2827 O O . GLN B 1 25 ? 7.970 -6.149 15.793 1.00 13.17 25 GLN B O 1
ATOM 2833 N N . LEU B 1 26 ? 6.324 -5.288 14.503 1.00 12.54 26 LEU B N 1
ATOM 2834 C CA . LEU B 1 26 ? 7.248 -5.123 13.385 1.00 13.36 26 LEU B CA 1
ATOM 2835 C C . LEU B 1 26 ? 8.420 -4.214 13.751 1.00 12.01 26 LEU B C 1
ATOM 2836 O O . LEU B 1 26 ? 9.571 -4.492 13.385 1.00 13.42 26 LEU B O 1
ATOM 2841 N N . LEU B 1 27 ? 8.140 -3.106 14.428 1.00 12.96 27 LEU B N 1
ATOM 2842 C CA . LEU B 1 27 ? 9.207 -2.188 14.831 1.00 13.54 27 LEU B CA 1
ATOM 2843 C C . LEU B 1 27 ? 10.171 -2.854 15.802 1.00 13.65 27 LEU B C 1
ATOM 2844 O O . LEU B 1 27 ? 11.394 -2.718 15.647 1.00 15.04 27 LEU B O 1
ATOM 2849 N N . GLN B 1 28 ? 9.647 -3.659 16.730 1.00 14.07 28 GLN B N 1
ATOM 2850 C CA . GLN B 1 28 ? 10.536 -4.368 17.650 1.00 15.45 28 GLN B CA 1
ATOM 2851 C C . GLN B 1 28 ? 11.398 -5.386 16.915 1.00 14.52 28 GLN B C 1
ATOM 2852 O O . GLN B 1 28 ? 12.558 -5.627 17.310 1.00 17.04 28 GLN B O 1
ATOM 2858 N N . GLN B 1 29 ? 10.869 -5.969 15.841 1.00 14.86 29 GLN B N 1
ATOM 2859 C CA . GLN B 1 29 ? 11.600 -6.944 15.058 1.00 15.42 29 GLN B CA 1
ATOM 2860 C C . GLN B 1 29 ? 12.598 -6.295 14.106 1.00 18.30 29 GLN B C 1
ATOM 2861 O O . GLN B 1 29 ? 13.327 -7.017 13.414 1.00 21.40 29 GLN B O 1
ATOM 2867 N N . GLY B 1 30 ? 12.681 -4.961 14.072 1.00 15.02 30 GLY B N 1
ATOM 2868 C CA . GLY B 1 30 ? 13.716 -4.286 13.316 1.00 16.26 30 GLY B CA 1
ATOM 2869 C C . GLY B 1 30 ? 13.312 -3.863 11.929 1.00 16.10 30 GLY B C 1
ATOM 2870 O O . GLY B 1 30 ? 14.175 -3.421 11.166 1.00 18.58 30 GLY B O 1
ATOM 2871 N N . PHE B 1 31 ? 12.038 -3.998 11.565 1.00 15.50 31 PHE B N 1
ATOM 2872 C CA . PHE B 1 31 ? 11.578 -3.557 10.249 1.00 15.33 31 PHE B CA 1
ATOM 2873 C C . PHE B 1 31 ? 11.407 -2.047 10.226 1.00 15.99 31 PHE B C 1
ATOM 2874 O O . PHE B 1 31 ? 11.046 -1.422 11.226 1.00 17.24 31 PHE B O 1
ATOM 2882 N N . ARG B 1 32 ? 11.610 -1.463 9.042 1.00 16.82 32 ARG B N 1
ATOM 2883 C CA . ARG B 1 32 ? 11.062 -0.142 8.771 1.00 16.69 32 ARG B CA 1
ATOM 2884 C C . ARG B 1 32 ? 9.614 -0.342 8.336 1.00 15.33 32 ARG B C 1
ATOM 2885 O O . ARG B 1 32 ? 9.313 -1.264 7.574 1.00 16.06 32 ARG B O 1
ATOM 2893 N N . VAL B 1 33 ? 8.716 0.499 8.830 1.00 15.04 33 VAL B N 1
ATOM 2894 C CA . VAL B 1 33 ? 7.280 0.329 8.613 1.00 14.79 33 VAL B CA 1
ATOM 2895 C C . VAL B 1 33 ? 6.720 1.623 8.047 1.00 14.93 33 VAL B C 1
ATOM 2896 O O . VAL B 1 33 ? 6.902 2.695 8.640 1.00 17.15 33 VAL B O 1
ATOM 2900 N N . VAL B 1 34 ? 6.010 1.523 6.928 1.00 14.68 34 VAL B N 1
ATOM 2901 C CA . VAL B 1 34 ? 5.266 2.645 6.390 1.00 14.35 34 VAL B CA 1
ATOM 2902 C C . VAL B 1 34 ? 3.801 2.279 6.513 1.00 13.51 34 VAL B C 1
ATOM 2903 O O . VAL B 1 34 ? 3.368 1.246 5.983 1.00 15.42 34 VAL B O 1
ATOM 2907 N N . VAL B 1 35 ? 3.054 3.084 7.224 1.00 13.96 35 VAL B N 1
ATOM 2908 C CA . VAL B 1 35 ? 1.618 2.868 7.376 1.00 13.73 35 VAL B CA 1
ATOM 2909 C C . VAL B 1 35 ? 0.876 3.783 6.428 1.00 13.94 35 VAL B C 1
ATOM 2910 O O . VAL B 1 35 ? 1.175 4.979 6.351 1.00 15.93 35 VAL B O 1
ATOM 2914 N N . VAL B 1 36 ? -0.119 3.230 5.740 1.00 13.43 36 VAL B N 1
ATOM 2915 C CA . VAL B 1 36 ? -1.102 4.027 5.010 1.00 14.55 36 VAL B CA 1
ATOM 2916 C C . VAL B 1 36 ? -2.470 3.743 5.626 1.00 13.58 36 VAL B C 1
ATOM 2917 O O . VAL B 1 36 ? -2.905 2.583 5.700 1.00 15.77 36 VAL B O 1
ATOM 2921 N N . ASP B 1 37 ? -3.136 4.794 6.083 1.00 13.76 37 ASP B N 1
ATOM 2922 C CA . ASP B 1 37 ? -4.436 4.656 6.705 1.00 13.49 37 ASP B CA 1
ATOM 2923 C C . ASP B 1 37 ? -5.163 5.976 6.520 1.00 14.44 37 ASP B C 1
ATOM 2924 O O . ASP B 1 37 ? -4.560 7.041 6.663 1.00 16.76 37 ASP B O 1
ATOM 2929 N N . ASN B 1 38 ? -6.452 5.909 6.150 1.00 14.71 38 ASN B N 1
ATOM 2930 C CA . ASN B 1 38 ? -7.218 7.131 5.939 1.00 15.46 38 ASN B CA 1
ATOM 2931 C C . ASN B 1 38 ? -7.835 7.679 7.220 1.00 16.08 38 ASN B C 1
ATOM 2932 O O . ASN B 1 38 ? -8.487 8.734 7.181 1.00 18.24 38 ASN B O 1
ATOM 2937 N N . LEU B 1 39 ? -7.617 6.996 8.338 1.00 16.44 39 LEU B N 1
ATOM 2938 C CA . LEU B 1 39 ? -8.124 7.404 9.646 1.00 17.07 39 LEU B CA 1
ATOM 2939 C C . LEU B 1 39 ? -9.644 7.438 9.713 1.00 17.59 39 LEU B C 1
ATOM 2940 O O . LEU B 1 39 ? -10.235 8.112 10.566 1.00 20.79 39 LEU B O 1
ATOM 2945 N N . ASP B 1 40 ? -10.309 6.722 8.784 1.00 18.30 40 ASP B N 1
ATOM 2946 C CA . ASP B 1 40 ? -11.752 6.575 8.888 1.00 20.80 40 ASP B CA 1
ATOM 2947 C C . ASP B 1 40 ? -12.197 5.998 10.227 1.00 21.49 40 ASP B C 1
ATOM 2948 O O . ASP B 1 40 ? -13.288 6.338 10.706 1.00 22.27 40 ASP B O 1
ATOM 2953 N N . ASN B 1 41 ? -11.501 4.976 10.718 1.00 19.50 41 ASN B N 1
ATOM 2954 C CA . ASN B 1 41 ? -11.947 4.225 11.886 1.00 18.61 41 ASN B CA 1
ATOM 2955 C C . ASN B 1 41 ? -10.829 4.153 12.902 1.00 17.51 41 ASN B C 1
ATOM 2956 O O . ASN B 1 41 ? -10.764 3.194 13.670 1.00 19.05 41 ASN B O 1
ATOM 2961 N N . ALA B 1 42 ? -9.922 5.132 12.902 1.00 17.76 42 ALA B N 1
ATOM 2962 C CA . ALA B 1 42 ? -8.816 5.112 13.860 1.00 17.75 42 ALA B CA 1
ATOM 2963 C C . ALA B 1 42 ? -8.342 6.533 14.104 1.00 18.65 42 ALA B C 1
ATOM 2964 O O . ALA B 1 42 ? -8.606 7.445 13.318 1.00 20.48 42 ALA B O 1
ATOM 2966 N N . SER B 1 43 ? -7.629 6.710 15.225 1.00 19.71 43 SER B N 1
ATOM 2967 C CA . SER B 1 43 ? -7.048 7.983 15.604 1.00 20.72 43 SER B CA 1
ATOM 2968 C C . SER B 1 43 ? -5.553 7.951 15.290 1.00 21.46 43 SER B C 1
ATOM 2969 O O . SER B 1 43 ? -4.898 6.924 15.492 1.00 20.64 43 SER B O 1
ATOM 2972 N N . GLU B 1 44 ? -4.998 9.083 14.828 1.00 22.55 44 GLU B N 1
ATOM 2973 C CA . GLU B 1 44 ? -3.543 9.149 14.683 1.00 23.30 44 GLU B CA 1
ATOM 2974 C C . GLU B 1 44 ? -2.817 8.974 16.018 1.00 21.78 44 GLU B C 1
ATOM 2975 O O . GLU B 1 44 ? -1.629 8.613 16.036 1.00 21.83 44 GLU B O 1
ATOM 2981 N N . ALA B 1 45 ? -3.510 9.171 17.141 1.00 18.70 45 ALA B N 1
ATOM 2982 C CA . ALA B 1 45 ? -2.873 8.949 18.432 1.00 17.52 45 ALA B CA 1
ATOM 2983 C C . ALA B 1 45 ? -2.407 7.513 18.602 1.00 16.66 45 ALA B C 1
ATOM 2984 O O . ALA B 1 45 ? -1.466 7.271 19.365 1.00 16.80 45 ALA B O 1
ATOM 2986 N N . ALA B 1 46 ? -3.069 6.541 17.954 1.00 15.97 46 ALA B N 1
ATOM 2987 C CA . ALA B 1 46 ? -2.651 5.150 18.096 1.00 16.16 46 ALA B CA 1
ATOM 2988 C C . ALA B 1 46 ? -1.211 4.975 17.649 1.00 16.11 46 ALA B C 1
ATOM 2989 O O . ALA B 1 46 ? -0.397 4.361 18.355 1.00 16.27 46 ALA B O 1
ATOM 2991 N N . LEU B 1 47 ? -0.864 5.524 16.484 1.00 15.31 47 LEU B N 1
ATOM 2992 C CA . LEU B 1 47 ? 0.497 5.368 15.990 1.00 15.50 47 LEU B CA 1
ATOM 2993 C C . LEU B 1 47 ? 1.493 6.225 16.763 1.00 15.29 47 LEU B C 1
ATOM 2994 O O . LEU B 1 47 ? 2.653 5.817 16.907 1.00 16.56 47 LEU B O 1
ATOM 2999 N N . ALA B 1 48 ? 1.079 7.396 17.266 1.00 15.12 48 ALA B N 1
ATOM 3000 C CA . ALA B 1 48 ? 1.963 8.174 18.136 1.00 15.71 48 ALA B CA 1
ATOM 3001 C C . ALA B 1 48 ? 2.338 7.357 19.364 1.00 15.69 48 ALA B C 1
ATOM 3002 O O . ALA B 1 48 ? 3.500 7.349 19.793 1.00 16.21 48 ALA B O 1
ATOM 3004 N N . ARG B 1 49 ? 1.366 6.648 19.936 1.00 14.75 49 ARG B N 1
ATOM 3005 C CA . ARG B 1 49 ? 1.646 5.830 21.118 1.00 13.81 49 ARG B CA 1
ATOM 3006 C C . ARG B 1 49 ? 2.450 4.598 20.764 1.00 14.16 49 ARG B C 1
ATOM 3007 O O . ARG B 1 49 ? 3.323 4.192 21.549 1.00 15.13 49 ARG B O 1
ATOM 3015 N N . VAL B 1 50 ? 2.177 3.990 19.603 1.00 14.57 50 VAL B N 1
ATOM 3016 C CA . VAL B 1 50 ? 3.010 2.883 19.156 1.00 14.78 50 VAL B CA 1
ATOM 3017 C C . VAL B 1 50 ? 4.457 3.339 19.032 1.00 14.50 50 VAL B C 1
ATOM 3018 O O . VAL B 1 50 ? 5.385 2.639 19.465 1.00 15.19 50 VAL B O 1
ATOM 3022 N N . ALA B 1 51 ? 4.673 4.533 18.471 1.00 14.89 51 ALA B N 1
ATOM 3023 C CA . ALA B 1 51 ? 6.035 5.020 18.319 1.00 16.43 51 ALA B CA 1
ATOM 3024 C C . ALA B 1 51 ? 6.702 5.214 19.678 1.00 16.94 51 ALA B C 1
ATOM 3025 O O . ALA B 1 51 ? 7.877 4.878 19.847 1.00 19.65 51 ALA B O 1
ATOM 3027 N N . GLU B 1 52 ? 5.942 5.685 20.678 1.00 17.17 52 GLU B N 1
ATOM 3028 C CA . GLU B 1 52 ? 6.499 5.803 22.034 1.00 17.86 52 GLU B CA 1
ATOM 3029 C C . GLU B 1 52 ? 6.864 4.431 22.602 1.00 17.53 52 GLU B C 1
ATOM 3030 O O . GLU B 1 52 ? 7.969 4.233 23.139 1.00 19.48 52 GLU B O 1
ATOM 3036 N N . LEU B 1 53 ? 5.954 3.454 22.483 1.00 15.82 53 LEU B N 1
ATOM 3037 C CA . LEU B 1 53 ? 6.202 2.115 22.989 1.00 15.86 53 LEU B CA 1
ATOM 3038 C C . LEU B 1 53 ? 7.338 1.423 22.250 1.00 16.32 53 LEU B C 1
ATOM 3039 O O . LEU B 1 53 ? 7.945 0.511 22.815 1.00 18.96 53 LEU B O 1
ATOM 3044 N N . ALA B 1 54 ? 7.629 1.816 21.007 1.00 15.82 54 ALA B N 1
ATOM 3045 C CA . ALA B 1 54 ? 8.714 1.235 20.235 1.00 16.14 54 ALA B CA 1
ATOM 3046 C C . ALA B 1 54 ? 10.090 1.727 20.671 1.00 16.93 54 ALA B C 1
ATOM 3047 O O . ALA B 1 54 ? 11.084 1.197 20.165 1.00 18.40 54 ALA B O 1
ATOM 3049 N N . GLY B 1 55 ? 10.162 2.760 21.512 1.00 18.54 55 GLY B N 1
ATOM 3050 C CA . GLY B 1 55 ? 11.440 3.168 22.093 1.00 18.45 55 GLY B CA 1
ATOM 3051 C C . GLY B 1 55 ? 12.445 3.530 21.011 1.00 19.09 55 GLY B C 1
ATOM 3052 O O . GLY B 1 55 ? 12.183 4.370 20.137 1.00 21.51 55 GLY B O 1
ATOM 3053 N N . HIS B 1 56 ? 13.526 2.931 21.031 1.00 20.58 56 HIS B N 1
ATOM 3054 C CA . HIS B 1 56 ? 14.626 3.114 20.084 1.00 21.13 56 HIS B CA 1
ATOM 3055 C C . HIS B 1 56 ? 14.198 2.935 18.632 1.00 23.09 56 HIS B C 1
ATOM 3056 O O . HIS B 1 56 ? 14.890 3.428 17.730 1.00 28.58 56 HIS B O 1
ATOM 3058 N N . ASP B 1 57 ? 13.213 2.178 18.363 1.00 19.90 57 ASP B N 1
ATOM 3059 C CA . ASP B 1 57 ? 12.783 1.895 16.996 1.00 20.71 57 ASP B CA 1
ATOM 3060 C C . ASP B 1 57 ? 11.663 2.800 16.505 1.00 19.45 57 ASP B C 1
ATOM 3061 O O . ASP B 1 57 ? 11.197 2.612 15.373 1.00 19.99 57 ASP B O 1
ATOM 3066 N N . GLY B 1 58 ? 11.219 3.762 17.308 1.00 21.44 58 GLY B N 1
ATOM 3067 C CA . GLY B 1 58 ? 10.099 4.598 16.912 1.00 23.13 58 GLY B CA 1
ATOM 3068 C C . GLY B 1 58 ? 10.367 5.388 15.650 1.00 21.90 58 GLY B C 1
ATOM 3069 O O . GLY B 1 58 ? 9.443 5.651 14.871 1.00 23.77 58 GLY B O 1
ATOM 3070 N N . ALA B 1 59 ? 11.635 5.746 15.401 1.00 22.64 59 ALA B N 1
ATOM 3071 C CA . ALA B 1 59 ? 11.934 6.512 14.200 1.00 24.34 59 ALA B CA 1
ATOM 3072 C C . ALA B 1 59 ? 11.788 5.680 12.942 1.00 24.89 59 ALA B C 1
ATOM 3073 O O . ALA B 1 59 ? 11.800 6.242 11.841 1.00 25.82 59 ALA B O 1
ATOM 3075 N N . ASN B 1 60 ? 11.622 4.370 13.071 1.00 20.88 60 ASN B N 1
ATOM 3076 C CA . ASN B 1 60 ? 11.457 3.518 11.908 1.00 19.29 60 ASN B CA 1
ATOM 3077 C C . ASN B 1 60 ? 10.009 3.431 11.426 1.00 18.75 60 ASN B C 1
ATOM 3078 O O . ASN B 1 60 ? 9.724 2.656 10.507 1.00 19.60 60 ASN B O 1
ATOM 3083 N N . LEU B 1 61 ? 9.102 4.194 12.027 1.00 17.55 61 LEU B N 1
ATOM 3084 C CA . LEU B 1 61 ? 7.703 4.265 11.614 1.00 17.51 61 LEU B CA 1
ATOM 3085 C C . LEU B 1 61 ? 7.452 5.563 10.858 1.00 18.55 61 LEU B C 1
ATOM 3086 O O . LEU B 1 61 ? 7.747 6.655 11.360 1.00 20.21 61 LEU B O 1
ATOM 3091 N N . VAL B 1 62 ? 6.880 5.432 9.665 1.00 18.24 62 VAL B N 1
ATOM 3092 C CA . VAL B 1 62 ? 6.442 6.534 8.820 1.00 18.95 62 VAL B CA 1
ATOM 3093 C C . VAL B 1 62 ? 4.943 6.354 8.617 1.00 17.92 62 VAL B C 1
ATOM 3094 O O . VAL B 1 62 ? 4.490 5.243 8.315 1.00 19.39 62 VAL B O 1
ATOM 3098 N N . PHE B 1 63 ? 4.177 7.442 8.738 1.00 18.32 63 PHE B N 1
ATOM 3099 C CA . PHE B 1 63 ? 2.728 7.410 8.560 1.00 17.23 63 PHE B CA 1
ATOM 3100 C C . PHE B 1 63 ? 2.294 8.343 7.433 1.00 17.71 63 PHE B C 1
ATOM 3101 O O . PHE B 1 63 ? 2.721 9.505 7.381 1.00 19.82 63 PHE B O 1
ATOM 3109 N N . HIS B 1 64 ? 1.438 7.832 6.532 1.00 17.72 64 HIS B N 1
ATOM 3110 C CA . HIS B 1 64 ? 0.820 8.620 5.468 1.00 18.87 64 HIS B CA 1
ATOM 3111 C C . HIS B 1 64 ? -0.687 8.452 5.550 1.00 17.82 64 HIS B C 1
ATOM 3112 O O . HIS B 1 64 ? -1.196 7.326 5.486 1.00 17.73 64 HIS B O 1
ATOM 3119 N N . LYS B 1 65 ? -1.398 9.572 5.684 1.00 18.05 65 LYS B N 1
ATOM 3120 C CA . LYS B 1 65 ? -2.853 9.565 5.719 1.00 17.99 65 LYS B CA 1
ATOM 3121 C C . LYS B 1 65 ? -3.321 9.515 4.269 1.00 18.97 65 LYS B C 1
ATOM 3122 O O . LYS B 1 65 ? -3.407 10.542 3.596 1.00 21.91 65 LYS B O 1
ATOM 3128 N N . VAL B 1 66 ? -3.614 8.309 3.776 1.00 17.90 66 VAL B N 1
ATOM 3129 C CA . VAL B 1 66 ? -3.912 8.047 2.368 1.00 17.84 66 VAL B CA 1
ATOM 3130 C C . VAL B 1 66 ? -4.980 6.977 2.341 1.00 17.00 66 VAL B C 1
ATOM 3131 O O . VAL B 1 66 ? -4.933 6.011 3.112 1.00 16.77 66 VAL B O 1
ATOM 3135 N N . ASP B 1 67 ? -5.938 7.145 1.434 1.00 15.73 67 ASP B N 1
ATOM 3136 C CA . ASP B 1 67 ? -6.939 6.132 1.120 1.00 14.31 67 ASP B CA 1
ATOM 3137 C C . ASP B 1 67 ? -6.378 5.245 0.015 1.00 14.72 67 ASP B C 1
ATOM 3138 O O . ASP B 1 67 ? -5.850 5.749 -0.984 1.00 15.51 67 ASP B O 1
ATOM 3143 N N . LEU B 1 68 ? -6.523 3.922 0.175 1.00 13.82 68 LEU B N 1
ATOM 3144 C CA . LEU B 1 68 ? -6.046 3.021 -0.867 1.00 14.58 68 LEU B CA 1
ATOM 3145 C C . LEU B 1 68 ? -6.672 3.262 -2.230 1.00 14.25 68 LEU B C 1
ATOM 3146 O O . LEU B 1 68 ? -6.093 2.838 -3.235 1.00 16.16 68 LEU B O 1
ATOM 3151 N N . ARG B 1 69 ? -7.859 3.867 -2.284 1.00 13.87 69 ARG B N 1
ATOM 3152 C CA . ARG B 1 69 ? -8.492 4.131 -3.575 1.00 14.06 69 ARG B CA 1
ATOM 3153 C C . ARG B 1 69 ? -7.846 5.307 -4.287 1.00 15.10 69 ARG B C 1
ATOM 3154 O O . ARG B 1 69 ? -8.144 5.523 -5.469 1.00 16.51 69 ARG B O 1
ATOM 3162 N N . ASP B 1 70 ? -6.995 6.083 -3.599 1.00 15.91 70 ASP B N 1
ATOM 3163 C CA . ASP B 1 70 ? -6.296 7.225 -4.198 1.00 16.77 70 ASP B CA 1
ATOM 3164 C C . ASP B 1 70 ? -5.059 6.693 -4.912 1.00 16.76 70 ASP B C 1
ATOM 3165 O O . ASP B 1 70 ? -3.958 6.636 -4.353 1.00 17.91 70 ASP B O 1
ATOM 3170 N N . ARG B 1 71 ? -5.249 6.316 -6.181 1.00 17.57 71 ARG B N 1
ATOM 3171 C CA . ARG B 1 71 ? -4.199 5.627 -6.928 1.00 18.29 71 ARG B CA 1
ATOM 3172 C C . ARG B 1 71 ? -2.945 6.484 -7.019 1.00 16.08 71 ARG B C 1
ATOM 3173 O O . ARG B 1 71 ? -1.832 5.996 -6.779 1.00 17.30 71 ARG B O 1
ATOM 3181 N N . HIS B 1 72 ? -3.105 7.781 -7.316 1.00 18.38 72 HIS B N 1
ATOM 3182 C CA . HIS B 1 72 ? -1.933 8.638 -7.416 1.00 18.30 72 HIS B CA 1
ATOM 3183 C C . HIS B 1 72 ? -1.139 8.668 -6.115 1.00 19.00 72 HIS B C 1
ATOM 3184 O O . HIS B 1 72 ? 0.095 8.599 -6.128 1.00 17.81 72 HIS B O 1
ATOM 3191 N N . ALA B 1 73 ? -1.828 8.846 -4.996 1.00 18.90 73 ALA B N 1
ATOM 3192 C CA . ALA B 1 73 ? -1.114 8.923 -3.722 1.00 18.31 73 ALA B CA 1
ATOM 3193 C C . ALA B 1 73 ? -0.422 7.606 -3.420 1.00 19.39 73 ALA B C 1
ATOM 3194 O O . ALA B 1 73 ? 0.704 7.579 -2.902 1.00 18.32 73 ALA B O 1
ATOM 3196 N N . LEU B 1 74 ? -1.072 6.502 -3.763 1.00 18.40 74 LEU B N 1
ATOM 3197 C CA . LEU B 1 74 ? -0.517 5.192 -3.456 1.00 18.45 74 LEU B CA 1
ATOM 3198 C C . LEU B 1 74 ? 0.704 4.917 -4.321 1.00 18.73 74 LEU B C 1
ATOM 3199 O O . LEU B 1 74 ? 1.717 4.406 -3.836 1.00 18.44 74 LEU B O 1
ATOM 3204 N N . VAL B 1 75 ? 0.614 5.256 -5.610 1.00 18.35 75 VAL B N 1
ATOM 3205 C CA . VAL B 1 75 ? 1.757 5.130 -6.513 1.00 17.64 75 VAL B CA 1
ATOM 3206 C C . VAL B 1 75 ? 2.969 5.884 -5.969 1.00 17.96 75 VAL B C 1
ATOM 3207 O O . VAL B 1 75 ? 4.096 5.372 -5.987 1.00 19.88 75 VAL B O 1
ATOM 3211 N N . ASP B 1 76 ? 2.762 7.111 -5.483 1.00 19.13 76 ASP B N 1
ATOM 3212 C CA . ASP B 1 76 ? 3.876 7.895 -4.952 1.00 21.85 76 ASP B CA 1
ATOM 3213 C C . ASP B 1 76 ? 4.491 7.243 -3.716 1.00 21.13 76 ASP B C 1
ATOM 3214 O O . ASP B 1 76 ? 5.703 7.361 -3.496 1.00 23.76 76 ASP B O 1
ATOM 3219 N N . ILE B 1 77 ? 3.680 6.578 -2.887 1.00 20.44 77 ILE B N 1
ATOM 3220 C CA . ILE B 1 77 ? 4.232 5.877 -1.724 1.00 20.30 77 ILE B CA 1
ATOM 3221 C C . ILE B 1 77 ? 5.106 4.714 -2.170 1.00 21.80 77 ILE B C 1
ATOM 3222 O O . ILE B 1 77 ? 6.205 4.504 -1.646 1.00 22.32 77 ILE B O 1
ATOM 3227 N N . PHE B 1 78 ? 4.633 3.937 -3.145 1.00 19.69 78 PHE B N 1
ATOM 3228 C CA . PHE B 1 78 ? 5.433 2.810 -3.614 1.00 21.73 78 PHE B CA 1
ATOM 3229 C C . PHE B 1 78 ? 6.697 3.273 -4.319 1.00 26.37 78 PHE B C 1
ATOM 3230 O O . PHE B 1 78 ? 7.727 2.597 -4.247 1.00 28.75 78 PHE B O 1
ATOM 3238 N N . SER B 1 79 ? 6.632 4.422 -4.994 1.00 26.76 79 SER B N 1
ATOM 3239 C CA . SER B 1 79 ? 7.801 4.900 -5.780 1.00 28.20 79 SER B CA 1
ATOM 3240 C C . SER B 1 79 ? 8.884 5.431 -4.840 1.00 29.66 79 SER B C 1
ATOM 3241 O O . SER B 1 79 ? 10.046 5.524 -5.275 1.00 32.26 79 SER B O 1
ATOM 3244 N N . SER B 1 80 ? 8.517 5.757 -3.601 1.00 32.25 80 SER B N 1
ATOM 3245 C CA . SER B 1 80 ? 9.497 6.373 -2.671 1.00 29.40 80 SER B CA 1
ATOM 3246 C C . SER B 1 80 ? 10.122 5.321 -1.750 1.00 29.87 80 SER B C 1
ATOM 3247 O O . SER B 1 80 ? 10.975 5.706 -0.928 1.00 30.39 80 SER B O 1
ATOM 3250 N N . HIS B 1 81 ? 9.727 4.050 -1.879 1.00 29.84 81 HIS B N 1
ATOM 3251 C CA . HIS B 1 81 ? 10.236 3.000 -0.954 1.00 28.50 81 HIS B CA 1
ATOM 3252 C C . HIS B 1 81 ? 10.394 1.659 -1.671 1.00 30.91 81 HIS B C 1
ATOM 3253 O O . HIS B 1 81 ? 9.650 1.412 -2.626 1.00 32.21 81 HIS B O 1
ATOM 3260 N N . ARG B 1 82 ? 11.319 0.817 -1.214 1.00 26.07 82 ARG B N 1
ATOM 3261 C CA . ARG B 1 82 ? 11.425 -0.556 -1.774 1.00 23.70 82 ARG B CA 1
ATOM 3262 C C . ARG B 1 82 ? 10.778 -1.480 -0.742 1.00 21.67 82 ARG B C 1
ATOM 3263 O O . ARG B 1 82 ? 11.417 -1.738 0.289 1.00 24.75 82 ARG B O 1
ATOM 3265 N N . PHE B 1 83 ? 9.550 -1.935 -0.995 1.00 18.51 83 PHE B N 1
ATOM 3266 C CA . PHE B 1 83 ? 8.821 -2.728 0.025 1.00 18.57 83 PHE B CA 1
ATOM 3267 C C . PHE B 1 83 ? 9.062 -4.225 -0.144 1.00 17.09 83 PHE B C 1
ATOM 3268 O O . PHE B 1 83 ? 8.899 -4.734 -1.263 1.00 19.21 83 PHE B O 1
ATOM 3276 N N . GLU B 1 84 ? 9.448 -4.903 0.936 1.00 16.72 84 GLU B N 1
ATOM 3277 C CA . GLU B 1 84 ? 9.570 -6.354 0.909 1.00 16.54 84 GLU B CA 1
ATOM 3278 C C . GLU B 1 84 ? 8.208 -7.013 0.748 1.00 18.23 84 GLU B C 1
ATOM 3279 O O . GLU B 1 84 ? 8.084 -8.046 0.076 1.00 17.91 84 GLU B O 1
ATOM 3285 N N . ALA B 1 85 ? 7.189 -6.452 1.387 1.00 16.25 85 ALA B N 1
ATOM 3286 C CA . ALA B 1 85 ? 5.862 -7.046 1.408 1.00 15.20 85 ALA B CA 1
ATOM 3287 C C . ALA B 1 85 ? 4.894 -5.979 1.866 1.00 13.22 85 ALA B C 1
ATOM 3288 O O . ALA B 1 85 ? 5.283 -4.951 2.450 1.00 14.02 85 ALA B O 1
ATOM 3290 N N . VAL B 1 86 ? 3.620 -6.274 1.649 1.00 13.39 86 VAL B N 1
ATOM 3291 C CA . VAL B 1 86 ? 2.511 -5.456 2.115 1.00 13.12 86 VAL B CA 1
ATOM 3292 C C . VAL B 1 86 ? 1.667 -6.307 3.033 1.00 12.20 86 VAL B C 1
ATOM 3293 O O . VAL B 1 86 ? 1.353 -7.457 2.704 1.00 12.88 86 VAL B O 1
ATOM 3297 N N . ILE B 1 87 ? 1.303 -5.753 4.182 1.00 11.94 87 ILE B N 1
ATOM 3298 C CA . ILE B 1 87 ? 0.281 -6.352 5.034 1.00 12.28 87 ILE B CA 1
ATOM 3299 C C . ILE B 1 87 ? -0.945 -5.475 4.956 1.00 11.91 87 ILE B C 1
ATOM 3300 O O . ILE B 1 87 ? -0.893 -4.275 5.248 1.00 12.51 87 ILE B O 1
ATOM 3305 N N . HIS B 1 88 ? -2.044 -6.070 4.540 1.00 11.49 88 HIS B N 1
ATOM 3306 C CA . HIS B 1 88 ? -3.232 -5.326 4.142 1.00 11.59 88 HIS B CA 1
ATOM 3307 C C . HIS B 1 88 ? -4.340 -5.530 5.171 1.00 11.41 88 HIS B C 1
ATOM 3308 O O . HIS B 1 88 ? -5.151 -6.452 5.051 1.00 12.32 88 HIS B O 1
ATOM 3315 N N . PHE B 1 89 ? -4.397 -4.610 6.168 1.00 11.06 89 PHE B N 1
ATOM 3316 C CA . PHE B 1 89 ? -5.479 -4.560 7.161 1.00 11.06 89 PHE B CA 1
ATOM 3317 C C . PHE B 1 89 ? -6.595 -3.586 6.796 1.00 10.81 89 PHE B C 1
ATOM 3318 O O . PHE B 1 89 ? -7.680 -3.672 7.388 1.00 11.98 89 PHE B O 1
ATOM 3326 N N . ALA B 1 90 ? -6.382 -2.677 5.845 1.00 11.57 90 ALA B N 1
ATOM 3327 C CA . ALA B 1 90 ? -7.344 -1.608 5.632 1.00 12.37 90 ALA B CA 1
ATOM 3328 C C . ALA B 1 90 ? -8.662 -2.196 5.166 1.00 12.65 90 ALA B C 1
ATOM 3329 O O . ALA B 1 90 ? -8.696 -3.064 4.291 1.00 14.56 90 ALA B O 1
ATOM 3331 N N . GLY B 1 91 ? -9.744 -1.684 5.727 1.00 12.74 91 GLY B N 1
ATOM 3332 C CA . GLY B 1 91 ? -11.078 -2.081 5.316 1.00 13.34 91 GLY B CA 1
ATOM 3333 C C . GLY B 1 91 ? -12.074 -1.604 6.333 1.00 13.21 91 GLY B C 1
ATOM 3334 O O . GLY B 1 91 ? -11.681 -1.221 7.447 1.00 13.67 91 GLY B O 1
ATOM 3335 N N . LEU B 1 92 ? -13.342 -1.595 5.958 1.00 11.53 92 LEU B N 1
ATOM 3336 C CA . LEU B 1 92 ? -14.467 -1.422 6.862 1.00 11.02 92 LEU B CA 1
ATOM 3337 C C . LEU B 1 92 ? -14.970 -2.799 7.288 1.00 11.24 92 LEU B C 1
ATOM 3338 O O . LEU B 1 92 ? -14.932 -3.759 6.505 1.00 11.96 92 LEU B O 1
ATOM 3343 N N . LYS B 1 93 ? -15.443 -2.900 8.541 1.00 11.76 93 LYS B N 1
ATOM 3344 C CA . LYS B 1 93 ? -15.710 -4.212 9.135 1.00 13.41 93 LYS B CA 1
ATOM 3345 C C . LYS B 1 93 ? -17.010 -4.294 9.943 1.00 13.21 93 LYS B C 1
ATOM 3346 O O . LYS B 1 93 ? -17.263 -5.343 10.554 1.00 16.52 93 LYS B O 1
ATOM 3352 N N . ALA B 1 94 ? -17.835 -3.243 9.999 1.00 13.46 94 ALA B N 1
ATOM 3353 C CA . ALA B 1 94 ? -19.037 -3.285 10.829 1.00 13.70 94 ALA B CA 1
ATOM 3354 C C . ALA B 1 94 ? -20.160 -4.003 10.073 1.00 14.09 94 ALA B C 1
ATOM 3355 O O . ALA B 1 94 ? -20.616 -3.539 9.010 1.00 15.31 94 ALA B O 1
ATOM 3357 N N . VAL B 1 95 ? -20.639 -5.127 10.612 1.00 14.22 95 VAL B N 1
ATOM 3358 C CA . VAL B 1 95 ? -21.610 -5.946 9.864 1.00 15.60 95 VAL B CA 1
ATOM 3359 C C . VAL B 1 95 ? -22.907 -5.178 9.643 1.00 15.71 95 VAL B C 1
ATOM 3360 O O . VAL B 1 95 ? -23.445 -5.136 8.524 1.00 15.30 95 VAL B O 1
ATOM 3364 N N . GLY B 1 96 ? -23.452 -4.571 10.703 1.00 15.81 96 GLY B N 1
ATOM 3365 C CA . GLY B 1 96 ? -24.726 -3.891 10.546 1.00 16.40 96 GLY B CA 1
ATOM 3366 C C . GLY B 1 96 ? -24.634 -2.746 9.563 1.00 14.96 96 GLY B C 1
ATOM 3367 O O . GLY B 1 96 ? -25.530 -2.545 8.733 1.00 17.38 96 GLY B O 1
ATOM 3368 N N . GLU B 1 97 ? -23.529 -1.989 9.629 1.00 15.08 97 GLU B N 1
ATOM 3369 C CA . GLU B 1 97 ? -23.306 -0.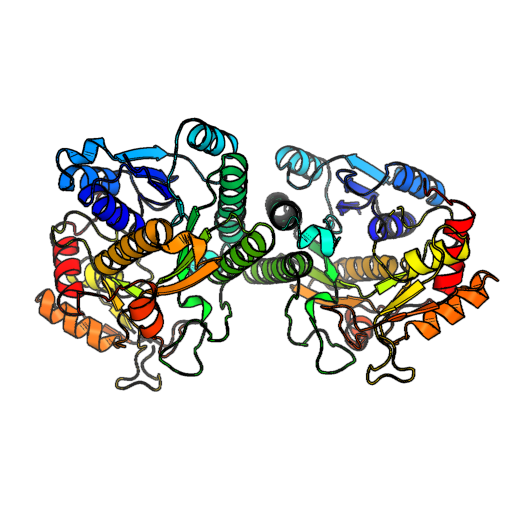926 8.662 1.00 15.74 97 GLU B CA 1
ATOM 3370 C C . GLU B 1 97 ? -23.227 -1.482 7.251 1.00 14.70 97 GLU B C 1
ATOM 3371 O O . GLU B 1 97 ? -23.703 -0.848 6.304 1.00 15.70 97 GLU B O 1
ATOM 3377 N N . SER B 1 98 ? -22.630 -2.666 7.084 1.00 13.69 98 SER B N 1
ATOM 3378 C CA . SER B 1 98 ? -22.527 -3.255 5.750 1.00 13.08 98 SER B CA 1
ATOM 3379 C C . SER B 1 98 ? -23.887 -3.646 5.178 1.00 12.21 98 SER B C 1
ATOM 3380 O O . SER B 1 98 ? -24.083 -3.561 3.965 1.00 12.87 98 SER B O 1
ATOM 3383 N N . VAL B 1 99 ? -24.844 -4.057 6.021 1.00 13.54 99 VAL B N 1
ATOM 3384 C CA . VAL B 1 99 ? -26.193 -4.370 5.554 1.00 14.67 99 VAL B CA 1
ATOM 3385 C C . VAL B 1 99 ? -26.921 -3.091 5.149 1.00 14.34 99 VAL B C 1
ATOM 3386 O O . VAL B 1 99 ? -27.660 -3.060 4.154 1.00 15.08 99 VAL B O 1
ATOM 3390 N N . HIS B 1 100 ? -26.708 -2.018 5.905 1.00 16.10 100 HIS B N 1
ATOM 3391 C CA A HIS B 1 100 ? -27.409 -0.771 5.619 0.55 15.98 100 HIS B CA 1
ATOM 3392 C CA B HIS B 1 100 ? -27.391 -0.755 5.634 0.45 15.13 100 HIS B CA 1
ATOM 3393 C C . HIS B 1 100 ? -26.752 0.015 4.489 1.00 15.15 100 HIS B C 1
ATOM 3394 O O . HIS B 1 100 ? -27.458 0.729 3.747 1.00 15.91 100 HIS B O 1
ATOM 3407 N N . LYS B 1 101 ? -25.440 -0.126 4.309 1.00 14.34 101 LYS B N 1
ATOM 3408 C CA . LYS B 1 101 ? -24.662 0.670 3.360 1.00 16.33 101 LYS B CA 1
ATOM 3409 C C . LYS B 1 101 ? -23.753 -0.246 2.565 1.00 13.82 101 LYS B C 1
ATOM 3410 O O . LYS B 1 101 ? -22.525 -0.117 2.599 1.00 14.41 101 LYS B O 1
ATOM 3416 N N . PRO B 1 102 ? -24.323 -1.174 1.795 1.00 12.37 102 PRO B N 1
ATOM 3417 C CA . PRO B 1 102 ? -23.464 -2.159 1.133 1.00 13.50 102 PRO B CA 1
ATOM 3418 C C . PRO B 1 102 ? -22.544 -1.536 0.112 1.00 11.98 102 PRO B C 1
ATOM 3419 O O . PRO B 1 102 ? -21.397 -1.989 -0.013 1.00 12.92 102 PRO B O 1
ATOM 3423 N N . LEU B 1 103 ? -22.988 -0.492 -0.620 1.00 12.97 103 LEU B N 1
ATOM 3424 C CA . LEU B 1 103 ? -22.085 0.099 -1.605 1.00 13.65 103 LEU B CA 1
ATOM 3425 C C . LEU B 1 103 ? -20.878 0.731 -0.949 1.00 14.14 103 LEU B C 1
ATOM 3426 O O . LEU B 1 103 ? -19.782 0.711 -1.518 1.00 13.68 103 LEU B O 1
ATOM 3431 N N . LEU B 1 104 ? -21.047 1.296 0.253 1.00 13.31 104 LEU B N 1
ATOM 3432 C CA . LEU B 1 104 ? -19.882 1.794 0.989 1.00 13.90 104 LEU B CA 1
ATOM 3433 C C . LEU B 1 104 ? -18.852 0.682 1.201 1.00 12.91 104 LEU B C 1
ATOM 3434 O O . LEU B 1 104 ? -17.645 0.887 1.025 1.00 13.23 104 LEU B O 1
ATOM 3439 N N . TYR B 1 105 ? -19.318 -0.496 1.570 1.00 12.40 105 TYR B N 1
ATOM 3440 C CA . TYR B 1 105 ? -18.427 -1.632 1.843 1.00 13.02 105 TYR B CA 1
ATOM 3441 C C . TYR B 1 105 ? -17.821 -2.200 0.578 1.00 12.18 105 TYR B C 1
ATOM 3442 O O . TYR B 1 105 ? -16.612 -2.460 0.522 1.00 12.49 105 TYR B O 1
ATOM 3451 N N . TYR B 1 106 ? -18.636 -2.384 -0.470 1.00 12.21 106 TYR B N 1
ATOM 3452 C CA . TYR B 1 106 ? -18.082 -2.918 -1.710 1.00 12.62 106 TYR B CA 1
ATOM 3453 C C . TYR B 1 106 ? -17.081 -1.938 -2.304 1.00 12.48 106 TYR B C 1
ATOM 3454 O O . TYR B 1 106 ? -16.023 -2.340 -2.804 1.00 12.88 106 TYR B O 1
ATOM 3463 N N . ASP B 1 107 ? -17.400 -0.643 -2.264 1.00 11.81 107 ASP B N 1
ATOM 3464 C CA . ASP B 1 107 ? -16.480 0.350 -2.814 1.00 12.84 107 ASP B CA 1
ATOM 3465 C C . ASP B 1 107 ? -15.191 0.385 -1.991 1.00 12.11 107 ASP B C 1
ATOM 3466 O O . ASP B 1 107 ? -14.091 0.135 -2.503 1.00 13.00 107 ASP B O 1
ATOM 3471 N N . ASN B 1 108 ? -15.299 0.687 -0.691 1.00 12.01 108 ASN B N 1
ATOM 3472 C CA . ASN B 1 108 ? -14.090 0.778 0.125 1.00 13.10 108 ASN B CA 1
ATOM 3473 C C . ASN B 1 108 ? -13.238 -0.483 0.047 1.00 11.46 108 ASN B C 1
ATOM 3474 O O . ASN B 1 108 ? -12.035 -0.424 -0.241 1.00 12.78 108 ASN B O 1
ATOM 3479 N N . ASN B 1 109 ? -13.828 -1.642 0.327 1.00 12.37 109 ASN B N 1
ATOM 3480 C CA . ASN B 1 109 ? -13.030 -2.850 0.501 1.00 11.97 109 ASN B CA 1
ATOM 3481 C C . ASN B 1 109 ? -12.578 -3.397 -0.848 1.00 12.12 109 ASN B C 1
ATOM 3482 O O . ASN B 1 109 ? -11.403 -3.734 -1.018 1.00 13.01 109 ASN B O 1
ATOM 3487 N N . LEU B 1 110 ? -13.477 -3.458 -1.844 1.00 12.16 110 LEU B N 1
ATOM 3488 C CA . LEU B 1 110 ? -13.074 -4.061 -3.128 1.00 12.42 110 LEU B CA 1
ATOM 3489 C C . LEU B 1 110 ? -12.278 -3.084 -3.984 1.00 12.39 110 LEU B C 1
ATOM 3490 O O . LEU B 1 110 ? -11.250 -3.458 -4.551 1.00 12.92 110 LEU B O 1
ATOM 3495 N N . VAL B 1 111 ? -12.735 -1.827 -4.100 1.00 13.12 111 VAL B N 1
ATOM 3496 C CA . VAL B 1 111 ? -11.987 -0.895 -4.945 1.00 13.62 111 VAL B CA 1
ATOM 3497 C C . VAL B 1 111 ? -10.639 -0.570 -4.305 1.00 13.32 111 VAL B C 1
ATOM 3498 O O . VAL B 1 111 ? -9.622 -0.450 -4.999 1.00 14.29 111 VAL B O 1
ATOM 3502 N N . GLY B 1 112 ? -10.594 -0.430 -2.965 1.00 13.31 112 GLY B N 1
ATOM 3503 C CA . GLY B 1 112 ? -9.312 -0.207 -2.309 1.00 14.02 112 GLY B CA 1
ATOM 3504 C C . GLY B 1 112 ? -8.359 -1.362 -2.519 1.00 11.72 112 GLY B C 1
ATOM 3505 O O . GLY B 1 112 ? -7.194 -1.156 -2.873 1.00 12.26 112 GLY B O 1
ATOM 3506 N N . THR B 1 113 ? -8.857 -2.601 -2.377 1.00 12.31 113 THR B N 1
ATOM 3507 C CA . THR B 1 113 ? -7.981 -3.746 -2.544 1.00 11.92 113 THR B CA 1
ATOM 3508 C C . THR B 1 113 ? -7.514 -3.879 -3.988 1.00 11.66 113 THR B C 1
ATOM 3509 O O . THR B 1 113 ? -6.334 -4.176 -4.244 1.00 12.76 113 THR B O 1
ATOM 3513 N N . ILE B 1 114 ? -8.430 -3.712 -4.949 1.00 11.95 114 ILE B N 1
ATOM 3514 C CA . ILE B 1 114 ? -8.050 -3.895 -6.353 1.00 13.28 114 ILE B CA 1
ATOM 3515 C C . ILE B 1 114 ? -6.999 -2.868 -6.738 1.00 12.48 114 ILE B C 1
ATOM 3516 O O . ILE B 1 114 ? -6.017 -3.178 -7.433 1.00 12.19 114 ILE B O 1
ATOM 3521 N N . THR B 1 115 ? -7.187 -1.624 -6.284 1.00 13.29 115 THR B N 1
ATOM 3522 C CA . THR B 1 115 ? -6.214 -0.578 -6.581 1.00 12.79 115 THR B CA 1
ATOM 3523 C C . THR B 1 115 ? -4.866 -0.917 -5.970 1.00 12.82 115 THR B C 1
ATOM 3524 O O . THR B 1 115 ? -3.827 -0.795 -6.632 1.00 13.58 115 THR B O 1
ATOM 3528 N N . LEU B 1 116 ? -4.860 -1.379 -4.708 1.00 13.61 116 LEU B N 1
ATOM 3529 C CA . LEU B 1 116 ? -3.597 -1.742 -4.062 1.00 12.99 116 LEU B CA 1
ATOM 3530 C C . LEU B 1 116 ? -2.889 -2.838 -4.855 1.00 12.80 116 LEU B C 1
ATOM 3531 O O . LEU B 1 116 ? -1.676 -2.758 -5.115 1.00 13.70 116 LEU B O 1
ATOM 3536 N N . LEU B 1 117 ? -3.630 -3.897 -5.229 1.00 13.13 117 LEU B N 1
ATOM 3537 C CA . LEU B 1 117 ? -3.017 -5.011 -5.968 1.00 13.03 117 LEU B CA 1
ATOM 3538 C C . LEU B 1 117 ? -2.416 -4.543 -7.282 1.00 13.54 117 LEU B C 1
ATOM 3539 O O . LEU B 1 117 ? -1.336 -4.982 -7.676 1.00 13.73 117 LEU B O 1
ATOM 3544 N N . GLU B 1 118 ? -3.121 -3.659 -7.992 1.00 13.35 118 GLU B N 1
ATOM 3545 C CA . GLU B 1 118 ? -2.610 -3.142 -9.267 1.00 14.36 118 GLU B CA 1
ATOM 3546 C C . GLU B 1 118 ? -1.335 -2.333 -9.059 1.00 14.76 118 GLU B C 1
ATOM 3547 O O . GLU B 1 118 ? -0.361 -2.477 -9.815 1.00 15.38 118 GLU B O 1
ATOM 3553 N N . VAL B 1 119 ? -1.316 -1.483 -8.024 1.00 13.84 119 VAL B N 1
ATOM 3554 C CA . VAL B 1 119 ? -0.137 -0.651 -7.796 1.00 15.37 119 VAL B CA 1
ATOM 3555 C C . VAL B 1 119 ? 1.042 -1.509 -7.343 1.00 14.79 119 VAL B C 1
ATOM 3556 O O . VAL B 1 119 ? 2.183 -1.305 -7.781 1.00 16.20 119 VAL B O 1
ATOM 3560 N N . MET B 1 120 ? 0.770 -2.507 -6.491 1.00 15.39 120 MET B N 1
ATOM 3561 C CA . MET B 1 120 ? 1.787 -3.482 -6.104 1.00 15.68 120 MET B CA 1
ATOM 3562 C C . MET B 1 120 ? 2.385 -4.157 -7.328 1.00 14.45 120 MET B C 1
ATOM 3563 O O . MET B 1 120 ? 3.613 -4.206 -7.480 1.00 16.63 120 MET B O 1
ATOM 3568 N N . ALA B 1 121 ? 1.532 -4.683 -8.229 1.00 15.82 121 ALA B N 1
ATOM 3569 C CA . ALA B 1 121 ? 2.062 -5.401 -9.381 1.00 18.33 121 ALA B CA 1
ATOM 3570 C C . ALA B 1 121 ? 2.913 -4.485 -10.253 1.00 18.22 121 ALA B C 1
ATOM 3571 O O . ALA B 1 121 ? 3.967 -4.897 -10.755 1.00 21.69 121 ALA B O 1
ATOM 3573 N N . ALA B 1 122 ? 2.460 -3.242 -10.461 1.00 18.81 122 ALA B N 1
ATOM 3574 C CA . ALA B 1 122 ? 3.189 -2.318 -11.329 1.00 19.98 122 ALA B CA 1
ATOM 3575 C C . ALA B 1 122 ? 4.539 -1.923 -10.740 1.00 18.90 122 ALA B C 1
ATOM 3576 O O . ALA B 1 122 ? 5.470 -1.576 -11.476 1.00 22.40 122 ALA B O 1
ATOM 3578 N N . ASN B 1 123 ? 4.670 -1.957 -9.420 1.00 20.04 123 ASN B N 1
ATOM 3579 C CA . ASN B 1 123 ? 5.901 -1.624 -8.730 1.00 21.89 123 ASN B CA 1
ATOM 3580 C C . ASN B 1 123 ? 6.786 -2.845 -8.483 1.00 22.84 123 ASN B C 1
ATOM 3581 O O . ASN B 1 123 ? 7.903 -2.691 -7.991 1.00 26.17 123 ASN B O 1
ATOM 3586 N N . GLY B 1 124 ? 6.335 -4.048 -8.826 1.00 20.46 124 GLY B N 1
ATOM 3587 C CA . GLY B 1 124 ? 7.128 -5.236 -8.600 1.00 21.47 124 GLY B CA 1
ATOM 3588 C C . GLY B 1 124 ? 7.120 -5.733 -7.182 1.00 23.56 124 GLY B C 1
ATOM 3589 O O . GLY B 1 124 ? 8.011 -6.496 -6.816 1.00 24.08 124 GLY B O 1
ATOM 3590 N N . CYS B 1 125 ? 6.162 -5.319 -6.361 1.00 17.25 125 CYS B N 1
ATOM 3591 C CA . CYS B 1 125 ? 6.046 -5.826 -4.997 1.00 17.26 125 CYS B CA 1
ATOM 3592 C C . CYS B 1 125 ? 4.885 -6.809 -5.031 1.00 15.88 125 CYS B C 1
ATOM 3593 O O . CYS B 1 125 ? 3.712 -6.407 -5.024 1.00 18.79 125 CYS B O 1
ATOM 3596 N N . LYS B 1 126 ? 5.201 -8.090 -5.129 1.00 17.24 126 LYS B N 1
ATOM 3597 C CA . LYS B 1 126 ? 4.175 -9.120 -5.278 1.00 16.66 126 LYS B CA 1
ATOM 3598 C C . LYS B 1 126 ? 4.122 -10.069 -4.089 1.00 15.49 126 LYS B C 1
ATOM 3599 O O . LYS B 1 126 ? 3.912 -11.279 -4.251 1.00 17.80 126 LYS B O 1
ATOM 3605 N N . LYS B 1 127 ? 4.296 -9.525 -2.880 1.00 16.42 127 LYS B N 1
ATOM 3606 C CA . LYS B 1 127 ? 4.225 -10.297 -1.651 1.00 15.02 127 LYS B CA 1
ATOM 3607 C C . LYS B 1 127 ? 3.215 -9.633 -0.734 1.00 13.63 127 LYS B C 1
ATOM 3608 O O . LYS B 1 127 ? 3.357 -8.448 -0.392 1.00 14.19 127 LYS B O 1
ATOM 3614 N N . LEU B 1 128 ? 2.197 -10.392 -0.339 1.00 13.46 128 LEU B N 1
ATOM 3615 C CA . LEU B 1 128 ? 1.039 -9.838 0.350 1.00 12.46 128 LEU B CA 1
ATOM 3616 C C . LEU B 1 128 ? 0.656 -10.740 1.514 1.00 11.37 128 LEU B C 1
ATOM 3617 O O . LEU B 1 128 ? 0.574 -11.968 1.369 1.00 12.68 128 LEU B O 1
ATOM 3622 N N . VAL B 1 129 ? 0.289 -10.099 2.620 1.00 12.02 129 VAL B N 1
ATOM 3623 C CA . VAL B 1 129 ? -0.401 -10.746 3.734 1.00 11.17 129 VAL B CA 1
ATOM 3624 C C . VAL B 1 129 ? -1.738 -10.035 3.879 1.00 10.90 129 VAL B C 1
ATOM 3625 O O . VAL B 1 129 ? -1.773 -8.804 4.007 1.00 13.06 129 VAL B O 1
ATOM 3629 N N . PHE B 1 130 ? -2.831 -10.785 3.814 1.00 12.34 130 PHE B N 1
ATOM 3630 C CA . PHE B 1 130 ? -4.178 -10.209 3.797 1.00 11.60 130 PHE B CA 1
ATOM 3631 C C . PHE B 1 130 ? -4.961 -10.567 5.046 1.00 11.83 130 PHE B C 1
ATOM 3632 O O . PHE B 1 130 ? -4.981 -11.726 5.451 1.00 12.20 130 PHE B O 1
ATOM 3640 N N . SER B 1 131 ? -5.628 -9.570 5.629 1.00 12.86 131 SER B N 1
ATOM 3641 C CA . SER B 1 131 ? -6.537 -9.780 6.749 1.00 11.82 131 SER B CA 1
ATOM 3642 C C . SER B 1 131 ? -7.846 -10.372 6.261 1.00 10.95 131 SER B C 1
ATOM 3643 O O . SER B 1 131 ? -8.688 -9.661 5.720 1.00 13.88 131 SER B O 1
ATOM 3646 N N . SER B 1 132 ? -8.044 -11.666 6.434 1.00 11.74 132 SER B N 1
ATOM 3647 C CA . SER B 1 132 ? -9.337 -12.279 6.213 1.00 11.71 132 SER B CA 1
ATOM 3648 C C . SER B 1 132 ? -9.983 -12.564 7.573 1.00 11.98 132 SER B C 1
ATOM 3649 O O . SER B 1 132 ? -9.579 -12.029 8.604 1.00 13.92 132 SER B O 1
ATOM 3652 N N . SER B 1 133 ? -11.016 -13.396 7.568 1.00 11.75 133 SER B N 1
ATOM 3653 C CA . SER B 1 133 ? -11.825 -13.569 8.759 1.00 13.15 133 SER B CA 1
ATOM 3654 C C . SER B 1 133 ? -12.510 -14.919 8.706 1.00 11.07 133 SER B C 1
ATOM 3655 O O . SER B 1 133 ? -12.939 -15.376 7.628 1.00 12.95 133 SER B O 1
ATOM 3658 N N . ALA B 1 134 ? -12.668 -15.521 9.892 1.00 12.09 134 ALA B N 1
ATOM 3659 C CA . ALA B 1 134 ? -13.448 -16.751 10.031 1.00 13.15 134 ALA B CA 1
ATOM 3660 C C . ALA B 1 134 ? -14.910 -16.586 9.604 1.00 14.13 134 ALA B C 1
ATOM 3661 O O . ALA B 1 134 ? -15.624 -17.594 9.478 1.00 15.03 134 ALA B O 1
ATOM 3663 N N . THR B 1 135 ? -15.377 -15.357 9.349 1.00 12.63 135 THR B N 1
ATOM 3664 C CA . THR B 1 135 ? -16.731 -15.208 8.856 1.00 14.67 135 THR B CA 1
ATOM 3665 C C . THR B 1 135 ? -16.928 -15.912 7.514 1.00 14.07 135 THR B C 1
ATOM 3666 O O . THR B 1 135 ? -18.061 -16.255 7.165 1.00 15.34 135 THR B O 1
ATOM 3670 N N . VAL B 1 136 ? -15.851 -16.182 6.774 1.00 14.39 136 VAL B N 1
ATOM 3671 C CA . VAL B 1 136 ? -15.986 -16.882 5.494 1.00 15.00 136 VAL B CA 1
ATOM 3672 C C . VAL B 1 136 ? -16.399 -18.332 5.656 1.00 15.37 136 VAL B C 1
ATOM 3673 O O . VAL B 1 136 ? -16.824 -18.939 4.676 1.00 18.57 136 VAL B O 1
ATOM 3677 N N . TYR B 1 137 ? -16.314 -18.906 6.860 1.00 17.02 137 TYR B N 1
ATOM 3678 C CA . TYR B 1 137 ? -16.865 -20.238 7.093 1.00 15.99 137 TYR B CA 1
ATOM 3679 C C . TYR B 1 137 ? -18.381 -20.226 7.260 1.00 16.37 137 TYR B C 1
ATOM 3680 O O . TYR B 1 137 ? -18.985 -21.302 7.382 1.00 19.28 137 TYR B O 1
ATOM 3689 N N . GLY B 1 138 ? -19.003 -19.047 7.322 1.00 18.33 138 GLY B N 1
ATOM 3690 C CA . GLY B 1 138 ? -20.455 -19.000 7.395 1.00 20.72 138 GLY B CA 1
ATOM 3691 C C . GLY B 1 138 ? -20.932 -19.558 8.713 1.00 21.55 138 GLY B C 1
ATOM 3692 O O . GLY B 1 138 ? -20.447 -19.175 9.792 1.00 23.23 138 GLY B O 1
ATOM 3693 N N . TRP B 1 139 ? -21.885 -20.486 8.632 1.00 22.59 139 TRP B N 1
ATOM 3694 C CA . TRP B 1 139 ? -22.439 -21.172 9.790 1.00 21.87 139 TRP B CA 1
ATOM 3695 C C . TRP B 1 139 ? -21.948 -22.605 9.698 1.00 24.29 139 TRP B C 1
ATOM 3696 O O . TRP B 1 139 ? -22.572 -23.436 9.033 1.00 26.89 139 TRP B O 1
ATOM 3707 N N . PRO B 1 140 ? -20.809 -22.950 10.294 1.00 23.50 140 PRO B N 1
ATOM 3708 C CA . PRO B 1 140 ? -20.179 -24.229 9.947 1.00 24.29 140 PRO B CA 1
ATOM 3709 C C . PRO B 1 140 ? -20.958 -25.422 10.475 1.00 28.06 140 PRO B C 1
ATOM 3710 O O . PRO B 1 140 ? -21.529 -25.392 11.572 1.00 27.88 140 PRO B O 1
ATOM 3714 N N . LYS B 1 141 ? -20.982 -26.478 9.661 1.00 28.76 141 LYS B N 1
ATOM 3715 C CA . LYS B 1 141 ? -21.698 -27.692 10.039 1.00 30.71 141 LYS B CA 1
ATOM 3716 C C . LYS B 1 141 ? -20.935 -28.496 11.086 1.00 29.86 141 LYS B C 1
ATOM 3717 O O . LYS B 1 141 ? -21.549 -29.219 11.886 1.00 30.92 141 LYS B O 1
ATOM 3723 N N . GLU B 1 142 ? -19.609 -28.379 11.102 1.00 26.58 142 GLU B N 1
ATOM 3724 C CA . GLU B 1 142 ? -18.766 -29.109 12.031 1.00 27.01 142 GLU B CA 1
ATOM 3725 C C . GLU B 1 142 ? -17.731 -28.151 12.587 1.00 23.68 142 GLU B C 1
ATOM 3726 O O . GLU B 1 142 ? -17.464 -27.089 12.016 1.00 23.61 142 GLU B O 1
ATOM 3732 N N . VAL B 1 143 ? -17.135 -28.549 13.710 1.00 19.92 143 VAL B N 1
ATOM 3733 C CA . VAL B 1 143 ? -15.992 -27.834 14.285 1.00 18.24 143 VAL B CA 1
ATOM 3734 C C . VAL B 1 143 ? -14.972 -28.848 14.761 1.00 18.80 143 VAL B C 1
ATOM 3735 O O . VAL B 1 143 ? -15.320 -29.988 15.089 1.00 19.79 143 VAL B O 1
ATOM 3739 N N . PRO B 1 144 ? -13.682 -28.467 14.794 1.00 17.22 144 PRO B N 1
ATOM 3740 C CA . PRO B 1 144 ? -13.113 -27.156 14.452 1.00 16.34 144 PRO B CA 1
ATOM 3741 C C . PRO B 1 144 ? -13.093 -26.919 12.950 1.00 14.88 144 PRO B C 1
ATOM 3742 O O . PRO B 1 144 ? -13.175 -27.883 12.174 1.00 17.39 144 PRO B O 1
ATOM 3746 N N . CYS B 1 145 ? -13.011 -25.664 12.542 1.00 14.19 145 CYS B N 1
ATOM 3747 C CA . CYS B 1 145 ? -13.062 -25.307 11.126 1.00 14.75 145 CYS B CA 1
ATOM 3748 C C . CYS B 1 145 ? -11.655 -25.355 10.543 1.00 12.98 145 CYS B C 1
ATOM 3749 O O . CYS B 1 145 ? -10.772 -24.604 10.983 1.00 14.10 145 CYS B O 1
ATOM 3752 N N . THR B 1 146 ? -11.440 -26.249 9.578 1.00 14.19 146 THR B N 1
ATOM 3753 C CA . THR B 1 146 ? -10.168 -26.270 8.871 1.00 13.55 146 THR B CA 1
ATOM 3754 C C . THR B 1 146 ? -10.229 -25.336 7.669 1.00 13.19 146 THR B C 1
ATOM 3755 O O . THR B 1 146 ? -11.303 -24.930 7.209 1.00 14.74 146 THR B O 1
ATOM 3759 N N . GLU B 1 147 ? -9.048 -25.040 7.121 1.00 13.18 147 GLU B N 1
ATOM 3760 C CA . GLU B 1 147 ? -8.983 -24.093 6.016 1.00 13.04 147 GLU B CA 1
ATOM 3761 C C . GLU B 1 147 ? -9.673 -24.626 4.778 1.00 15.61 147 GLU B C 1
ATOM 3762 O O . GLU B 1 147 ? -10.024 -23.829 3.895 1.00 15.54 147 GLU B O 1
ATOM 3768 N N . GLU B 1 148 ? -9.909 -25.939 4.722 1.00 14.96 148 GLU B N 1
ATOM 3769 C CA A GLU B 1 148 ? -10.556 -26.611 3.600 0.52 16.66 148 GLU B CA 1
ATOM 3770 C CA B GLU B 1 148 ? -10.560 -26.558 3.572 0.48 16.41 148 GLU B CA 1
ATOM 3771 C C . GLU B 1 148 ? -12.078 -26.631 3.699 1.00 16.06 148 GLU B C 1
ATOM 3772 O O . GLU B 1 148 ? -12.735 -27.204 2.813 1.00 18.17 148 GLU B O 1
ATOM 3783 N N . PHE B 1 149 ? -12.655 -26.052 4.749 1.00 15.50 149 PHE B N 1
ATOM 3784 C CA . PHE B 1 149 ? -14.105 -26.037 4.924 1.00 14.81 149 PHE B CA 1
ATOM 3785 C C . PHE B 1 149 ? -14.768 -25.269 3.784 1.00 18.44 149 PHE B C 1
ATOM 3786 O O . PHE B 1 149 ? -14.143 -24.409 3.148 1.00 17.40 149 PHE B O 1
ATOM 3794 N N . PRO B 1 150 ? -16.047 -25.546 3.542 1.00 18.68 150 PRO B N 1
ATOM 3795 C CA . PRO B 1 150 ? -16.801 -24.770 2.554 1.00 18.73 150 PRO B CA 1
ATOM 3796 C C . PRO B 1 150 ? -16.868 -23.316 2.969 1.00 17.71 150 PRO B C 1
ATOM 3797 O O . PRO B 1 150 ? -17.016 -22.995 4.150 1.00 19.31 150 PRO B O 1
ATOM 3801 N N . LEU B 1 151 ? -16.818 -22.432 1.981 1.00 16.30 151 LEU B N 1
ATOM 3802 C CA . LEU B 1 151 ? -16.766 -21.000 2.221 1.00 16.62 151 LEU B CA 1
ATOM 3803 C C . LEU B 1 151 ? -18.083 -20.382 1.782 1.00 16.44 151 LEU B C 1
ATOM 3804 O O . LEU B 1 151 ? -18.622 -20.721 0.707 1.00 20.39 151 LEU B O 1
ATOM 3809 N N . CYS B 1 152 ? -18.625 -19.496 2.603 1.00 16.96 152 CYS B N 1
ATOM 3810 C CA . CYS B 1 152 ? -19.821 -18.766 2.200 1.00 18.73 152 CYS B CA 1
ATOM 3811 C C . CYS B 1 152 ? -20.059 -17.632 3.171 1.00 18.66 152 CYS B C 1
ATOM 3812 O O . CYS B 1 152 ? -20.137 -17.850 4.389 1.00 23.37 152 CYS B O 1
ATOM 3815 N N . ALA B 1 153 ? -20.266 -16.451 2.631 1.00 19.57 153 ALA B N 1
ATOM 3816 C CA . ALA B 1 153 ? -20.475 -15.283 3.465 1.00 21.84 153 ALA B CA 1
ATOM 3817 C C . ALA B 1 153 ? -21.959 -15.092 3.763 1.00 21.23 153 ALA B C 1
ATOM 3818 O O . ALA B 1 153 ? -22.838 -15.573 3.046 1.00 21.91 153 ALA B O 1
ATOM 3820 N N . THR B 1 154 ? -22.233 -14.401 4.857 1.00 16.53 154 THR B N 1
ATOM 3821 C CA . THR B 1 154 ? -23.596 -14.277 5.350 1.00 16.86 154 THR B CA 1
ATOM 3822 C C . THR B 1 154 ? -24.023 -12.828 5.489 1.00 15.98 154 THR B C 1
ATOM 3823 O O . THR B 1 154 ? -25.118 -12.566 6.005 1.00 19.14 154 THR B O 1
ATOM 3827 N N . ASN B 1 155 ? -23.188 -11.891 5.041 1.00 13.48 155 ASN B N 1
ATOM 3828 C CA . ASN B 1 155 ? -23.529 -10.471 5.041 1.00 14.38 155 ASN B CA 1
ATOM 3829 C C . ASN B 1 155 ? -22.580 -9.767 4.066 1.00 13.31 155 ASN B C 1
ATOM 3830 O O . ASN B 1 155 ? -21.610 -10.371 3.590 1.00 12.43 155 ASN B O 1
ATOM 3835 N N . PRO B 1 156 ? -22.843 -8.498 3.731 1.00 12.33 156 PRO B N 1
ATOM 3836 C CA . PRO B 1 156 ? -22.013 -7.836 2.703 1.00 11.79 156 PRO B CA 1
ATOM 3837 C C . PRO B 1 156 ? -20.561 -7.691 3.119 1.00 12.31 156 PRO B C 1
ATOM 3838 O O . PRO B 1 156 ? -19.660 -7.848 2.293 1.00 12.22 156 PRO B O 1
ATOM 3842 N N . TYR B 1 157 ? -20.305 -7.409 4.402 1.00 11.71 157 TYR B N 1
ATOM 3843 C CA . TYR B 1 157 ? -18.926 -7.357 4.874 1.00 11.52 157 TYR B CA 1
ATOM 3844 C C . TYR B 1 157 ? -18.221 -8.684 4.601 1.00 11.59 157 TYR B C 1
ATOM 3845 O O . TYR B 1 157 ? -17.130 -8.726 4.010 1.00 11.65 157 TYR B O 1
ATOM 3854 N N . GLY B 1 158 ? -18.833 -9.794 5.017 1.00 12.59 158 GLY B N 1
ATOM 3855 C CA . GLY B 1 158 ? -18.215 -11.087 4.779 1.00 12.76 158 GLY B CA 1
ATOM 3856 C C . GLY B 1 158 ? -18.028 -11.382 3.306 1.00 12.28 158 GLY B C 1
ATOM 3857 O O . GLY B 1 158 ? -17.048 -12.026 2.912 1.00 12.68 158 GLY B O 1
ATOM 3858 N N . ARG B 1 159 ? -18.968 -10.933 2.466 1.00 11.87 159 ARG B N 1
ATOM 3859 C CA . ARG B 1 159 ? -18.823 -11.137 1.033 1.00 12.38 159 ARG B CA 1
ATOM 3860 C C . ARG B 1 159 ? -17.584 -10.413 0.521 1.00 10.81 159 ARG B C 1
ATOM 3861 O O . ARG B 1 159 ? -16.840 -10.955 -0.300 1.00 12.36 159 ARG B O 1
ATOM 3869 N N . THR B 1 160 ? -17.320 -9.198 1.031 1.00 11.04 160 THR B N 1
ATOM 3870 C CA . THR B 1 160 ? -16.106 -8.529 0.579 1.00 11.24 160 THR B CA 1
ATOM 3871 C C . THR B 1 160 ? -14.854 -9.333 0.918 1.00 11.81 160 THR B C 1
ATOM 3872 O O . THR B 1 160 ? -13.918 -9.391 0.120 1.00 11.83 160 THR B O 1
ATOM 3876 N N . LYS B 1 161 ? -14.799 -9.936 2.119 1.00 11.69 161 LYS B N 1
ATOM 3877 C CA . LYS B 1 161 ? -13.623 -10.723 2.498 1.00 12.47 161 LYS B CA 1
ATOM 3878 C C . LYS B 1 161 ? -13.470 -11.945 1.609 1.00 12.00 161 LYS B C 1
ATOM 3879 O O . LYS B 1 161 ? -12.363 -12.238 1.150 1.00 12.39 161 LYS B O 1
ATOM 3885 N N . LEU B 1 162 ? -14.577 -12.645 1.316 1.00 10.85 162 LEU B N 1
ATOM 3886 C CA . LEU B 1 162 ? -14.466 -13.847 0.501 1.00 11.96 162 LEU B CA 1
ATOM 3887 C C . LEU B 1 162 ? -14.114 -13.477 -0.936 1.00 12.22 162 LEU B C 1
ATOM 3888 O O . LEU B 1 162 ? -13.292 -14.151 -1.579 1.00 12.79 162 LEU B O 1
ATOM 3893 N N . VAL B 1 163 ? -14.724 -12.406 -1.449 1.00 10.88 163 VAL B N 1
ATOM 3894 C CA . VAL B 1 163 ? -14.380 -11.931 -2.789 1.00 11.99 163 VAL B CA 1
ATOM 3895 C C . VAL B 1 163 ? -12.893 -11.598 -2.876 1.00 11.82 163 VAL B C 1
ATOM 3896 O O . VAL B 1 163 ? -12.224 -11.980 -3.842 1.00 12.42 163 VAL B O 1
ATOM 3900 N N . ILE B 1 164 ? -12.348 -10.905 -1.861 1.00 11.11 164 ILE B N 1
ATOM 3901 C CA . ILE B 1 164 ? -10.935 -10.567 -1.914 1.00 11.26 164 ILE B CA 1
ATOM 3902 C C . ILE B 1 164 ? -10.075 -11.822 -1.885 1.00 10.77 164 ILE B C 1
ATOM 3903 O O . ILE B 1 164 ? -9.072 -11.913 -2.611 1.00 11.36 164 ILE B O 1
ATOM 3908 N N . GLU B 1 165 ? -10.418 -12.800 -1.027 1.00 11.18 165 GLU B N 1
ATOM 3909 C CA . GLU B 1 165 ? -9.642 -14.049 -1.044 1.00 12.02 165 GLU B CA 1
ATOM 3910 C C . GLU B 1 165 ? -9.628 -14.653 -2.445 1.00 11.39 165 GLU B C 1
ATOM 3911 O O . GLU B 1 165 ? -8.573 -15.080 -2.933 1.00 12.16 165 GLU B O 1
ATOM 3917 N N . ASP B 1 166 ? -10.792 -14.670 -3.107 1.00 12.49 166 ASP B N 1
ATOM 3918 C CA . ASP B 1 166 ? -10.878 -15.250 -4.446 1.00 12.86 166 ASP B CA 1
ATOM 3919 C C . ASP B 1 166 ? -10.081 -14.427 -5.448 1.00 12.10 166 ASP B C 1
ATOM 3920 O O . ASP B 1 166 ? -9.443 -14.986 -6.342 1.00 13.28 166 ASP B O 1
ATOM 3925 N N . ILE B 1 167 ? -10.118 -13.092 -5.342 1.00 12.03 167 ILE B N 1
ATOM 3926 C CA . ILE B 1 167 ? -9.262 -12.266 -6.195 1.00 12.88 167 ILE B CA 1
ATOM 3927 C C . ILE B 1 167 ? -7.803 -12.636 -6.028 1.00 12.30 167 ILE B C 1
ATOM 3928 O O . ILE B 1 167 ? -7.075 -12.804 -7.008 1.00 13.11 167 ILE B O 1
ATOM 3933 N N . CYS B 1 168 ? -7.356 -12.784 -4.776 1.00 12.03 168 CYS B N 1
ATOM 3934 C CA . CYS B 1 168 ? -5.962 -13.152 -4.529 1.00 12.06 168 CYS B CA 1
ATOM 3935 C C . CYS B 1 168 ? -5.634 -14.515 -5.140 1.00 12.28 168 CYS B C 1
ATOM 3936 O O . CYS B 1 168 ? -4.572 -14.687 -5.730 1.00 13.35 168 CYS B O 1
ATOM 3939 N N . ARG B 1 169 ? -6.517 -15.506 -4.984 1.00 12.35 169 ARG B N 1
ATOM 3940 C CA . ARG B 1 169 ? -6.234 -16.805 -5.578 1.00 12.86 169 ARG B CA 1
ATOM 3941 C C . ARG B 1 169 ? -6.150 -16.697 -7.108 1.00 11.77 169 ARG B C 1
ATOM 3942 O O . ARG B 1 169 ? -5.289 -17.323 -7.740 1.00 13.52 169 ARG B O 1
ATOM 3950 N N . ASP B 1 170 ? -7.016 -15.872 -7.725 1.00 12.50 170 ASP B N 1
ATOM 3951 C CA . ASP B 1 170 ? -6.980 -15.692 -9.188 1.00 13.18 170 ASP B CA 1
ATOM 3952 C C . ASP B 1 170 ? -5.714 -14.953 -9.606 1.00 13.12 170 ASP B C 1
ATOM 3953 O O . ASP B 1 170 ? -5.101 -15.266 -10.637 1.00 13.60 170 ASP B O 1
ATOM 3958 N N . VAL B 1 171 ? -5.295 -13.962 -8.823 1.00 12.98 171 VAL B N 1
ATOM 3959 C CA . VAL B 1 171 ? -4.078 -13.239 -9.175 1.00 13.27 171 VAL B CA 1
ATOM 3960 C C . VAL B 1 171 ? -2.894 -14.187 -9.138 1.00 13.51 171 VAL B C 1
ATOM 3961 O O . VAL B 1 171 ? -2.053 -14.200 -10.046 1.00 13.94 171 VAL B O 1
ATOM 3965 N N . HIS B 1 172 ? -2.805 -15.001 -8.081 1.00 14.27 172 HIS B N 1
ATOM 3966 C CA . HIS B 1 172 ? -1.727 -15.979 -8.020 1.00 15.18 172 HIS B CA 1
ATOM 3967 C C . HIS B 1 172 ? -1.762 -16.961 -9.199 1.00 14.32 172 HIS B C 1
ATOM 3968 O O . HIS B 1 172 ? -0.713 -17.294 -9.767 1.00 16.12 172 HIS B O 1
ATOM 3975 N N . ARG B 1 173 ? -2.943 -17.459 -9.571 1.00 15.69 173 ARG B N 1
ATOM 3976 C CA . ARG B 1 173 ? -3.004 -18.399 -10.685 1.00 16.39 173 ARG B CA 1
ATOM 3977 C C . ARG B 1 173 ? -2.527 -17.735 -11.961 1.00 16.66 173 ARG B C 1
ATOM 3978 O O . ARG B 1 173 ? -1.886 -18.379 -12.802 1.00 20.37 173 ARG B O 1
ATOM 3986 N N . SER B 1 174 ? -2.806 -16.437 -12.114 1.00 14.91 174 SER B N 1
ATOM 3987 C CA . SER B 1 174 ? -2.414 -15.712 -13.322 1.00 15.73 174 SER B CA 1
ATOM 3988 C C . SER B 1 174 ? -0.932 -15.401 -13.386 1.00 16.06 174 SER B C 1
ATOM 3989 O O . SER B 1 174 ? -0.409 -15.133 -14.466 1.00 17.62 174 SER B O 1
ATOM 3992 N N . ASP B 1 175 ? -0.247 -15.388 -12.245 1.00 15.94 175 ASP B N 1
ATOM 3993 C CA . ASP B 1 175 ? 1.115 -14.863 -12.174 1.00 16.14 175 ASP B CA 1
ATOM 3994 C C . ASP B 1 175 ? 1.825 -15.482 -10.977 1.00 17.22 175 ASP B C 1
ATOM 3995 O O . ASP B 1 175 ? 1.671 -15.014 -9.844 1.00 17.54 175 ASP B O 1
ATOM 4000 N N . PRO B 1 176 ? 2.616 -16.531 -11.208 1.00 20.92 176 PRO B N 1
ATOM 4001 C CA . PRO B 1 176 ? 3.241 -17.263 -10.091 1.00 22.70 176 PRO B CA 1
ATOM 4002 C C . PRO B 1 176 ? 4.336 -16.504 -9.374 1.00 20.10 176 PRO B C 1
ATOM 4003 O O . PRO B 1 176 ? 4.876 -17.027 -8.390 1.00 22.55 176 PRO B O 1
ATOM 4007 N N . ASP B 1 177 ? 4.697 -15.302 -9.819 1.00 17.93 177 ASP B N 1
ATOM 4008 C CA . ASP B 1 177 ? 5.594 -14.475 -9.014 1.00 19.48 177 ASP B CA 1
ATOM 4009 C C . ASP B 1 177 ? 4.910 -13.940 -7.760 1.00 17.10 177 ASP B C 1
ATOM 4010 O O . ASP B 1 177 ? 5.610 -13.567 -6.808 1.00 19.53 177 ASP B O 1
ATOM 4015 N N . TRP B 1 178 ? 3.575 -13.907 -7.716 1.00 15.85 178 TRP B N 1
ATOM 4016 C CA . TRP B 1 178 ? 2.891 -13.508 -6.494 1.00 15.95 178 TRP B CA 1
ATOM 4017 C C . TRP B 1 178 ? 3.066 -14.566 -5.401 1.00 15.80 178 TRP B C 1
ATOM 4018 O O . TRP B 1 178 ? 2.996 -15.776 -5.653 1.00 18.30 178 TRP B O 1
ATOM 4029 N N . LYS B 1 179 ? 3.280 -14.093 -4.177 1.00 14.49 179 LYS B N 1
ATOM 4030 C CA . LYS B 1 179 ? 3.291 -14.941 -2.995 1.00 15.01 179 LYS B CA 1
ATOM 4031 C C . LYS B 1 179 ? 2.350 -14.280 -2.007 1.00 13.05 179 LYS B C 1
ATOM 4032 O O . LYS B 1 179 ? 2.579 -13.141 -1.602 1.00 13.61 179 LYS B O 1
ATOM 4038 N N . ILE B 1 180 ? 1.284 -14.977 -1.643 1.00 13.71 180 ILE B N 1
ATOM 4039 C CA . ILE B 1 180 ? 0.204 -14.372 -0.878 1.00 13.54 180 ILE B CA 1
ATOM 4040 C C . ILE B 1 180 ? -0.122 -15.273 0.289 1.00 14.59 180 ILE B C 1
ATOM 4041 O O . ILE B 1 180 ? -0.275 -16.484 0.115 1.00 14.72 180 ILE B O 1
ATOM 4046 N N . ILE B 1 181 ? -0.241 -14.682 1.473 1.00 11.58 181 ILE B N 1
ATOM 4047 C CA . ILE B 1 181 ? -0.744 -15.402 2.629 1.00 12.37 181 ILE B CA 1
ATOM 4048 C C . ILE B 1 181 ? -2.038 -14.737 3.089 1.00 11.68 181 ILE B C 1
ATOM 4049 O O . ILE B 1 181 ? -2.051 -13.545 3.426 1.00 13.68 181 ILE B O 1
ATOM 4054 N N . LEU B 1 182 ? -3.116 -15.510 3.102 1.00 11.45 182 LEU B N 1
ATOM 4055 C CA . LEU B 1 182 ? -4.405 -15.063 3.609 1.00 11.25 182 LEU B CA 1
ATOM 4056 C C . LEU B 1 182 ? -4.534 -15.550 5.041 1.00 11.73 182 LEU B C 1
ATOM 4057 O O . LEU B 1 182 ? -4.342 -16.736 5.304 1.00 13.61 182 LEU B O 1
ATOM 4062 N N . LEU B 1 183 ? -4.845 -14.648 5.961 1.00 11.41 183 LEU B N 1
ATOM 4063 C CA . LEU B 1 183 ? -4.958 -15.001 7.379 1.00 11.25 183 LEU B CA 1
ATOM 4064 C C . LEU B 1 183 ? -6.411 -14.871 7.827 1.00 10.62 183 LEU B C 1
ATOM 4065 O O . LEU B 1 183 ? -6.961 -13.756 7.856 1.00 12.21 183 LEU B O 1
ATOM 4070 N N . ARG B 1 184 ? -7.044 -15.998 8.195 1.00 10.48 184 ARG B N 1
ATOM 4071 C CA . ARG B 1 184 ? -8.433 -15.953 8.662 1.00 10.90 184 ARG B CA 1
ATOM 4072 C C . ARG B 1 184 ? -8.443 -15.758 10.178 1.00 10.97 184 ARG B C 1
ATOM 4073 O O . ARG B 1 184 ? -8.287 -16.717 10.948 1.00 11.62 184 ARG B O 1
ATOM 4081 N N . TYR B 1 185 ? -8.621 -14.511 10.608 1.00 10.40 185 TYR B N 1
ATOM 4082 C CA . TYR B 1 185 ? -8.616 -14.223 12.064 1.00 10.82 185 TYR B CA 1
ATOM 4083 C C . TYR B 1 185 ? -9.893 -14.762 12.691 1.00 10.76 185 TYR B C 1
ATOM 4084 O O . TYR B 1 185 ? -10.949 -14.721 12.040 1.00 12.15 185 TYR B O 1
ATOM 4093 N N . PHE B 1 186 ? -9.804 -15.213 13.939 1.00 10.63 186 PHE B N 1
ATOM 4094 C CA . PHE B 1 186 ? -11.042 -15.626 14.646 1.00 11.33 186 PHE B CA 1
ATOM 4095 C C . PHE B 1 186 ? -11.576 -14.398 15.396 1.00 15.07 186 PHE B C 1
ATOM 4096 O O . PHE B 1 186 ? -11.735 -13.357 14.748 1.00 19.63 186 PHE B O 1
ATOM 4104 N N . ASN B 1 187 ? -11.846 -14.487 16.697 1.00 10.86 187 ASN B N 1
ATOM 4105 C CA . ASN B 1 187 ? -12.474 -13.324 17.383 1.00 11.06 187 ASN B CA 1
ATOM 4106 C C . ASN B 1 187 ? -11.425 -12.541 18.184 1.00 10.45 187 ASN B C 1
ATOM 4107 O O . ASN B 1 187 ? -11.057 -12.999 19.272 1.00 10.95 187 ASN B O 1
ATOM 4112 N N . PRO B 1 188 ? -10.952 -11.366 17.716 1.00 10.99 188 PRO B N 1
ATOM 4113 C CA . PRO B 1 188 ? -9.923 -10.602 18.427 1.00 10.93 188 PRO B CA 1
ATOM 4114 C C . PRO B 1 188 ? -10.397 -10.034 19.771 1.00 10.64 188 PRO B C 1
ATOM 4115 O O . PRO B 1 188 ? -11.474 -9.476 19.798 1.00 11.54 188 PRO B O 1
ATOM 4119 N N . VAL B 1 189 ? -9.608 -10.206 20.841 1.00 11.10 189 VAL B N 1
ATOM 4120 C CA . VAL B 1 189 ? -9.917 -9.634 22.155 1.00 11.23 189 VAL B CA 1
ATOM 4121 C C . VAL B 1 189 ? -8.640 -9.051 22.745 1.00 10.59 189 VAL B C 1
ATOM 4122 O O . VAL B 1 189 ? -7.533 -9.556 22.512 1.00 11.88 189 VAL B O 1
ATOM 4126 N N . GLY B 1 190 ? -8.776 -7.982 23.534 1.00 11.08 190 GLY B N 1
ATOM 4127 C CA . GLY B 1 190 ? -7.666 -7.589 24.389 1.00 12.48 190 GLY B CA 1
ATOM 4128 C C . GLY B 1 190 ? -6.924 -6.377 23.883 1.00 9.88 190 GLY B C 1
ATOM 4129 O O . GLY B 1 190 ? -7.403 -5.609 23.036 1.00 12.73 190 GLY B O 1
ATOM 4130 N N . ALA B 1 191 ? -5.724 -6.184 24.425 1.00 10.67 191 ALA B N 1
ATOM 4131 C CA . ALA B 1 191 ? -4.918 -5.005 24.147 1.00 11.03 191 ALA B CA 1
ATOM 4132 C C . ALA B 1 191 ? -3.513 -5.346 24.590 1.00 10.45 191 ALA B C 1
ATOM 4133 O O . ALA B 1 191 ? -3.314 -6.230 25.442 1.00 11.36 191 ALA B O 1
ATOM 4135 N N . HIS B 1 192 ? -2.543 -4.621 24.046 1.00 11.78 192 HIS B N 1
ATOM 4136 C CA . HIS B 1 192 ? -1.173 -4.733 24.564 1.00 11.21 192 HIS B CA 1
ATOM 4137 C C . HIS B 1 192 ? -1.168 -4.639 26.099 1.00 11.87 192 HIS B C 1
ATOM 4138 O O . HIS B 1 192 ? -1.921 -3.834 26.668 1.00 11.96 192 HIS B O 1
ATOM 4145 N N . PRO B 1 193 ? -0.374 -5.455 26.811 1.00 11.38 193 PRO B N 1
ATOM 4146 C CA . PRO B 1 193 ? -0.512 -5.487 28.279 1.00 11.79 193 PRO B CA 1
ATOM 4147 C C . PRO B 1 193 ? -0.078 -4.211 28.969 1.00 12.17 193 PRO B C 1
ATOM 4148 O O . PRO B 1 193 ? -0.429 -4.059 30.133 1.00 13.42 193 PRO B O 1
ATOM 4152 N N . SER B 1 194 ? 0.585 -3.261 28.298 1.00 11.59 194 SER B N 1
ATOM 4153 C CA . SER B 1 194 ? 0.824 -1.955 28.907 1.00 11.97 194 SER B CA 1
ATOM 4154 C C . SER B 1 194 ? -0.481 -1.247 29.228 1.00 11.55 194 SER B C 1
ATOM 4155 O O . SER B 1 194 ? -0.538 -0.403 30.131 1.00 13.43 194 SER B O 1
ATOM 4158 N N . GLY B 1 195 ? -1.532 -1.541 28.460 1.00 11.80 195 GLY B N 1
ATOM 4159 C CA . GLY B 1 195 ? -2.755 -0.767 28.553 1.00 12.27 195 GLY B CA 1
ATOM 4160 C C . GLY B 1 195 ? -2.672 0.616 27.955 1.00 13.00 195 GLY B C 1
ATOM 4161 O O . GLY B 1 195 ? -3.581 1.415 28.187 1.00 14.56 195 GLY B O 1
ATOM 4162 N N . TYR B 1 196 ? -1.623 0.923 27.180 1.00 12.74 196 TYR B N 1
ATOM 4163 C CA . TYR B 1 196 ? -1.460 2.242 26.567 1.00 14.20 196 TYR B CA 1
ATOM 4164 C C . TYR B 1 196 ? -2.070 2.328 25.169 1.00 14.37 196 TYR B C 1
ATOM 4165 O O . TYR B 1 196 ? -2.339 3.438 24.686 1.00 14.35 196 TYR B O 1
ATOM 4174 N N . ILE B 1 197 ? -2.272 1.191 24.506 1.00 14.87 197 ILE B N 1
ATOM 4175 C CA . ILE B 1 197 ? -2.967 1.124 23.231 1.00 14.72 197 ILE B CA 1
ATOM 4176 C C . ILE B 1 197 ? -3.984 0.002 23.338 1.00 16.62 197 ILE B C 1
ATOM 4177 O O . ILE B 1 197 ? -3.850 -0.916 24.152 1.00 18.38 197 ILE B O 1
ATOM 4182 N N . GLY B 1 198 ? -4.984 0.073 22.480 1.00 18.38 198 GLY B N 1
ATOM 4183 C CA . GLY B 1 198 ? -6.062 -0.890 22.520 1.00 17.92 198 GLY B CA 1
ATOM 4184 C C . GLY B 1 198 ? -7.037 -0.506 21.456 1.00 19.82 198 GLY B C 1
ATOM 4185 O O . GLY B 1 198 ? -6.689 0.238 20.535 1.00 21.89 198 GLY B O 1
ATOM 4186 N N . GLU B 1 199 ? -8.262 -1.000 21.576 1.00 19.12 199 GLU B N 1
ATOM 4187 C CA . GLU B 1 199 ? -9.243 -0.767 20.545 1.00 18.85 199 GLU B CA 1
ATOM 4188 C C . GLU B 1 199 ? -9.927 0.562 20.797 1.00 17.13 199 GLU B C 1
ATOM 4189 O O . GLU B 1 199 ? -10.433 0.814 21.905 1.00 21.43 199 GLU B O 1
ATOM 4195 N N . ASP B 1 200 ? -9.894 1.436 19.787 1.00 20.42 200 ASP B N 1
ATOM 4196 C CA . ASP B 1 200 ? -10.532 2.756 19.867 1.00 22.65 200 ASP B CA 1
ATOM 4197 C C . ASP B 1 200 ? -11.030 3.141 18.495 1.00 23.19 200 ASP B C 1
ATOM 4198 O O . ASP B 1 200 ? -10.369 3.893 17.761 1.00 25.84 200 ASP B O 1
ATOM 4203 N N . ASN B 1 206 ? -19.797 -3.092 19.067 1.00 29.18 206 ASN B N 1
ATOM 4204 C CA . ASN B 1 206 ? -20.211 -4.010 18.020 1.00 34.05 206 ASN B CA 1
ATOM 4205 C C . ASN B 1 206 ? -19.814 -5.445 18.315 1.00 28.01 206 ASN B C 1
ATOM 4206 O O . ASN B 1 206 ? -20.176 -6.324 17.515 1.00 28.34 206 ASN B O 1
ATOM 4211 N N . ASN B 1 207 ? -19.090 -5.722 19.403 1.00 21.36 207 ASN B N 1
ATOM 4212 C CA . ASN B 1 207 ? -18.642 -7.078 19.721 1.00 18.71 207 ASN B CA 1
ATOM 4213 C C . ASN B 1 207 ? -18.845 -7.357 21.205 1.00 14.01 207 ASN B C 1
ATOM 4214 O O . ASN B 1 207 ? -18.990 -6.443 22.016 1.00 17.46 207 ASN B O 1
ATOM 4219 N N . LEU B 1 208 ? -18.832 -8.647 21.548 1.00 13.59 208 LEU B N 1
ATOM 4220 C CA . LEU B 1 208 ? -19.159 -9.091 22.912 1.00 12.71 208 LEU B CA 1
ATOM 4221 C C . LEU B 1 208 ? -18.307 -8.427 23.985 1.00 13.05 208 LEU B C 1
ATOM 4222 O O . LEU B 1 208 ? -18.842 -7.870 24.947 1.00 12.90 208 LEU B O 1
ATOM 4227 N N . MET B 1 209 ? -16.971 -8.542 23.879 1.00 12.57 209 MET B N 1
ATOM 4228 C CA . MET B 1 209 ? -16.148 -8.124 25.011 1.00 13.79 209 MET B CA 1
ATOM 4229 C C . MET B 1 209 ? -16.153 -6.617 25.221 1.00 15.08 209 MET B C 1
ATOM 4230 O O . MET B 1 209 ? -16.239 -6.180 26.371 1.00 16.15 209 MET B O 1
ATOM 4235 N N . PRO B 1 210 ? -16.141 -5.794 24.158 1.00 15.75 210 PRO B N 1
ATOM 4236 C CA . PRO B 1 210 ? -16.367 -4.349 24.366 1.00 17.56 210 PRO B CA 1
ATOM 4237 C C . PRO B 1 210 ? -17.703 -4.043 25.028 1.00 18.21 210 PRO B C 1
ATOM 4238 O O . PRO B 1 210 ? -17.770 -3.143 25.874 1.00 19.10 210 PRO B O 1
ATOM 4242 N N . TYR B 1 211 ? -18.762 -4.797 24.712 1.00 16.02 211 TYR B N 1
ATOM 4243 C CA . TYR B 1 211 ? -20.032 -4.607 25.416 1.00 16.02 211 TYR B CA 1
ATOM 4244 C C . TYR B 1 211 ? -19.893 -4.982 26.889 1.00 14.88 211 TYR B C 1
ATOM 4245 O O . TYR B 1 211 ? -20.369 -4.256 27.775 1.00 18.79 211 TYR B O 1
ATOM 4254 N N . VAL B 1 212 ? -19.295 -6.150 27.170 1.00 15.82 212 VAL B N 1
ATOM 4255 C CA . VAL B 1 212 ? -19.100 -6.581 28.557 1.00 15.37 212 VAL B CA 1
ATOM 4256 C C . VAL B 1 212 ? -18.355 -5.512 29.349 1.00 17.94 212 VAL B C 1
ATOM 4257 O O . VAL B 1 212 ? -18.720 -5.183 30.492 1.00 18.67 212 VAL B O 1
ATOM 4261 N N . GLN B 1 213 ? -17.302 -4.947 28.762 1.00 18.49 213 GLN B N 1
ATOM 4262 C CA . GLN B 1 213 ? -16.530 -3.958 29.501 1.00 20.47 213 GLN B CA 1
ATOM 4263 C C . GLN B 1 213 ? -17.370 -2.719 29.798 1.00 19.53 213 GLN B C 1
ATOM 4264 O O . GLN B 1 213 ? -17.238 -2.114 30.868 1.00 20.60 213 GLN B O 1
ATOM 4270 N N . GLN B 1 214 ? -18.233 -2.318 28.862 1.00 21.41 214 GLN B N 1
ATOM 4271 C CA . GLN B 1 214 ? -19.105 -1.175 29.116 1.00 22.64 214 GLN B CA 1
ATOM 4272 C C . GLN B 1 214 ? -20.100 -1.464 30.222 1.00 22.60 214 GLN B C 1
ATOM 4273 O O . GLN B 1 214 ? -20.435 -0.563 30.998 1.00 23.06 214 GLN B O 1
ATOM 4279 N N . VAL B 1 215 ? -20.566 -2.703 30.316 1.00 19.42 215 VAL B N 1
ATOM 4280 C CA . VAL B 1 215 ? -21.452 -3.061 31.423 1.00 19.16 215 VAL B CA 1
ATOM 4281 C C . VAL B 1 215 ? -20.689 -2.973 32.730 1.00 20.47 215 VAL B C 1
ATOM 4282 O O . VAL B 1 215 ? -21.193 -2.445 33.730 1.00 23.17 215 VAL B O 1
ATOM 4286 N N . ALA B 1 216 ? -19.441 -3.455 32.721 1.00 20.34 216 ALA B N 1
ATOM 4287 C CA . ALA B 1 216 ? -18.629 -3.475 33.928 1.00 20.31 216 ALA B CA 1
ATOM 4288 C C . ALA B 1 216 ? -18.456 -2.086 34.518 1.00 24.84 216 ALA B C 1
ATOM 4289 O O . ALA B 1 216 ? -18.403 -1.948 35.744 1.00 24.77 216 ALA B O 1
ATOM 4291 N N . VAL B 1 217 ? -18.385 -1.049 33.684 1.00 23.62 217 VAL B N 1
ATOM 4292 C CA . VAL B 1 217 ? -18.180 0.310 34.169 1.00 24.47 217 VAL B CA 1
ATOM 4293 C C . VAL B 1 217 ? -19.486 1.090 34.277 1.00 26.74 217 VAL B C 1
ATOM 4294 O O . VAL B 1 217 ? -19.465 2.282 34.583 1.00 29.59 217 VAL B O 1
ATOM 4298 N N . GLY B 1 218 ? -20.623 0.447 34.038 1.00 28.56 218 GLY B N 1
ATOM 4299 C CA . GLY B 1 218 ? -21.897 1.114 34.223 1.00 27.98 218 GLY B CA 1
ATOM 4300 C C . GLY B 1 218 ? -22.364 1.956 33.058 1.00 29.18 218 GLY B C 1
ATOM 4301 O O . GLY B 1 218 ? -23.397 2.628 33.179 1.00 31.41 218 GLY B O 1
ATOM 4302 N N . ARG B 1 219 ? -21.660 1.922 31.923 1.00 29.39 219 ARG B N 1
ATOM 4303 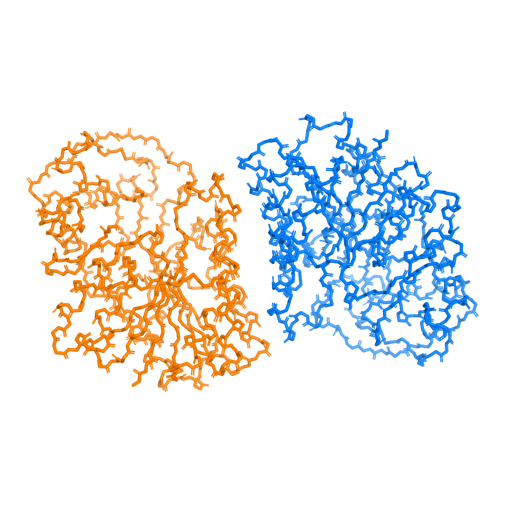C CA . ARG B 1 219 ? -22.115 2.650 30.743 1.00 29.67 219 ARG B CA 1
ATOM 4304 C C . ARG B 1 219 ? -23.284 1.959 30.051 1.00 29.22 219 ARG B C 1
ATOM 4305 O O . ARG B 1 219 ? -24.043 2.614 29.329 1.00 31.24 219 ARG B O 1
ATOM 4313 N N . LEU B 1 220 ? -23.467 0.666 30.291 1.00 26.17 220 LEU B N 1
ATOM 4314 C CA . LEU B 1 220 ? -24.617 -0.096 29.861 1.00 26.70 220 LEU B CA 1
ATOM 4315 C C . LEU B 1 220 ? -25.144 -0.856 31.067 1.00 23.77 220 LEU B C 1
ATOM 4316 O O . LEU B 1 220 ? -24.351 -1.328 31.893 1.00 26.61 220 LEU B O 1
ATOM 4321 N N . PRO B 1 221 ? -26.466 -1.009 31.190 1.00 24.82 221 PRO B N 1
ATOM 4322 C CA . PRO B 1 221 ? -27.024 -1.598 32.414 1.00 27.07 221 PRO B CA 1
ATOM 4323 C C . PRO B 1 221 ? -26.897 -3.107 32.492 1.00 25.14 221 PRO B C 1
ATOM 4324 O O . PRO B 1 221 ? -26.936 -3.652 33.602 1.00 25.82 221 PRO B O 1
ATOM 4328 N N . HIS B 1 222 ? -26.774 -3.801 31.364 1.00 21.16 222 HIS B N 1
ATOM 4329 C CA . HIS B 1 222 ? -26.710 -5.259 31.359 1.00 19.94 222 HIS B CA 1
ATOM 4330 C C . HIS B 1 222 ? -26.180 -5.714 30.011 1.00 17.77 222 HIS B C 1
ATOM 4331 O O . HIS B 1 222 ? -26.231 -4.978 29.020 1.00 20.41 222 HIS B O 1
ATOM 4338 N N . LEU B 1 223 ? -25.661 -6.939 30.000 1.00 17.02 223 LEU B N 1
ATOM 4339 C CA . LEU B 1 223 ? -25.326 -7.646 28.772 1.00 16.48 223 LEU B CA 1
ATOM 4340 C C . LEU B 1 223 ? -26.535 -8.473 28.365 1.00 15.10 223 LEU B C 1
ATOM 4341 O O . LEU B 1 223 ? -27.044 -9.254 29.171 1.00 16.50 223 LEU B O 1
ATOM 4346 N N . THR B 1 224 ? -27.001 -8.286 27.134 1.00 15.71 224 THR B N 1
ATOM 4347 C CA . THR B 1 224 ? -28.017 -9.176 26.602 1.00 15.11 224 THR B CA 1
ATOM 4348 C C . THR B 1 224 ? -27.318 -10.392 26.025 1.00 13.55 224 THR B C 1
ATOM 4349 O O . THR B 1 224 ? -26.413 -10.257 25.203 1.00 15.51 224 THR B O 1
ATOM 4353 N N . VAL B 1 225 ? -27.712 -11.574 26.483 1.00 13.62 225 VAL B N 1
ATOM 4354 C CA . VAL B 1 225 ? -27.134 -12.843 26.046 1.00 13.29 225 VAL B CA 1
ATOM 4355 C C . VAL B 1 225 ? -28.017 -13.382 24.916 1.00 12.65 225 VAL B C 1
ATOM 4356 O O . VAL B 1 225 ? -29.182 -13.728 25.140 1.00 13.72 225 VAL B O 1
ATOM 4360 N N . TYR B 1 226 ? -27.467 -13.457 23.698 1.00 12.50 226 TYR B N 1
ATOM 4361 C CA . TYR B 1 226 ? -28.259 -13.776 22.506 1.00 13.33 226 TYR B CA 1
ATOM 4362 C C . TYR B 1 226 ? -28.274 -15.280 22.314 1.00 12.92 226 TYR B C 1
ATOM 4363 O O . TYR B 1 226 ? -27.422 -15.852 21.619 1.00 13.92 226 TYR B O 1
ATOM 4372 N N . GLY B 1 227 ? -29.239 -15.928 22.958 1.00 13.18 227 GLY B N 1
ATOM 4373 C CA . GLY B 1 227 ? -29.409 -17.352 22.746 1.00 15.73 227 GLY B CA 1
ATOM 4374 C C . GLY B 1 227 ? -28.939 -18.189 23.913 1.00 13.79 227 GLY B C 1
ATOM 4375 O O . GLY B 1 227 ? -27.784 -18.084 24.343 1.00 15.08 227 GLY B O 1
ATOM 4376 N N . THR B 1 228 ? -29.850 -19.005 24.448 1.00 14.57 228 THR B N 1
ATOM 4377 C CA . THR B 1 228 ? -29.568 -19.870 25.587 1.00 14.17 228 THR B CA 1
ATOM 4378 C C . THR B 1 228 ? -29.906 -21.332 25.311 1.00 12.77 228 THR B C 1
ATOM 4379 O O . THR B 1 228 ? -29.784 -22.166 26.214 1.00 14.92 228 THR B O 1
ATOM 4383 N N . ASP B 1 229 ? -30.296 -21.658 24.085 1.00 14.17 229 ASP B N 1
ATOM 4384 C CA . ASP B 1 229 ? -30.745 -22.996 23.713 1.00 17.13 229 ASP B CA 1
ATOM 4385 C C . ASP B 1 229 ? -29.863 -23.602 22.633 1.00 16.85 229 ASP B C 1
ATOM 4386 O O . ASP B 1 229 ? -30.314 -24.471 21.873 1.00 18.06 229 ASP B O 1
ATOM 4391 N N . TYR B 1 230 ? -28.621 -23.152 22.535 1.00 15.54 230 TYR B N 1
ATOM 4392 C CA . TYR B 1 230 ? -27.693 -23.762 21.593 1.00 17.58 230 TYR B CA 1
ATOM 4393 C C . TYR B 1 230 ? -27.224 -25.112 22.123 1.00 18.19 230 TYR B C 1
ATOM 4394 O O . TYR B 1 230 ? -27.283 -25.389 23.330 1.00 19.80 230 TYR B O 1
ATOM 4403 N N . SER B 1 231 ? -26.730 -25.950 21.204 1.00 21.87 231 SER B N 1
ATOM 4404 C CA . SER B 1 231 ? -26.228 -27.280 21.558 1.00 22.80 231 SER B CA 1
ATOM 4405 C C . SER B 1 231 ? -24.802 -27.219 22.081 1.00 25.69 231 SER B C 1
ATOM 4406 O O . SER B 1 231 ? -23.930 -27.964 21.623 1.00 30.98 231 SER B O 1
ATOM 4409 N N . THR B 1 232 ? -24.563 -26.336 23.033 1.00 18.62 232 THR B N 1
ATOM 4410 C CA . THR B 1 232 ? -23.277 -26.130 23.663 1.00 19.04 232 THR B CA 1
ATOM 4411 C C . THR B 1 232 ? -23.405 -26.445 25.142 1.00 21.50 232 THR B C 1
ATOM 4412 O O . THR B 1 232 ? -24.510 -26.586 25.681 1.00 21.40 232 THR B O 1
ATOM 4416 N N . LYS B 1 233 ? -22.244 -26.526 25.796 1.00 20.91 233 LYS B N 1
ATOM 4417 C CA . LYS B 1 233 ? -22.193 -26.960 27.192 1.00 24.17 233 LYS B CA 1
ATOM 4418 C C . LYS B 1 233 ? -23.150 -26.149 28.068 1.00 24.44 233 LYS B C 1
ATOM 4419 O O . LYS B 1 233 ? -23.920 -26.719 28.843 1.00 24.37 233 LYS B O 1
ATOM 4425 N N . ASP B 1 234 ? -23.146 -24.819 27.942 1.00 18.74 234 ASP B N 1
ATOM 4426 C CA . ASP B 1 234 ? -24.040 -23.992 28.752 1.00 16.41 234 ASP B CA 1
ATOM 4427 C C . ASP B 1 234 ? -25.195 -23.371 27.961 1.00 15.63 234 ASP B C 1
ATOM 4428 O O . ASP B 1 234 ? -25.948 -22.561 28.516 1.00 16.27 234 ASP B O 1
ATOM 4433 N N . GLY B 1 235 ? -25.365 -23.733 26.692 1.00 15.40 235 GLY B N 1
ATOM 4434 C CA . GLY B 1 235 ? -26.477 -23.240 25.900 1.00 15.02 235 GLY B CA 1
ATOM 4435 C C . GLY B 1 235 ? -26.226 -21.920 25.193 1.00 12.58 235 GLY B C 1
ATOM 4436 O O . GLY B 1 235 ? -27.051 -21.521 24.372 1.00 13.60 235 GLY B O 1
ATOM 4437 N N . THR B 1 236 ? -25.097 -21.252 25.449 1.00 12.76 236 THR B N 1
ATOM 4438 C CA . THR B 1 236 ? -24.781 -19.983 24.804 1.00 12.60 236 THR B CA 1
ATOM 4439 C C . THR B 1 236 ? -23.787 -20.187 23.669 1.00 13.17 236 THR B C 1
ATOM 4440 O O . THR B 1 236 ? -23.182 -21.254 23.512 1.00 14.06 236 THR B O 1
ATOM 4444 N N . GLY B 1 237 ? -23.657 -19.148 22.844 1.00 13.36 237 GLY B N 1
ATOM 4445 C CA . GLY B 1 237 ? -22.815 -19.264 21.662 1.00 12.99 237 GLY B CA 1
ATOM 4446 C C . GLY B 1 237 ? -21.353 -19.449 22.027 1.00 12.26 237 GLY B C 1
ATOM 4447 O O . GLY B 1 237 ? -20.889 -18.989 23.064 1.00 12.31 237 GLY B O 1
ATOM 4448 N N . VAL B 1 238 ? -20.614 -20.129 21.152 1.00 11.99 238 VAL B N 1
ATOM 4449 C CA . VAL B 1 238 ? -19.215 -20.488 21.384 1.00 11.75 238 VAL B CA 1
ATOM 4450 C C . VAL B 1 238 ? -18.356 -19.965 20.239 1.00 11.37 238 VAL B C 1
ATOM 4451 O O . VAL B 1 238 ? -18.727 -20.098 19.066 1.00 12.11 238 VAL B O 1
ATOM 4455 N N . ARG B 1 239 ? -17.227 -19.340 20.583 1.00 10.92 239 ARG B N 1
ATOM 4456 C CA . ARG B 1 239 ? -16.285 -18.718 19.657 1.00 10.56 239 ARG B CA 1
ATOM 4457 C C . ARG B 1 239 ? -14.855 -19.013 20.075 1.00 10.24 239 ARG B C 1
ATOM 4458 O O . ARG B 1 239 ? -14.585 -19.416 21.206 1.00 11.68 239 ARG B O 1
ATOM 4466 N N . ASP B 1 240 ? -13.935 -18.729 19.175 1.00 11.23 240 ASP B N 1
ATOM 4467 C CA . ASP B 1 240 ? -12.496 -18.828 19.401 1.00 10.22 240 ASP B CA 1
ATOM 4468 C C . ASP B 1 240 ? -11.985 -17.404 19.597 1.00 10.66 240 ASP B C 1
ATOM 4469 O O . ASP B 1 240 ? -11.788 -16.654 18.633 1.00 12.23 240 ASP B O 1
ATOM 4474 N N . TYR B 1 241 ? -11.825 -17.010 20.861 1.00 10.07 241 TYR B N 1
ATOM 4475 C CA . TYR B 1 241 ? -11.331 -15.683 21.193 1.00 10.12 241 TYR B CA 1
ATOM 4476 C C . TYR B 1 241 ? -9.812 -15.720 21.220 1.00 10.41 241 TYR B C 1
ATOM 4477 O O . TYR B 1 241 ? -9.206 -16.561 21.901 1.00 12.49 241 TYR B O 1
ATOM 4486 N N . ILE B 1 242 ? -9.190 -14.798 20.499 1.00 10.15 242 ILE B N 1
ATOM 4487 C CA . ILE B 1 242 ? -7.738 -14.793 20.345 1.00 9.54 242 ILE B CA 1
ATOM 4488 C C . ILE B 1 242 ? -7.199 -13.410 20.693 1.00 9.74 242 ILE B C 1
ATOM 4489 O O . ILE B 1 242 ? -7.738 -12.376 20.284 1.00 10.55 242 ILE B O 1
ATOM 4494 N N . HIS B 1 243 ? -6.164 -13.385 21.525 1.00 10.24 243 HIS B N 1
ATOM 4495 C CA . HIS B 1 243 ? -5.576 -12.133 21.971 1.00 10.10 243 HIS B CA 1
ATOM 4496 C C . HIS B 1 243 ? -5.024 -11.373 20.773 1.00 9.93 243 HIS B C 1
ATOM 4497 O O . HIS B 1 243 ? -4.350 -11.941 19.912 1.00 11.11 243 HIS B O 1
ATOM 4504 N N . VAL B 1 244 ? -5.309 -10.072 20.728 1.00 10.50 244 VAL B N 1
ATOM 4505 C CA . VAL B 1 244 ? -4.772 -9.245 19.640 1.00 10.92 244 VAL B CA 1
ATOM 4506 C C . VAL B 1 244 ? -3.257 -9.329 19.517 1.00 11.02 244 VAL B C 1
ATOM 4507 O O . VAL B 1 244 ? -2.717 -9.227 18.403 1.00 11.32 244 VAL B O 1
ATOM 4511 N N . VAL B 1 245 ? -2.532 -9.525 20.639 1.00 10.25 245 VAL B N 1
ATOM 4512 C CA . VAL B 1 245 ? -1.076 -9.641 20.528 1.00 11.28 245 VAL B CA 1
ATOM 4513 C C . VAL B 1 245 ? -0.673 -10.937 19.826 1.00 10.80 245 VAL B C 1
ATOM 4514 O O . VAL B 1 245 ? 0.321 -10.966 19.084 1.00 11.82 245 VAL B O 1
ATOM 4518 N N . ASP B 1 246 ? -1.440 -12.015 20.026 1.00 10.58 246 ASP B N 1
ATOM 4519 C CA . ASP B 1 246 ? -1.206 -13.243 19.270 1.00 11.00 246 ASP B CA 1
ATOM 4520 C C . ASP B 1 246 ? -1.504 -13.044 17.781 1.00 11.31 246 ASP B C 1
ATOM 4521 O O . ASP B 1 246 ? -0.756 -13.525 16.920 1.00 11.08 246 ASP B O 1
ATOM 4526 N N . LEU B 1 247 ? -2.605 -12.343 17.459 1.00 11.74 247 LEU B N 1
ATOM 4527 C CA . LEU B 1 247 ? -2.887 -12.050 16.048 1.00 12.01 247 LEU B CA 1
ATOM 4528 C C . LEU B 1 247 ? -1.725 -11.299 15.419 1.00 11.77 247 LEU B C 1
ATOM 4529 O O . LEU B 1 247 ? -1.262 -11.627 14.318 1.00 12.85 247 LEU B O 1
ATOM 4534 N N . ALA B 1 248 ? -1.235 -10.258 16.106 1.00 11.38 248 ALA B N 1
ATOM 4535 C CA . ALA B 1 248 ? -0.097 -9.510 15.579 1.00 12.02 248 ALA B CA 1
ATOM 4536 C C . ALA B 1 248 ? 1.087 -10.442 15.315 1.00 12.25 248 ALA B C 1
ATOM 4537 O O . ALA B 1 248 ? 1.756 -10.355 14.274 1.00 13.40 248 ALA B O 1
ATOM 4539 N N . ASP B 1 249 ? 1.392 -11.312 16.281 1.00 11.24 249 ASP B N 1
ATOM 4540 C CA . ASP B 1 249 ? 2.522 -12.221 16.140 1.00 12.73 249 ASP B CA 1
ATOM 4541 C C . ASP B 1 249 ? 2.353 -13.145 14.932 1.00 11.80 249 ASP B C 1
ATOM 4542 O O . ASP B 1 249 ? 3.349 -13.511 14.282 1.00 12.51 249 ASP B O 1
ATOM 4547 N N . GLY B 1 250 ? 1.103 -13.504 14.596 1.00 11.22 250 GLY B N 1
ATOM 4548 C CA . GLY B 1 250 ? 0.887 -14.340 13.419 1.00 11.77 250 GLY B CA 1
ATOM 4549 C C . GLY B 1 250 ? 1.322 -13.648 12.139 1.00 11.49 250 GLY B C 1
ATOM 4550 O O . GLY B 1 250 ? 1.693 -14.306 11.167 1.00 13.22 250 GLY B O 1
ATOM 4551 N N . HIS B 1 251 ? 1.294 -12.311 12.125 1.00 12.31 251 HIS B N 1
ATOM 4552 C CA . HIS B 1 251 ? 1.784 -11.594 10.952 1.00 13.14 251 HIS B CA 1
ATOM 4553 C C . HIS B 1 251 ? 3.309 -11.596 10.854 1.00 13.17 251 HIS B C 1
ATOM 4554 O O . HIS B 1 251 ? 3.853 -11.604 9.738 1.00 14.58 251 HIS B O 1
ATOM 4561 N N . ILE B 1 252 ? 4.004 -11.593 11.998 1.00 12.54 252 ILE B N 1
ATOM 4562 C CA . ILE B 1 252 ? 5.451 -11.767 11.981 1.00 13.79 252 ILE B CA 1
ATOM 4563 C C . ILE B 1 252 ? 5.780 -13.144 11.418 1.00 13.37 252 ILE B C 1
ATOM 4564 O O . ILE B 1 252 ? 6.696 -13.302 10.591 1.00 14.73 252 ILE B O 1
ATOM 4569 N N . ALA B 1 253 ? 5.012 -14.159 11.825 1.00 12.91 253 ALA B N 1
ATOM 4570 C CA . ALA B 1 253 ? 5.216 -15.496 11.282 1.00 12.81 253 ALA B CA 1
ATOM 4571 C C . ALA B 1 253 ? 4.967 -15.520 9.774 1.00 13.81 253 ALA B C 1
ATOM 4572 O O . ALA B 1 253 ? 5.702 -16.172 9.025 1.00 14.25 253 ALA B O 1
ATOM 4574 N N . ALA B 1 254 ? 3.930 -14.809 9.302 1.00 12.90 254 ALA B N 1
ATOM 4575 C CA . ALA B 1 254 ? 3.633 -14.783 7.875 1.00 12.72 254 ALA B CA 1
ATOM 4576 C C . ALA B 1 254 ? 4.753 -14.114 7.086 1.00 13.78 254 ALA B C 1
ATOM 4577 O O . ALA B 1 254 ? 5.148 -14.622 6.033 1.00 14.23 254 ALA B O 1
ATOM 4579 N N . LEU B 1 255 ? 5.287 -12.990 7.575 1.00 14.14 255 LEU B N 1
ATOM 4580 C CA . LEU B 1 255 ? 6.445 -12.393 6.904 1.00 14.51 255 LEU B CA 1
ATOM 4581 C C . LEU B 1 255 ? 7.641 -13.331 6.892 1.00 14.35 255 LEU B C 1
ATOM 4582 O O . LEU B 1 255 ? 8.378 -13.393 5.900 1.00 15.93 255 LEU B O 1
ATOM 4587 N N . ARG B 1 256 ? 7.860 -14.065 7.986 1.00 14.07 256 ARG B N 1
ATOM 4588 C CA . ARG B 1 256 ? 8.965 -15.010 8.015 1.00 16.41 256 ARG B CA 1
ATOM 4589 C C . ARG B 1 256 ? 8.758 -16.128 6.998 1.00 15.89 256 ARG B C 1
ATOM 4590 O O . ARG B 1 256 ? 9.713 -16.560 6.331 1.00 17.59 256 ARG B O 1
ATOM 4598 N N . LYS B 1 257 ? 7.517 -16.605 6.866 1.00 16.06 257 LYS B N 1
ATOM 4599 C CA . LYS B 1 257 ? 7.217 -17.639 5.874 1.00 17.42 257 LYS B CA 1
ATOM 4600 C C . LYS B 1 257 ? 7.495 -17.133 4.456 1.00 17.54 257 LYS B C 1
ATOM 4601 O O . LYS B 1 257 ? 8.129 -17.831 3.646 1.00 18.65 257 LYS B O 1
ATOM 4607 N N . LEU B 1 258 ? 7.089 -15.889 4.157 1.00 17.72 258 LEU B N 1
ATOM 4608 C CA . LEU B 1 258 ? 7.364 -15.320 2.841 1.00 17.29 258 LEU B CA 1
ATOM 4609 C C . LEU B 1 258 ? 8.856 -15.136 2.625 1.00 18.77 258 LEU B C 1
ATOM 4610 O O . LEU B 1 258 ? 9.360 -15.315 1.507 1.00 21.73 258 LEU B O 1
ATOM 4615 N N . TYR B 1 259 ? 9.573 -14.774 3.691 1.00 18.55 259 TYR B N 1
ATOM 4616 C CA . TYR B 1 259 ? 10.996 -14.485 3.586 1.00 19.97 259 TYR B CA 1
ATOM 4617 C C . TYR B 1 259 ? 11.811 -15.762 3.396 1.00 23.11 259 TYR B C 1
ATOM 4618 O O . TYR B 1 259 ? 12.795 -15.776 2.643 1.00 25.67 259 TYR B O 1
ATOM 4627 N N . GLU B 1 260 ? 11.419 -16.837 4.072 1.00 21.79 260 GLU B N 1
ATOM 4628 C CA . GLU B 1 260 ? 12.222 -18.054 4.130 1.00 26.69 260 GLU B CA 1
ATOM 4629 C C . GLU B 1 260 ? 11.705 -19.172 3.234 1.00 25.64 260 GLU B C 1
ATOM 4630 O O . GLU B 1 260 ? 12.499 -20.025 2.820 1.00 28.13 260 GLU B O 1
ATOM 4636 N N . ASP B 1 261 ? 10.400 -19.190 2.927 1.00 25.65 261 ASP B N 1
ATOM 4637 C CA . ASP B 1 261 ? 9.755 -20.332 2.282 1.00 27.43 261 ASP B CA 1
ATOM 4638 C C . ASP B 1 261 ? 9.013 -19.955 1.002 1.00 26.31 261 ASP B C 1
ATOM 4639 O O . ASP B 1 261 ? 8.115 -20.692 0.584 1.00 25.70 261 ASP B O 1
ATOM 4644 N N . SER B 1 262 ? 9.347 -18.829 0.365 1.00 25.16 262 SER B N 1
ATOM 4645 C CA . SER B 1 262 ? 8.561 -18.391 -0.789 1.00 27.34 262 SER B CA 1
ATOM 4646 C C . SER B 1 262 ? 8.556 -19.421 -1.915 1.00 25.74 262 SER B C 1
ATOM 4647 O O . SER B 1 262 ? 7.550 -19.553 -2.628 1.00 25.98 262 SER B O 1
ATOM 4650 N N . ASP B 1 263 ? 9.660 -20.157 -2.096 1.00 30.28 263 ASP B N 1
ATOM 4651 C CA . ASP B 1 263 ? 9.744 -21.127 -3.182 1.00 34.86 263 ASP B CA 1
ATOM 4652 C C . ASP B 1 263 ? 8.715 -22.237 -3.061 1.00 37.29 263 ASP B C 1
ATOM 4653 O O . ASP B 1 263 ? 8.406 -22.882 -4.067 1.00 35.20 263 ASP B O 1
ATOM 4658 N N . LYS B 1 264 ? 8.199 -22.510 -1.865 1.00 31.87 264 LYS B N 1
ATOM 4659 C CA . LYS B 1 264 ? 7.274 -23.626 -1.703 1.00 38.28 264 LYS B CA 1
ATOM 4660 C C . LYS B 1 264 ? 5.851 -23.190 -1.350 1.00 36.19 264 LYS B C 1
ATOM 4661 O O . LYS B 1 264 ? 5.052 -24.021 -0.904 1.00 38.56 264 LYS B O 1
ATOM 4667 N N . ILE B 1 265 ? 5.496 -21.918 -1.556 1.00 29.98 265 ILE B N 1
ATOM 4668 C CA . ILE B 1 265 ? 4.131 -21.448 -1.357 1.00 27.89 265 ILE B CA 1
ATOM 4669 C C . ILE B 1 265 ? 3.662 -20.661 -2.581 1.00 26.21 265 ILE B C 1
ATOM 4670 O O . ILE B 1 265 ? 4.454 -20.258 -3.431 1.00 27.40 265 ILE B O 1
ATOM 4675 N N . GLY B 1 266 ? 2.347 -20.432 -2.642 1.00 20.23 266 GLY B N 1
ATOM 4676 C CA . GLY B 1 266 ? 1.716 -19.714 -3.737 1.00 18.96 266 GLY B CA 1
ATOM 4677 C C . GLY B 1 266 ? 0.737 -18.703 -3.177 1.00 19.49 266 GLY B C 1
ATOM 4678 O O . GLY B 1 266 ? 1.145 -17.601 -2.796 1.00 21.84 266 GLY B O 1
ATOM 4679 N N . CYS B 1 267 ? -0.540 -19.075 -3.078 1.00 17.87 267 CYS B N 1
ATOM 4680 C CA . CYS B 1 267 ? -1.557 -18.331 -2.319 1.00 16.42 267 CYS B CA 1
ATOM 4681 C C . CYS B 1 267 ? -2.051 -19.264 -1.214 1.00 18.44 267 CYS B C 1
ATOM 4682 O O . CYS B 1 267 ? -2.852 -20.177 -1.462 1.00 21.01 267 CYS B O 1
ATOM 4685 N N . GLU B 1 268 ? -1.492 -19.094 -0.020 1.00 14.60 268 GLU B N 1
ATOM 4686 C CA . GLU B 1 268 ? -1.801 -19.955 1.116 1.00 15.17 268 GLU B CA 1
ATOM 4687 C C . GLU B 1 268 ? -2.798 -19.272 2.032 1.00 12.56 268 GLU B C 1
ATOM 4688 O O . GLU B 1 268 ? -2.849 -18.042 2.097 1.00 16.28 268 GLU B O 1
ATOM 4694 N N . VAL B 1 269 ? -3.561 -20.079 2.757 1.00 13.28 269 VAL B N 1
ATOM 4695 C CA . VAL B 1 269 ? -4.485 -19.580 3.764 1.00 12.43 269 VAL B CA 1
ATOM 4696 C C . VAL B 1 269 ? -4.239 -20.294 5.089 1.00 11.33 269 VAL B C 1
ATOM 4697 O O . VAL B 1 269 ? -4.110 -21.525 5.138 1.00 12.98 269 VAL B O 1
ATOM 4701 N N . TYR B 1 270 ? -4.259 -19.524 6.169 1.00 11.48 270 TYR B N 1
ATOM 4702 C CA . TYR B 1 270 ? -4.093 -20.090 7.501 1.00 11.11 270 TYR B CA 1
ATOM 4703 C C . TYR B 1 270 ? -5.097 -19.440 8.429 1.00 10.56 270 TYR B C 1
ATOM 4704 O O . TYR B 1 270 ? -5.250 -18.215 8.449 1.00 12.49 270 TYR B O 1
ATOM 4713 N N . ASN B 1 271 ? -5.720 -20.271 9.248 1.00 10.54 271 ASN B N 1
ATOM 4714 C CA . ASN B 1 271 ? -6.469 -19.764 10.390 1.00 11.37 271 ASN B CA 1
ATOM 4715 C C . ASN B 1 271 ? -5.516 -19.151 11.415 1.00 11.14 271 ASN B C 1
ATOM 4716 O O . ASN B 1 271 ? -4.426 -19.678 11.664 1.00 12.44 271 ASN B O 1
ATOM 4721 N N . LEU B 1 272 ? -5.939 -18.044 12.031 1.00 10.95 272 LEU B N 1
ATOM 4722 C CA . LEU B 1 272 ? -5.279 -17.543 13.251 1.00 10.90 272 LEU B CA 1
ATOM 4723 C C . LEU B 1 272 ? -6.320 -17.593 14.365 1.00 10.54 272 LEU B C 1
ATOM 4724 O O . LEU B 1 272 ? -7.130 -16.671 14.525 1.00 11.18 272 LEU B O 1
ATOM 4729 N N . GLY B 1 273 ? -6.304 -18.683 15.126 1.00 10.88 273 GLY B N 1
ATOM 4730 C CA . GLY B 1 273 ? -7.137 -18.804 16.293 1.00 11.55 273 GLY B CA 1
ATOM 4731 C C . GLY B 1 273 ? -6.392 -19.590 17.344 1.00 10.53 273 GLY B C 1
ATOM 4732 O O . GLY B 1 273 ? -5.227 -19.948 17.159 1.00 12.20 273 GLY B O 1
ATOM 4733 N N . THR B 1 274 ? -7.060 -19.822 18.465 1.00 11.61 274 THR B N 1
ATOM 4734 C CA . THR B 1 274 ? -6.478 -20.605 19.547 1.00 12.24 274 THR B CA 1
ATOM 4735 C C . THR B 1 274 ? -6.857 -22.070 19.487 1.00 11.74 274 THR B C 1
ATOM 4736 O O . THR B 1 274 ? -6.199 -22.882 20.143 1.00 12.68 274 THR B O 1
ATOM 4740 N N . GLY B 1 275 ? -7.910 -22.425 18.756 1.00 12.70 275 GLY B N 1
ATOM 4741 C CA . GLY B 1 275 ? -8.403 -23.782 18.767 1.00 13.37 275 GLY B CA 1
ATOM 4742 C C . GLY B 1 275 ? -9.267 -24.142 19.949 1.00 13.61 275 GLY B C 1
ATOM 4743 O O . GLY B 1 275 ? -9.697 -25.296 20.052 1.00 14.32 275 GLY B O 1
ATOM 4744 N N . LYS B 1 276 ? -9.541 -23.190 20.831 1.00 12.32 276 LYS B N 1
ATOM 4745 C CA . LYS B 1 276 ? -10.404 -23.407 21.989 1.00 12.92 276 LYS B CA 1
ATOM 4746 C C . LYS B 1 276 ? -11.709 -22.645 21.772 1.00 11.99 276 LYS B C 1
ATOM 4747 O O . LYS B 1 276 ? -11.676 -21.474 21.377 1.00 13.75 276 LYS B O 1
ATOM 4753 N N . GLY B 1 277 ? -12.845 -23.296 22.003 1.00 12.99 277 GLY B N 1
ATOM 4754 C CA . GLY B 1 277 ? -14.140 -22.633 21.979 1.00 13.57 277 GLY B CA 1
ATOM 4755 C C . GLY B 1 277 ? -14.542 -22.246 23.393 1.00 13.62 277 GLY B C 1
ATOM 4756 O O . GLY B 1 277 ? -14.461 -23.058 24.318 1.00 17.33 277 GLY B O 1
ATOM 4757 N N . THR B 1 278 ? -14.942 -20.992 23.548 1.00 12.05 278 THR B N 1
ATOM 4758 C CA . THR B 1 278 ? -15.371 -20.449 24.832 1.00 11.13 278 THR B CA 1
ATOM 4759 C C . THR B 1 278 ? -16.769 -19.868 24.669 1.00 11.14 278 THR B C 1
ATOM 4760 O O . THR B 1 278 ? -17.045 -19.205 23.658 1.00 11.83 278 THR B O 1
ATOM 4764 N N . SER B 1 279 ? -17.655 -20.144 25.628 1.00 12.71 279 SER B N 1
ATOM 4765 C CA . SER B 1 279 ? -19.031 -19.669 25.549 1.00 11.85 279 SER B CA 1
ATOM 4766 C C . SER B 1 279 ? -19.154 -18.228 26.022 1.00 10.37 279 SER B C 1
ATOM 4767 O O . SER B 1 279 ? -18.251 -17.689 26.683 1.00 12.50 279 SER B O 1
ATOM 4770 N N . VAL B 1 280 ? -20.339 -17.646 25.775 1.00 11.38 280 VAL B N 1
ATOM 4771 C CA . VAL B 1 280 ? -20.613 -16.280 26.226 1.00 12.03 280 VAL B CA 1
ATOM 4772 C C . VAL B 1 280 ? -20.492 -16.199 27.743 1.00 12.28 280 VAL B C 1
ATOM 4773 O O . VAL B 1 280 ? -19.855 -15.294 28.289 1.00 12.80 280 VAL B O 1
ATOM 4777 N N . LEU B 1 281 ? -21.100 -17.155 28.451 1.00 12.67 281 LEU B N 1
ATOM 4778 C CA . LEU B 1 281 ? -21.074 -17.082 29.901 1.00 12.44 281 LEU B CA 1
ATOM 4779 C C . LEU B 1 281 ? -19.679 -17.320 30.441 1.00 13.58 281 LEU B C 1
ATOM 4780 O O . LEU B 1 281 ? -19.322 -16.747 31.468 1.00 14.28 281 LEU B O 1
ATOM 4785 N N . GLU B 1 282 ? -18.883 -18.169 29.788 1.00 13.58 282 GLU B N 1
ATOM 4786 C CA . GLU B 1 282 ? -17.497 -18.349 30.224 1.00 12.56 282 GLU B CA 1
ATOM 4787 C C . GLU B 1 282 ? -16.689 -17.053 30.074 1.00 12.32 282 GLU B C 1
ATOM 4788 O O . GLU B 1 282 ? -15.857 -16.717 30.935 1.00 14.38 282 GLU B O 1
ATOM 4794 N N . MET B 1 283 ? -16.920 -16.301 28.996 1.00 12.24 283 MET B N 1
ATOM 4795 C CA . MET B 1 283 ? -16.207 -15.039 28.837 1.00 11.68 283 MET B CA 1
ATOM 4796 C C . MET B 1 283 ? -16.680 -14.026 29.876 1.00 12.07 283 MET B C 1
ATOM 4797 O O . MET B 1 283 ? -15.872 -13.249 30.405 1.00 13.69 283 MET B O 1
ATOM 4802 N N . VAL B 1 284 ? -17.985 -14.018 30.182 1.00 13.57 284 VAL B N 1
ATOM 4803 C CA . VAL B 1 284 ? -18.497 -13.139 31.237 1.00 13.97 284 VAL B CA 1
ATOM 4804 C C . VAL B 1 284 ? -17.804 -13.465 32.561 1.00 13.78 284 VAL B C 1
ATOM 4805 O O . VAL B 1 284 ? -17.339 -12.574 33.282 1.00 15.85 284 VAL B O 1
ATOM 4809 N N . ALA B 1 285 ? -17.728 -14.751 32.896 1.00 15.00 285 ALA B N 1
ATOM 4810 C CA . ALA B 1 285 ? -17.079 -15.144 34.142 1.00 15.82 285 ALA B CA 1
ATOM 4811 C C . ALA B 1 285 ? -15.614 -14.729 34.151 1.00 14.81 285 ALA B C 1
ATOM 4812 O O . ALA B 1 285 ? -15.097 -14.258 35.182 1.00 16.32 285 ALA B O 1
ATOM 4814 N N . ALA B 1 286 ? -14.911 -14.891 33.031 1.00 15.08 286 ALA B N 1
ATOM 4815 C CA . ALA B 1 286 ? -13.507 -14.494 33.007 1.00 15.07 286 ALA B CA 1
ATOM 4816 C C . ALA B 1 286 ? -13.358 -12.987 33.159 1.00 13.80 286 ALA B C 1
ATOM 4817 O O . ALA B 1 286 ? -12.422 -12.510 33.818 1.00 15.95 286 ALA B O 1
ATOM 4819 N N . PHE B 1 287 ? -14.295 -12.222 32.610 1.00 13.73 287 PHE B N 1
ATOM 4820 C CA . PHE B 1 287 ? -14.216 -10.773 32.739 1.00 14.42 287 PHE B CA 1
ATOM 4821 C C . PHE B 1 287 ? -14.558 -10.314 34.141 1.00 15.05 287 PHE B C 1
ATOM 4822 O O . PHE B 1 287 ? -13.965 -9.342 34.633 1.00 15.68 287 PHE B O 1
ATOM 4830 N N . GLU B 1 288 ? -15.521 -10.978 34.784 1.00 15.21 288 GLU B N 1
ATOM 4831 C CA . GLU B 1 288 ? -15.835 -10.662 36.170 1.00 17.33 288 GLU B CA 1
ATOM 4832 C C . GLU B 1 288 ? -14.614 -10.850 37.050 1.00 18.32 288 GLU B C 1
ATOM 4833 O O . GLU B 1 288 ? -14.352 -10.031 37.942 1.00 19.71 288 GLU B O 1
ATOM 4839 N N . LYS B 1 289 ? -13.863 -11.927 36.828 1.00 17.55 289 LYS B N 1
ATOM 4840 C CA . LYS B 1 289 ? -12.666 -12.182 37.621 1.00 20.46 289 LYS B CA 1
ATOM 4841 C C . LYS B 1 289 ? -11.587 -11.139 37.321 1.00 18.93 289 LYS B C 1
ATOM 4842 O O . LYS B 1 289 ? -10.900 -10.649 38.240 1.00 19.68 289 LYS B O 1
ATOM 4848 N N . ALA B 1 290 ? -11.437 -10.760 36.053 1.00 17.73 290 ALA B N 1
ATOM 4849 C CA . ALA B 1 290 ? -10.411 -9.786 35.683 1.00 18.22 290 ALA B CA 1
ATOM 4850 C C . ALA B 1 290 ? -10.713 -8.405 36.249 1.00 18.06 290 ALA B C 1
ATOM 4851 O O . ALA B 1 290 ? -9.794 -7.678 36.652 1.00 19.60 290 ALA B O 1
ATOM 4853 N N . SER B 1 291 ? -11.988 -8.015 36.253 1.00 19.11 291 SER B N 1
ATOM 4854 C CA . SER B 1 291 ? -12.392 -6.649 36.554 1.00 18.12 291 SER B CA 1
ATOM 4855 C C . SER B 1 291 ? -12.835 -6.448 37.994 1.00 19.15 291 SER B C 1
ATOM 4856 O O . SER B 1 291 ? -12.837 -5.305 38.458 1.00 20.97 291 SER B O 1
ATOM 4859 N N . GLY B 1 292 ? -13.209 -7.516 38.699 1.00 19.91 292 GLY B N 1
ATOM 4860 C CA . GLY B 1 292 ? -13.845 -7.381 39.996 1.00 20.55 292 GLY B CA 1
ATOM 4861 C C . GLY B 1 292 ? -15.247 -6.817 39.953 1.00 21.78 292 GLY B C 1
ATOM 4862 O O . GLY B 1 292 ? -15.781 -6.451 41.009 1.00 25.36 292 GLY B O 1
ATOM 4863 N N . LYS B 1 293 ? -15.860 -6.735 38.775 1.00 21.00 293 LYS B N 1
ATOM 4864 C CA . LYS B 1 293 ? -17.199 -6.197 38.606 1.00 22.01 293 LYS B CA 1
ATOM 4865 C C . LYS B 1 293 ? -18.184 -7.306 38.258 1.00 23.21 293 LYS B C 1
ATOM 4866 O O . LYS B 1 293 ? -17.823 -8.310 37.638 1.00 26.92 293 LYS B O 1
ATOM 4872 N N . LYS B 1 294 ? -19.438 -7.126 38.558 1.00 22.45 294 LYS B N 1
ATOM 4873 C CA . LYS B 1 294 ? -20.527 -7.991 38.101 1.00 25.77 294 LYS B CA 1
ATOM 4874 C C . LYS B 1 294 ? -21.082 -7.469 36.786 1.00 24.55 294 LYS B C 1
ATOM 4875 O O . LYS B 1 294 ? -21.184 -6.257 36.585 1.00 23.72 294 LYS B O 1
ATOM 4881 N N . ILE B 1 295 ? -21.444 -8.492 36.026 1.00 19.69 295 ILE B N 1
ATOM 4882 C CA . ILE B 1 295 ? -22.071 -8.204 34.735 1.00 20.10 295 ILE B CA 1
ATOM 4883 C C . ILE B 1 295 ? -23.520 -8.674 34.786 1.00 18.07 295 ILE B C 1
ATOM 4884 O O . ILE B 1 295 ? -23.782 -9.872 34.591 1.00 19.38 295 ILE B O 1
ATOM 4889 N N . PRO B 1 296 ? -24.493 -7.804 35.074 1.00 18.91 296 PRO B N 1
ATOM 4890 C CA . PRO B 1 296 ? -25.898 -8.244 35.013 1.00 18.24 296 PRO B CA 1
ATOM 4891 C C . PRO B 1 296 ? -26.242 -8.701 33.609 1.00 17.40 296 PRO B C 1
ATOM 4892 O O . PRO B 1 296 ? -25.772 -8.127 32.621 1.00 17.94 296 PRO B O 1
ATOM 4896 N N . LEU B 1 297 ? -27.070 -9.750 33.537 1.00 16.83 297 LEU B N 1
ATOM 4897 C CA . LEU B 1 297 ? -27.422 -10.416 32.293 1.00 16.12 297 LEU B CA 1
ATOM 4898 C C . LEU B 1 297 ? -28.916 -10.315 32.033 1.00 15.02 297 LEU B C 1
ATOM 4899 O O . LEU B 1 297 ? -29.727 -10.387 32.959 1.00 17.76 297 LEU B O 1
ATOM 4904 N N . VAL B 1 298 ? -29.276 -10.241 30.754 1.00 14.30 298 VAL B N 1
ATOM 4905 C CA . VAL B 1 298 ? -30.647 -10.463 30.314 1.00 14.70 298 VAL B CA 1
ATOM 4906 C C . VAL B 1 298 ? -30.581 -11.561 29.271 1.00 14.84 298 VAL B C 1
ATOM 4907 O O . VAL B 1 298 ? -29.888 -11.406 28.258 1.00 16.22 298 VAL B O 1
ATOM 4911 N N . PHE B 1 299 ? -31.279 -12.673 29.519 1.00 13.88 299 PHE B N 1
ATOM 4912 C CA . PHE B 1 299 ? -31.255 -13.794 28.590 1.00 14.15 299 PHE B CA 1
ATOM 4913 C C . PHE B 1 299 ? -32.272 -13.546 27.494 1.00 14.85 299 PHE B C 1
ATOM 4914 O O . PHE B 1 299 ? -33.445 -13.290 27.781 1.00 16.04 299 PHE B O 1
ATOM 4922 N N . ALA B 1 300 ? -31.826 -13.665 26.241 1.00 15.02 300 ALA B N 1
ATOM 4923 C CA . ALA B 1 300 ? -32.673 -13.376 25.104 1.00 13.94 300 ALA B CA 1
ATOM 4924 C C . ALA B 1 300 ? -32.594 -14.498 24.086 1.00 14.84 300 ALA B C 1
ATOM 4925 O O . ALA B 1 300 ? -31.771 -15.420 24.176 1.00 14.78 300 ALA B O 1
ATOM 4927 N N . GLY B 1 301 ? -33.450 -14.371 23.072 1.00 17.16 301 GLY B N 1
ATOM 4928 C CA . GLY B 1 301 ? -33.442 -15.297 21.954 1.00 17.08 301 GLY B CA 1
ATOM 4929 C C . GLY B 1 301 ? -32.183 -15.162 21.120 1.00 15.38 301 GLY B C 1
ATOM 4930 O O . GLY B 1 301 ? -31.384 -14.235 21.269 1.00 16.33 301 GLY B O 1
ATOM 4931 N N . ARG B 1 302 ? -31.993 -16.139 20.238 1.00 15.55 302 ARG B N 1
ATOM 4932 C CA . ARG B 1 302 ? -30.882 -16.138 19.300 1.00 16.90 302 ARG B CA 1
ATOM 4933 C C . ARG B 1 302 ? -30.909 -14.879 18.445 1.00 15.29 302 ARG B C 1
ATOM 4934 O O . ARG B 1 302 ? -31.976 -14.393 18.042 1.00 18.53 302 ARG B O 1
ATOM 4942 N N . ARG B 1 303 ? -29.716 -14.367 18.133 1.00 16.01 303 ARG B N 1
ATOM 4943 C CA . ARG B 1 303 ? -29.602 -13.196 17.273 1.00 15.87 303 ARG B CA 1
ATOM 4944 C C . ARG B 1 303 ? -29.573 -13.656 15.818 1.00 17.51 303 ARG B C 1
ATOM 4945 O O . ARG B 1 303 ? -28.736 -14.503 15.467 1.00 18.98 303 ARG B O 1
ATOM 4953 N N . PRO B 1 304 ? -30.433 -13.110 14.948 1.00 19.99 304 PRO B N 1
ATOM 4954 C CA . PRO B 1 304 ? -30.439 -13.535 13.541 1.00 21.13 304 PRO B CA 1
ATOM 4955 C C . PRO B 1 304 ? -29.057 -13.397 12.928 1.00 23.83 304 PRO B C 1
ATOM 4956 O O . PRO B 1 304 ? -28.364 -12.391 13.121 1.00 25.25 304 PRO B O 1
ATOM 4960 N N . GLY B 1 305 ? -28.649 -14.439 12.209 1.00 23.16 305 GLY B N 1
ATOM 4961 C CA . GLY B 1 305 ? -27.376 -14.453 11.522 1.00 24.13 305 GLY B CA 1
ATOM 4962 C C . GLY B 1 305 ? -26.221 -15.009 12.325 1.00 25.63 305 GLY B C 1
ATOM 4963 O O . GLY B 1 305 ? -25.122 -15.135 11.779 1.00 26.91 305 GLY B O 1
ATOM 4964 N N . ASP B 1 306 ? -26.428 -15.348 13.601 1.00 22.37 306 ASP B N 1
ATOM 4965 C CA . ASP B 1 306 ? -25.337 -15.822 14.450 1.00 21.04 306 ASP B CA 1
ATOM 4966 C C . ASP B 1 306 ? -25.056 -17.293 14.184 1.00 18.96 306 ASP B C 1
ATOM 4967 O O . ASP B 1 306 ? -25.963 -18.131 14.180 1.00 21.29 306 ASP B O 1
ATOM 4972 N N . ALA B 1 307 ? -23.774 -17.619 14.048 1.00 19.98 307 ALA B N 1
ATOM 4973 C CA . ALA B 1 307 ? -23.364 -19.005 14.127 1.00 19.93 307 ALA B CA 1
ATOM 4974 C C . ALA B 1 307 ? -23.526 -19.492 15.564 1.00 20.08 307 ALA B C 1
ATOM 4975 O O . ALA B 1 307 ? -23.419 -18.720 16.519 1.00 19.34 307 ALA B O 1
ATOM 4977 N N . GLU B 1 308 ? -23.772 -20.795 15.714 1.00 19.85 308 GLU B N 1
ATOM 4978 C CA . GLU B 1 308 ? -23.847 -21.416 17.034 1.00 18.93 308 GLU B CA 1
ATOM 4979 C C . GLU B 1 308 ? -22.459 -21.579 17.643 1.00 16.71 308 GLU B C 1
ATOM 4980 O O . GLU B 1 308 ? -22.223 -21.175 18.792 1.00 17.75 308 GLU B O 1
ATOM 4986 N N . ILE B 1 309 ? -21.543 -22.206 16.908 1.00 15.93 309 ILE B N 1
ATOM 4987 C CA . ILE B 1 309 ? -20.235 -22.584 17.414 1.00 15.21 309 ILE B CA 1
ATOM 4988 C C . ILE B 1 309 ? -19.227 -22.485 16.269 1.00 14.22 309 ILE B C 1
ATOM 4989 O O . ILE B 1 309 ? -19.442 -23.030 15.178 1.00 15.63 309 ILE B O 1
ATOM 4994 N N . VAL B 1 310 ? -18.147 -21.744 16.508 1.00 13.44 310 VAL B N 1
ATOM 4995 C CA . VAL B 1 310 ? -17.062 -21.557 15.549 1.00 14.29 310 VAL B CA 1
ATOM 4996 C C . VAL B 1 310 ? -15.755 -21.548 16.326 1.00 14.28 310 VAL B C 1
ATOM 4997 O O . VAL B 1 310 ? -15.604 -20.736 17.238 1.00 16.95 310 VAL B O 1
ATOM 5001 N N . TYR B 1 311 ? -14.806 -22.416 15.970 1.00 13.14 311 TYR B N 1
ATOM 5002 C CA . TYR B 1 311 ? -13.447 -22.268 16.481 1.00 12.21 311 TYR B CA 1
ATOM 5003 C C . TYR B 1 311 ? -12.481 -22.918 15.499 1.00 12.33 311 TYR B C 1
ATOM 5004 O O . TYR B 1 311 ? -12.886 -23.676 14.603 1.00 12.94 311 TYR B O 1
ATOM 5013 N N . ALA B 1 312 ? -11.205 -22.566 15.628 1.00 11.44 312 ALA B N 1
ATOM 5014 C CA . ALA B 1 312 ? -10.219 -22.896 14.604 1.00 11.31 312 ALA B CA 1
ATOM 5015 C C . ALA B 1 312 ? -9.629 -24.285 14.776 1.00 11.62 312 ALA B C 1
ATOM 5016 O O . ALA B 1 312 ? -9.335 -24.717 15.888 1.00 12.83 312 ALA B O 1
ATOM 5018 N N . ALA B 1 313 ? -9.390 -24.953 13.653 1.00 12.43 313 ALA B N 1
ATOM 5019 C CA . ALA B 1 313 ? -8.428 -26.045 13.593 1.00 12.50 313 ALA B CA 1
ATOM 5020 C C . ALA B 1 313 ? -7.059 -25.404 13.402 1.00 12.18 313 ALA B C 1
ATOM 5021 O O . ALA B 1 313 ? -6.811 -24.757 12.374 1.00 14.39 313 ALA B O 1
ATOM 5023 N N . THR B 1 314 ? -6.188 -25.543 14.398 1.00 13.48 314 THR B N 1
ATOM 5024 C CA . THR B 1 314 ? -4.889 -24.870 14.408 1.00 13.55 314 THR B CA 1
ATOM 5025 C C . THR B 1 314 ? -3.774 -25.668 13.747 1.00 13.53 314 THR B C 1
ATOM 5026 O O . THR B 1 314 ? -2.648 -25.153 13.640 1.00 14.15 314 THR B O 1
ATOM 5030 N N . ALA B 1 315 ? -4.034 -26.892 13.281 1.00 13.61 315 ALA B N 1
ATOM 5031 C CA . ALA B 1 315 ? -2.920 -27.738 12.838 1.00 14.43 315 ALA B CA 1
ATOM 5032 C C . ALA B 1 315 ? -2.123 -27.120 11.690 1.00 12.65 315 ALA B C 1
ATOM 5033 O O . ALA B 1 315 ? -0.891 -27.234 11.643 1.00 15.09 315 ALA B O 1
ATOM 5035 N N . LYS B 1 316 ? -2.816 -26.547 10.688 1.00 13.25 316 LYS B N 1
ATOM 5036 C CA . LYS B 1 316 ? -2.103 -26.045 9.514 1.00 15.48 316 LYS B CA 1
ATOM 5037 C C . LYS B 1 316 ? -1.201 -24.878 9.892 1.00 12.98 316 LYS B C 1
ATOM 5038 O O . LYS B 1 316 ? -0.028 -24.828 9.495 1.00 14.86 316 LYS B O 1
ATOM 5044 N N . ALA B 1 317 ? -1.705 -23.953 10.709 1.00 13.28 317 ALA B N 1
ATOM 5045 C CA . ALA B 1 317 ? -0.872 -22.838 11.132 1.00 13.64 317 ALA B CA 1
ATOM 5046 C C . ALA B 1 317 ? 0.282 -23.319 11.993 1.00 12.41 317 ALA B C 1
ATOM 5047 O O . ALA B 1 317 ? 1.411 -22.843 11.832 1.00 13.77 317 ALA B O 1
ATOM 5049 N N . GLU B 1 318 ? 0.042 -24.310 12.853 1.00 12.83 318 GLU B N 1
ATOM 5050 C CA . GLU B 1 318 ? 1.125 -24.800 13.697 1.00 14.09 318 GLU B CA 1
ATOM 5051 C C . GLU B 1 318 ? 2.232 -25.445 12.872 1.00 15.48 318 GLU B C 1
ATOM 5052 O O . GLU B 1 318 ? 3.423 -25.242 13.145 1.00 18.00 318 GLU B O 1
ATOM 5058 N N . LYS B 1 319 ? 1.869 -26.192 11.826 1.00 15.88 319 LYS B N 1
ATOM 5059 C CA . LYS B 1 319 ? 2.897 -26.920 11.082 1.00 17.76 319 LYS B CA 1
ATOM 5060 C C . LYS B 1 319 ? 3.528 -26.094 9.976 1.00 20.09 319 LYS B C 1
ATOM 5061 O O . LYS B 1 319 ? 4.744 -26.157 9.767 1.00 23.56 319 LYS B O 1
ATOM 5067 N N . GLU B 1 320 ? 2.719 -25.358 9.227 1.00 18.12 320 GLU B N 1
ATOM 5068 C CA . GLU B 1 320 ? 3.189 -24.683 8.022 1.00 19.24 320 GLU B CA 1
ATOM 5069 C C . GLU B 1 320 ? 3.581 -23.240 8.286 1.00 17.84 320 GLU B C 1
ATOM 5070 O O . GLU B 1 320 ? 4.629 -22.778 7.828 1.00 20.24 320 GLU B O 1
ATOM 5076 N N . LEU B 1 321 ? 2.753 -22.520 9.027 1.00 18.50 321 LEU B N 1
ATOM 5077 C CA . LEU B 1 321 ? 3.113 -21.170 9.417 1.00 21.45 321 LEU B CA 1
ATOM 5078 C C . LEU B 1 321 ? 4.105 -21.163 10.586 1.00 22.64 321 LEU B C 1
ATOM 5079 O O . LEU B 1 321 ? 4.763 -20.145 10.824 1.00 24.61 321 LEU B O 1
ATOM 5084 N N . LYS B 1 322 ? 4.234 -22.286 11.309 1.00 22.26 322 LYS B N 1
ATOM 5085 C CA . LYS B 1 322 ? 5.077 -22.394 12.503 1.00 21.90 322 LYS B CA 1
ATOM 5086 C C . LYS B 1 322 ? 4.630 -21.401 13.583 1.00 19.65 322 LYS B C 1
ATOM 5087 O O . LYS B 1 322 ? 5.446 -20.696 14.188 1.00 23.66 322 LYS B O 1
ATOM 5093 N N . TRP B 1 323 ? 3.322 -21.344 13.843 1.00 15.06 323 TRP B N 1
ATOM 5094 C CA . TRP B 1 323 ? 2.768 -20.333 14.733 1.00 14.09 323 TRP B CA 1
ATOM 5095 C C . TRP B 1 323 ? 1.681 -20.958 15.602 1.00 13.50 323 TRP B C 1
ATOM 5096 O O . TRP B 1 323 ? 0.845 -21.728 15.111 1.00 13.30 323 TRP B O 1
ATOM 5107 N N . LYS B 1 324 ? 1.685 -20.618 16.887 1.00 13.67 324 LYS B N 1
ATOM 5108 C CA . LYS B 1 324 ? 0.625 -21.014 17.804 1.00 14.34 324 LYS B CA 1
ATOM 5109 C C . LYS B 1 324 ? 0.377 -19.870 18.773 1.00 12.54 324 LYS B C 1
ATOM 5110 O O . LYS B 1 324 ? 1.330 -19.215 19.223 1.00 14.78 324 LYS B O 1
ATOM 5116 N N . ALA B 1 325 ? -0.892 -19.626 19.098 1.00 12.44 325 ALA B N 1
ATOM 5117 C CA . ALA B 1 325 ? -1.230 -18.584 20.066 1.00 11.95 325 ALA B CA 1
ATOM 5118 C C . ALA B 1 325 ? -0.683 -18.923 21.454 1.00 12.43 325 ALA B C 1
ATOM 5119 O O . ALA B 1 325 ? -0.623 -20.096 21.852 1.00 14.41 325 ALA B O 1
ATOM 5121 N N . LYS B 1 326 ? -0.307 -17.874 22.193 1.00 12.46 326 LYS B N 1
ATOM 5122 C CA . LYS B 1 326 ? 0.356 -18.020 23.491 1.00 12.84 326 LYS B CA 1
ATOM 5123 C C . LYS B 1 326 ? -0.454 -17.520 24.682 1.00 11.65 326 LYS B C 1
ATOM 5124 O O . LYS B 1 326 ? -0.063 -17.800 25.816 1.00 13.40 326 LYS B O 1
ATOM 5130 N N . TYR B 1 327 ? -1.528 -16.759 24.484 1.00 12.04 327 TYR B N 1
ATOM 5131 C CA . TYR B 1 327 ? -2.242 -16.103 25.586 1.00 12.97 327 TYR B CA 1
ATOM 5132 C C . TYR B 1 327 ? -3.637 -16.673 25.730 1.00 12.33 327 TYR B C 1
ATOM 5133 O O . TYR B 1 327 ? -4.292 -16.969 24.727 1.00 14.94 327 TYR B O 1
ATOM 5142 N N . GLY B 1 328 ? -4.107 -16.811 26.961 1.00 12.81 328 GLY B N 1
ATOM 5143 C CA . GLY B 1 328 ? -5.414 -17.363 27.240 1.00 13.80 328 GLY B CA 1
ATOM 5144 C C . GLY B 1 328 ? -6.497 -16.328 27.519 1.00 11.68 328 GLY B C 1
ATOM 5145 O O . GLY B 1 328 ? -6.263 -15.126 27.557 1.00 11.54 328 GLY B O 1
ATOM 5146 N N . ILE B 1 329 ? -7.712 -16.847 27.722 1.00 12.18 329 ILE B N 1
ATOM 5147 C CA A ILE B 1 329 ? -8.933 -16.047 27.872 0.40 12.86 329 ILE B CA 1
ATOM 5148 C CA B ILE B 1 329 ? -8.866 -15.951 27.803 0.60 12.43 329 ILE B CA 1
ATOM 5149 C C . ILE B 1 329 ? -8.822 -15.096 29.063 1.00 11.73 329 ILE B C 1
ATOM 5150 O O . ILE B 1 329 ? -9.243 -13.934 29.020 1.00 12.97 329 ILE B O 1
ATOM 5159 N N . GLU B 1 330 ? -8.333 -15.612 30.193 1.00 13.00 330 GLU B N 1
ATOM 5160 C CA . GLU B 1 330 ? -8.295 -14.774 31.384 1.00 13.58 330 GLU B CA 1
ATOM 5161 C C . GLU B 1 330 ? -7.361 -13.593 31.164 1.00 12.67 330 GLU B C 1
ATOM 5162 O O . GLU B 1 330 ? -7.664 -12.449 31.545 1.00 14.36 330 GLU B O 1
ATOM 5168 N N . GLU B 1 331 ? -6.225 -13.861 30.507 1.00 12.87 331 GLU B N 1
ATOM 5169 C CA . GLU B 1 331 ? -5.228 -12.794 30.212 1.00 13.25 331 GLU B CA 1
ATOM 5170 C C . GLU B 1 331 ? -5.851 -11.761 29.271 1.00 12.47 331 GLU B C 1
ATOM 5171 O O . GLU B 1 331 ? -5.675 -10.5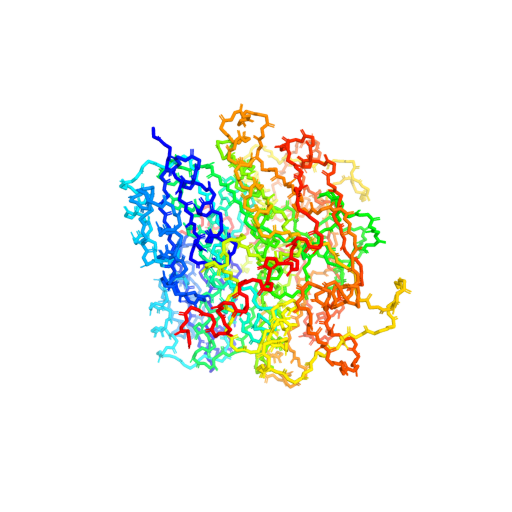61 29.528 1.00 12.61 331 GLU B O 1
ATOM 5177 N N . MET B 1 332 ? -6.547 -12.217 28.225 1.00 13.11 332 MET B N 1
ATOM 5178 C CA . MET B 1 332 ? -7.230 -11.289 27.285 1.00 13.50 332 MET B CA 1
ATOM 5179 C C . MET B 1 332 ? -8.133 -10.357 28.089 1.00 11.78 332 MET B C 1
ATOM 5180 O O . MET B 1 332 ? -8.080 -9.137 27.855 1.00 12.48 332 MET B O 1
ATOM 5185 N N . CYS B 1 333 ? -8.942 -10.927 28.983 1.00 12.30 333 CYS B N 1
ATOM 5186 C CA . CYS B 1 333 ? -9.897 -10.115 29.778 1.00 11.56 333 CYS B CA 1
ATOM 5187 C C . CYS B 1 333 ? -9.138 -9.141 30.688 1.00 11.80 333 CYS B C 1
ATOM 5188 O O . CYS B 1 333 ? -9.604 -7.995 30.816 1.00 12.69 333 CYS B O 1
ATOM 5191 N N . ARG B 1 334 ? -8.014 -9.567 31.281 1.00 11.52 334 ARG B N 1
ATOM 5192 C CA . ARG B 1 334 ? -7.244 -8.634 32.116 1.00 11.68 334 ARG B CA 1
ATOM 5193 C C . ARG B 1 334 ? -6.681 -7.514 31.268 1.00 11.63 334 ARG B C 1
ATOM 5194 O O . ARG B 1 334 ? -6.702 -6.350 31.677 1.00 12.56 334 ARG B O 1
ATOM 5202 N N . ASP B 1 335 ? -6.235 -7.827 30.046 1.00 11.76 335 ASP B N 1
ATOM 5203 C CA . ASP B 1 335 ? -5.588 -6.796 29.245 1.00 12.02 335 ASP B CA 1
ATOM 5204 C C . ASP B 1 335 ? -6.602 -5.813 28.686 1.00 11.09 335 ASP B C 1
ATOM 5205 O O . ASP B 1 335 ? -6.322 -4.606 28.600 1.00 11.61 335 ASP B O 1
ATOM 5210 N N . LEU B 1 336 ? -7.811 -6.303 28.339 1.00 11.67 336 LEU B N 1
ATOM 5211 C CA . LEU B 1 336 ? -8.891 -5.389 27.963 1.00 11.79 336 LEU B CA 1
ATOM 5212 C C . LEU B 1 336 ? -9.252 -4.481 29.132 1.00 12.63 336 LEU B C 1
ATOM 5213 O O . LEU B 1 336 ? -9.383 -3.265 28.973 1.00 12.81 336 LEU B O 1
ATOM 5218 N N . TRP B 1 337 ? -9.412 -5.068 30.323 1.00 13.34 337 TRP B N 1
ATOM 5219 C CA . TRP B 1 337 ? -9.773 -4.271 31.494 1.00 12.63 337 TRP B CA 1
ATOM 5220 C C . TRP B 1 337 ? -8.724 -3.205 31.790 1.00 12.59 337 TRP B C 1
ATOM 5221 O O . TRP B 1 337 ? -9.072 -2.069 32.123 1.00 14.39 337 TRP B O 1
ATOM 5232 N N . ASN B 1 338 ? -7.439 -3.555 31.681 1.00 12.17 338 ASN B N 1
ATOM 5233 C CA . ASN B 1 338 ? -6.363 -2.605 31.963 1.00 13.05 338 ASN B CA 1
ATOM 5234 C C . ASN B 1 338 ? -6.391 -1.440 30.973 1.00 13.01 338 ASN B C 1
ATOM 5235 O O . ASN B 1 338 ? -6.348 -0.270 31.377 1.00 13.70 338 ASN B O 1
ATOM 5240 N N . TRP B 1 339 ? -6.492 -1.740 29.667 1.00 11.86 339 TRP B N 1
ATOM 5241 C CA . TRP B 1 339 ? -6.566 -0.678 28.667 1.00 12.36 339 TRP B CA 1
ATOM 5242 C C . TRP B 1 339 ? -7.772 0.224 28.906 1.00 13.12 339 TRP B C 1
ATOM 5243 O O . TRP B 1 339 ? -7.667 1.458 28.894 1.00 13.71 339 TRP B O 1
ATOM 5254 N N . ALA B 1 340 ? -8.936 -0.380 29.112 1.00 13.18 340 ALA B N 1
ATOM 5255 C CA . ALA B 1 340 ? -10.152 0.410 29.160 1.00 15.16 340 ALA B CA 1
ATOM 5256 C C . ALA B 1 340 ? -10.247 1.205 30.464 1.00 17.32 340 ALA B C 1
ATOM 5257 O O . ALA B 1 340 ? -10.887 2.265 30.489 1.00 19.88 340 ALA B O 1
ATOM 5259 N N . SER B 1 341 ? -9.642 0.703 31.557 1.00 18.06 341 SER B N 1
ATOM 5260 C CA . SER B 1 341 ? -9.633 1.441 32.818 1.00 19.44 341 SER B CA 1
ATOM 5261 C C . SER B 1 341 ? -8.715 2.638 32.742 1.00 22.03 341 SER B C 1
ATOM 5262 O O . SER B 1 341 ? -9.006 3.699 33.319 1.00 22.82 341 SER B O 1
ATOM 5265 N N . LYS B 1 342 ? -7.563 2.464 32.109 1.00 20.30 342 LYS B N 1
ATOM 5266 C CA . LYS B 1 342 ? -6.622 3.567 31.992 1.00 20.72 342 LYS B CA 1
ATOM 5267 C C . LYS B 1 342 ? -7.096 4.568 30.955 1.00 19.02 342 LYS B C 1
ATOM 5268 O O . LYS B 1 342 ? -6.733 5.749 31.024 1.00 21.15 342 LYS B O 1
ATOM 5274 N N . ASN B 1 343 ? -7.888 4.108 29.985 1.00 17.33 343 ASN B N 1
ATOM 5275 C CA . ASN B 1 343 ? -8.289 4.928 28.848 1.00 16.64 343 ASN B CA 1
ATOM 5276 C C . ASN B 1 343 ? -9.786 4.819 28.629 1.00 17.86 343 ASN B C 1
ATOM 5277 O O . ASN B 1 343 ? -10.248 4.311 27.596 1.00 19.00 343 ASN B O 1
ATOM 5282 N N . PRO B 1 344 ? -10.686 5.308 29.540 1.00 18.99 344 PRO B N 1
ATOM 5283 C CA . PRO B 1 344 ? -12.136 5.104 29.356 1.00 19.39 344 PRO B CA 1
ATOM 5284 C C . PRO B 1 344 ? -12.686 5.702 28.052 1.00 23.82 344 PRO B C 1
ATOM 5285 O O . PRO B 1 344 ? -13.700 5.225 27.580 1.00 25.33 344 PRO B O 1
ATOM 5289 N N . TYR B 1 345 ? -12.010 6.717 27.506 1.00 24.23 345 TYR B N 1
ATOM 5290 C CA . TYR B 1 345 ? -12.463 7.364 26.247 1.00 25.70 345 TYR B CA 1
ATOM 5291 C C . TYR B 1 345 ? -11.439 7.079 25.146 1.00 25.02 345 TYR B C 1
ATOM 5292 O O . TYR B 1 345 ? -11.355 7.865 24.183 1.00 26.56 345 TYR B O 1
ATOM 5294 N N . GLY B 1 346 ? -10.684 5.987 25.292 1.00 23.96 346 GLY B N 1
ATOM 5295 C CA . GLY B 1 346 ? -9.682 5.611 24.277 1.00 21.97 346 GLY B CA 1
ATOM 5296 C C . GLY B 1 346 ? -8.525 6.591 24.230 1.00 22.92 346 GLY B C 1
ATOM 5297 O O . GLY B 1 346 ? -7.862 6.763 25.265 1.00 22.97 346 GLY B O 1
ATOM 5298 N N . TYR B 1 347 ? -8.294 7.221 23.075 1.00 20.31 347 TYR B N 1
ATOM 5299 C CA . TYR B 1 347 ? -7.180 8.133 22.923 1.00 23.63 347 TYR B CA 1
ATOM 5300 C C . TYR B 1 347 ? -7.630 9.581 23.079 1.00 24.02 347 TYR B C 1
ATOM 5301 O O . TYR B 1 347 ? -6.786 10.448 23.247 1.00 29.27 347 TYR B O 1
#

Organism: Zea mays (NCBI:txid4577)

Nearest PDB structures (foldseek):
  7xpq-assembly1_A  TM=1.002E+00  e=2.110E-71  Zea mays
  7xpo-assembly1_B  TM=9.965E-01  e=3.597E-68  Zea mays
  7xpq-assembly1_B  TM=9.959E-01  e=2.796E-67  Zea mays
  2cnb-assembly1_B  TM=9.254E-01  e=1.569E-34  Trypanosoma brucei
  7k3p-assembly1_B  TM=8.813E-01  e=9.649E-34  Campylobacter jejuni subsp. jejuni NCTC 11168 = ATCC 700819